Protein AF-A0A010QA12-F1 (afdb_monomer_lite)

Foldseek 3Di:
DDDDDDDDDDDDDDDDDDDDDDDDDDDDDDDDDDDDDDDDDDDDDDDDDDDDDDDDDDDDDDDDDDDPDPVVVVVVVCCVVVVVVVVVVVVVVVVVVLPPDDDDDDDDDDDDPQQPFQAPFQLRLQCPDLQLVVLNVLQVVPVVSSVQSRDLQFEKEFAGETPQQVVPDDDDPDDDPCNSVVLQQARMDGHADFPVCLAPQQKDFTNPQLAPVSPHTQIWGWHDDPPWIATLVPWIWDDDDRSSQDHSRYGYIYTNHRDDADDALLCCCVPDPQLVVVVVLCVLLVNNCVRVPCVNARWKKFQRDTNVNVCVVPDVLNVQCSDPNNSVVSNVVRVLRMDGQKFDTLQWIDHHDPDDIDGNVPQDPVRNVVVVVVCCPPPPPDDDSVSCSQGMDGSRDHDHRD

InterPro domains:
  IPR000782 FAS1 domain [PF02469] (133-259)
  IPR000782 FAS1 domain [PF02469] (274-349)
  IPR000782 FAS1 domain [PS50213] (119-259)
  IPR000782 FAS1 domain [PS50213] (262-402)
  IPR000782 FAS1 domain [SM00554] (157-263)
  IPR036378 FAS1 domain superfamily [G3DSA:2.30.180.10] (96-260)
  IPR036378 FAS1 domain superfamily [G3DSA:2.30.180.10] (264-391)
  IPR036378 FAS1 domain superfamily [SSF82153] (118-259)
  IPR036378 FAS1 domain superfamily [SSF82153] (243-349)
  IPR050904 Cell adhesion and biosynthesis-related protein [PTHR10900] (110-345)

Radius of gyration: 32.14 Å; chains: 1; bounding box: 83×94×95 Å

Organism: NCBI:txid1445577

Secondary structure (DSSP, 8-state):
-------------------------------------------------------------PPP--PPPHHHHHHHHHHHHHHHHHHHHHHHHHHHHTSS-----------PPPPTTTTS-HHHHHHH-GGGHHHHHHHHT-HHHHHHHT-TT--EEEEEE-TTHHHHS---SS--TTHHHHHHHHSEEES---HHHHTTSSEEEEEEESSTTS-SEEEEEEEEETTEEEETTTEEEE---TTTTEETTEEEEEESS--PPPPPHHHHHHH-GGGHHHHHHHHHTT-HHHHH-TTS-S-EEE----HHHHHTT-HHHHHHHTSTTTHHHHHHHHHTTEEETEEE-SSEEEESSSPPPEETTTS-HHHHHHHHHHHHHS------HHHHHTT---TT------

Structure (mmCIF, N/CA/C/O backbone):
data_AF-A0A010QA12-F1
#
_entry.id   AF-A0A010QA12-F1
#
loop_
_atom_site.group_PDB
_atom_site.id
_atom_site.type_symbol
_atom_site.label_atom_id
_atom_site.label_alt_id
_atom_site.label_comp_id
_atom_site.label_asym_id
_atom_site.label_entity_id
_atom_site.label_seq_id
_atom_site.pdbx_PDB_ins_code
_atom_site.Cartn_x
_atom_site.Cartn_y
_atom_site.Cartn_z
_atom_site.occupancy
_atom_site.B_iso_or_equiv
_atom_site.auth_seq_id
_atom_site.auth_comp_id
_atom_site.auth_asym_id
_atom_site.auth_atom_id
_atom_site.pdbx_PDB_model_num
ATOM 1 N N . MET A 1 1 ? 39.196 -46.201 -28.966 1.00 39.84 1 MET A N 1
ATOM 2 C CA . MET A 1 1 ? 38.438 -47.229 -29.712 1.00 39.84 1 MET A CA 1
ATOM 3 C C . MET A 1 1 ? 36.995 -46.756 -29.668 1.00 39.84 1 MET A C 1
ATOM 5 O O . MET A 1 1 ? 36.459 -46.698 -28.578 1.00 39.84 1 MET A O 1
ATOM 9 N N . SER A 1 2 ? 36.389 -46.200 -30.711 1.00 41.16 2 SER A N 1
ATOM 10 C CA . SER A 1 2 ? 36.459 -46.555 -32.130 1.00 41.16 2 SER A CA 1
ATOM 11 C C . SER A 1 2 ? 36.007 -45.352 -32.974 1.00 41.16 2 SER A C 1
ATOM 13 O O . SER A 1 2 ? 35.085 -44.652 -32.564 1.00 41.16 2 SER A O 1
ATOM 15 N N . GLY A 1 3 ? 36.654 -45.121 -34.123 1.00 36.03 3 GLY A N 1
ATOM 16 C CA . GLY A 1 3 ? 36.089 -44.315 -35.221 1.00 36.03 3 GLY A CA 1
ATOM 17 C C . GLY A 1 3 ? 34.906 -45.038 -35.896 1.00 36.03 3 GLY A C 1
ATOM 18 O O . GLY A 1 3 ? 34.534 -46.113 -35.408 1.00 36.03 3 GLY A O 1
ATOM 19 N N . PRO A 1 4 ? 34.329 -44.509 -36.998 1.00 52.09 4 PRO A N 1
ATOM 20 C CA . PRO A 1 4 ? 35.087 -44.065 -38.183 1.00 52.09 4 PRO A CA 1
ATOM 21 C C . PRO A 1 4 ? 34.593 -42.773 -38.896 1.00 52.09 4 PRO A C 1
ATOM 23 O O . PRO A 1 4 ? 33.447 -42.360 -38.752 1.00 52.09 4 PRO A O 1
ATOM 26 N N . ASP A 1 5 ? 35.489 -42.192 -39.703 1.00 42.53 5 ASP A N 1
ATOM 27 C CA . ASP A 1 5 ? 35.261 -41.297 -40.866 1.00 42.53 5 ASP A CA 1
ATOM 28 C C . ASP A 1 5 ? 35.234 -42.155 -42.170 1.00 42.53 5 ASP A C 1
ATOM 30 O O . ASP A 1 5 ? 35.536 -43.350 -42.085 1.00 42.53 5 ASP A O 1
ATOM 34 N N . PRO A 1 6 ? 35.149 -41.596 -43.399 1.00 62.34 6 PRO A N 1
ATOM 35 C CA . PRO A 1 6 ? 34.154 -40.707 -44.021 1.00 62.34 6 PRO A CA 1
ATOM 36 C C . PRO A 1 6 ? 33.677 -41.299 -45.389 1.00 62.34 6 PRO A C 1
ATOM 38 O O . PRO A 1 6 ? 34.070 -42.405 -45.748 1.00 62.34 6 PRO A O 1
ATOM 41 N N . ASP A 1 7 ? 32.806 -40.614 -46.147 1.00 38.22 7 ASP A N 1
ATOM 42 C CA . ASP A 1 7 ? 33.099 -40.060 -47.494 1.00 38.22 7 ASP A CA 1
ATOM 43 C C . ASP A 1 7 ? 31.884 -39.856 -48.438 1.00 38.22 7 ASP A C 1
ATOM 45 O O . ASP A 1 7 ? 30.972 -40.673 -48.539 1.00 38.22 7 ASP A O 1
ATOM 49 N N . HIS A 1 8 ? 32.020 -38.765 -49.203 1.00 36.44 8 HIS A N 1
ATOM 50 C CA . HIS A 1 8 ? 31.567 -38.488 -50.574 1.00 36.44 8 HIS A CA 1
ATOM 51 C C . HIS A 1 8 ? 30.146 -38.012 -50.966 1.00 36.44 8 HIS A C 1
ATOM 53 O O . HIS A 1 8 ? 29.140 -38.706 -50.860 1.00 36.44 8 HIS A O 1
ATOM 59 N N . SER A 1 9 ? 30.202 -36.874 -51.688 1.00 37.38 9 SER A N 1
ATOM 60 C CA . SER A 1 9 ? 29.501 -36.478 -52.932 1.00 37.38 9 SER A CA 1
ATOM 61 C C . SER A 1 9 ? 28.348 -35.453 -52.855 1.00 37.38 9 SER A C 1
ATOM 63 O O . SER A 1 9 ? 27.240 -35.749 -52.428 1.00 37.38 9 SER A O 1
ATOM 65 N N . GLY A 1 10 ? 28.632 -34.224 -53.330 1.00 29.84 10 GLY A N 1
ATOM 66 C CA . GLY A 1 10 ? 27.639 -33.306 -53.928 1.00 29.84 10 GLY A CA 1
ATOM 67 C C . GLY A 1 10 ? 27.303 -33.720 -55.380 1.00 29.84 10 GLY A C 1
ATOM 68 O O . GLY A 1 10 ? 27.722 -34.816 -55.759 1.00 29.84 10 GLY A O 1
ATOM 69 N N . PRO A 1 11 ? 26.650 -32.890 -56.231 1.00 47.94 11 PRO A N 1
ATOM 70 C CA . PRO A 1 11 ? 26.502 -31.428 -56.156 1.00 47.94 11 PRO A CA 1
ATOM 71 C C . PRO A 1 11 ? 25.080 -30.899 -56.527 1.00 47.94 11 PRO A C 1
ATOM 73 O O . PRO A 1 11 ? 24.111 -31.649 -56.566 1.00 47.94 11 PRO A O 1
ATOM 76 N N . ASP A 1 12 ? 25.018 -29.589 -56.805 1.00 33.06 12 ASP A N 1
ATOM 77 C CA . ASP A 1 12 ? 24.071 -28.865 -57.678 1.00 33.06 12 ASP A CA 1
ATOM 78 C C . ASP A 1 12 ? 22.929 -28.031 -57.056 1.00 33.06 12 ASP A C 1
ATOM 80 O O . ASP A 1 12 ? 21.820 -28.476 -56.766 1.00 33.06 12 ASP A O 1
ATOM 84 N N . LEU A 1 13 ? 23.241 -26.732 -56.954 1.00 33.62 13 LEU A N 1
ATOM 85 C CA . LEU A 1 13 ? 22.322 -25.592 -57.032 1.00 33.62 13 LEU A CA 1
ATOM 86 C C . LEU A 1 13 ? 21.647 -25.520 -58.414 1.00 33.62 13 LEU A C 1
ATOM 88 O O . LEU A 1 13 ? 22.225 -25.945 -59.415 1.00 33.62 13 LEU A O 1
ATOM 92 N N . PRO A 1 14 ? 20.521 -24.793 -58.500 1.00 39.19 14 PRO A N 1
ATOM 93 C CA . PRO A 1 14 ? 20.564 -23.635 -59.390 1.00 39.19 14 PRO A CA 1
ATOM 94 C C . PRO A 1 14 ? 19.973 -22.363 -58.765 1.00 39.19 14 PRO A C 1
ATOM 96 O O . PRO A 1 14 ? 18.908 -22.365 -58.147 1.00 39.19 14 PRO A O 1
ATOM 99 N N . SER A 1 15 ? 20.676 -21.255 -58.999 1.00 34.56 15 SER A N 1
ATOM 100 C CA . SER A 1 15 ? 20.138 -19.891 -58.990 1.00 34.56 15 SER A CA 1
ATOM 101 C C . SER A 1 15 ? 19.152 -19.691 -60.153 1.00 34.56 15 SER A C 1
ATOM 103 O O . SER A 1 15 ? 19.172 -20.451 -61.125 1.00 34.56 15 SER A O 1
ATOM 105 N N . PRO A 1 16 ? 18.388 -18.588 -60.142 1.00 39.09 16 PRO A N 1
ATOM 106 C CA . PRO A 1 16 ? 18.567 -17.672 -61.261 1.00 39.09 16 PRO A CA 1
ATOM 107 C C . PRO A 1 16 ? 18.705 -16.205 -60.853 1.00 39.09 16 PRO A C 1
ATOM 109 O O . PRO A 1 16 ? 18.077 -15.699 -59.924 1.00 39.09 16 PRO A O 1
ATOM 112 N N . ASP A 1 17 ? 19.560 -15.568 -61.640 1.00 29.84 17 ASP A N 1
ATOM 113 C CA . ASP A 1 17 ? 19.968 -14.175 -61.665 1.00 29.84 17 ASP A CA 1
ATOM 114 C C . ASP A 1 17 ? 19.022 -13.276 -62.498 1.00 29.84 17 ASP A C 1
ATOM 116 O O . ASP A 1 17 ? 18.593 -13.641 -63.590 1.00 29.84 17 ASP A O 1
ATOM 120 N N . ILE A 1 18 ? 18.824 -12.060 -61.970 1.00 33.06 18 ILE A N 1
ATOM 121 C CA . ILE A 1 18 ? 19.038 -10.737 -62.606 1.00 33.06 18 ILE A CA 1
ATOM 122 C C . ILE A 1 18 ? 18.088 -10.207 -63.704 1.00 33.06 18 ILE A C 1
ATOM 124 O O . ILE A 1 18 ? 18.037 -10.681 -64.834 1.00 33.06 18 ILE A O 1
ATOM 128 N N . SER A 1 19 ? 17.490 -9.047 -63.397 1.00 28.50 19 SER A N 1
ATOM 129 C CA . SER A 1 19 ? 17.572 -7.731 -64.096 1.00 28.50 19 SER A CA 1
ATOM 130 C C . SER A 1 19 ? 16.390 -6.865 -63.607 1.00 28.50 19 SER A C 1
ATOM 132 O O . SER A 1 19 ? 15.320 -7.392 -63.345 1.00 28.50 19 SER A O 1
ATOM 134 N N . GLY A 1 20 ? 16.448 -5.556 -63.351 1.00 26.97 20 GLY A N 1
ATOM 135 C CA . GLY A 1 20 ? 17.387 -4.503 -63.725 1.00 26.97 20 GLY A CA 1
ATOM 136 C C . GLY A 1 20 ? 16.624 -3.379 -64.447 1.00 26.97 20 GLY A C 1
ATOM 137 O O . GLY A 1 20 ? 16.406 -3.498 -65.642 1.00 26.97 20 GLY A O 1
ATOM 138 N N . SER A 1 21 ? 16.223 -2.314 -63.737 1.00 27.98 21 SER A N 1
ATOM 139 C CA . SER A 1 21 ? 15.996 -0.946 -64.269 1.00 27.98 21 SER A CA 1
ATOM 140 C C . SER A 1 21 ? 15.828 0.012 -63.075 1.00 27.98 21 SER A C 1
ATOM 142 O O . SER A 1 21 ? 14.900 -0.141 -62.286 1.00 27.98 21 SER A O 1
ATOM 144 N N . GLU A 1 22 ? 16.840 0.784 -62.689 1.00 28.14 22 GLU A N 1
ATOM 145 C CA . GLU A 1 22 ? 17.154 2.144 -63.164 1.00 28.14 22 GLU A CA 1
ATOM 146 C C . GLU A 1 22 ? 16.048 3.204 -62.991 1.00 28.14 22 GLU A C 1
ATOM 148 O O . GLU A 1 22 ? 14.982 3.128 -63.586 1.00 28.14 22 GLU A O 1
ATOM 153 N N . TYR A 1 23 ? 16.425 4.219 -62.199 1.00 25.38 23 TYR A N 1
ATOM 154 C CA . TYR A 1 23 ? 16.106 5.649 -62.276 1.00 25.38 23 TYR A CA 1
ATOM 155 C C . TYR A 1 23 ? 14.642 6.104 -62.389 1.00 25.38 23 TYR A C 1
ATOM 157 O O . TYR A 1 23 ? 14.014 5.988 -63.430 1.00 25.38 23 TYR A O 1
ATOM 165 N N . LEU A 1 24 ? 14.201 6.868 -61.382 1.00 26.64 24 LEU A N 1
ATOM 166 C CA . LEU A 1 24 ? 13.893 8.291 -61.572 1.00 26.64 24 LEU A CA 1
ATOM 167 C C . LEU A 1 24 ? 13.909 9.023 -60.224 1.00 26.64 24 LEU A C 1
ATOM 169 O O . LEU A 1 24 ? 13.218 8.674 -59.269 1.00 26.64 24 LEU A O 1
ATOM 173 N N . ALA A 1 25 ? 14.775 10.028 -60.169 1.00 26.47 25 ALA A N 1
ATOM 174 C CA . ALA A 1 25 ? 14.795 11.059 -59.156 1.00 26.47 25 ALA A CA 1
ATOM 175 C C . ALA A 1 25 ? 13.637 12.024 -59.413 1.00 26.47 25 ALA A C 1
ATOM 177 O O . ALA A 1 25 ? 13.450 12.420 -60.559 1.00 26.47 25 ALA A O 1
ATOM 178 N N . ASP A 1 26 ? 12.975 12.493 -58.357 1.00 26.34 26 ASP A N 1
ATOM 179 C CA . ASP A 1 26 ? 12.328 13.799 -58.415 1.00 26.34 26 ASP A CA 1
ATOM 180 C C . ASP A 1 26 ? 12.812 14.682 -57.271 1.00 26.34 26 ASP A C 1
ATOM 182 O O . ASP A 1 26 ? 12.604 14.441 -56.079 1.00 26.34 26 ASP A O 1
ATOM 186 N N . ARG A 1 27 ? 13.550 15.706 -57.695 1.00 26.36 27 ARG A N 1
ATOM 187 C CA . ARG A 1 27 ? 13.931 16.871 -56.916 1.00 26.36 27 ARG A CA 1
ATOM 188 C C . ARG A 1 27 ? 12.734 17.812 -56.908 1.00 26.36 27 ARG A C 1
ATOM 190 O O . ARG A 1 27 ? 12.306 18.245 -57.968 1.00 26.36 27 ARG A O 1
ATOM 197 N N . HIS A 1 28 ? 12.349 18.297 -55.736 1.00 27.00 28 HIS A N 1
ATOM 198 C CA . HIS A 1 28 ? 11.857 19.667 -55.632 1.00 27.00 28 HIS A CA 1
ATOM 199 C C . HIS A 1 28 ? 12.672 20.409 -54.573 1.00 27.00 28 HIS A C 1
ATOM 201 O O . HIS A 1 28 ? 12.565 20.173 -53.375 1.00 27.00 28 HIS A O 1
ATOM 207 N N . SER A 1 29 ? 13.539 21.290 -55.071 1.00 24.11 29 SER A N 1
ATOM 208 C CA . SER A 1 29 ? 14.251 22.328 -54.332 1.00 24.11 29 SER A CA 1
ATOM 209 C C . SER A 1 29 ? 13.831 23.679 -54.904 1.00 24.11 29 SER A C 1
ATOM 211 O O . SER A 1 29 ? 13.872 23.842 -56.122 1.00 24.11 29 SER A O 1
ATOM 213 N N . CYS A 1 30 ? 13.446 24.596 -54.011 1.00 22.95 30 CYS A N 1
ATOM 214 C CA . CYS A 1 30 ? 13.439 26.071 -54.077 1.00 22.95 30 CYS A CA 1
ATOM 215 C C . CYS A 1 30 ? 12.199 26.597 -53.336 1.00 22.95 30 CYS A C 1
ATOM 217 O O . CYS A 1 30 ? 11.116 26.060 -53.502 1.00 22.95 30 CYS A O 1
ATOM 219 N N . SER A 1 31 ? 12.216 27.680 -52.568 1.00 23.39 31 SER A N 1
ATOM 220 C CA . SER A 1 31 ? 13.275 28.556 -52.072 1.00 23.39 31 SER A CA 1
ATOM 221 C C . SER A 1 31 ? 12.598 29.518 -51.086 1.00 23.39 31 SER A C 1
ATOM 223 O O . SER A 1 31 ? 11.513 30.017 -51.360 1.00 23.39 31 SER A O 1
ATOM 225 N N . THR A 1 32 ? 13.259 29.779 -49.960 1.00 26.52 32 THR A N 1
ATOM 226 C C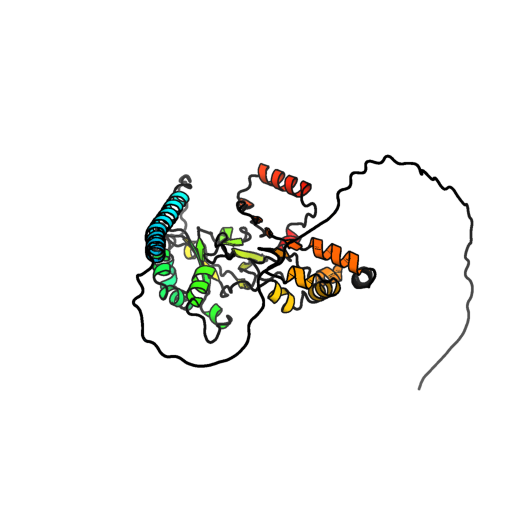A . THR A 1 32 ? 13.322 31.061 -49.229 1.00 26.52 32 THR A CA 1
ATOM 227 C C . THR A 1 32 ? 12.102 32.005 -49.210 1.00 26.52 32 THR A C 1
ATOM 229 O O . THR A 1 32 ? 11.835 32.714 -50.181 1.00 26.52 32 THR A O 1
ATOM 232 N N . ARG A 1 33 ? 11.593 32.285 -48.001 1.00 24.91 33 ARG A N 1
ATOM 233 C CA . ARG A 1 33 ? 11.510 33.685 -47.556 1.00 24.91 33 ARG A CA 1
ATOM 234 C C . ARG A 1 33 ? 11.834 33.838 -46.073 1.00 24.91 33 ARG A C 1
ATOM 236 O O . ARG A 1 33 ? 11.306 33.162 -45.201 1.00 24.91 33 ARG A O 1
ATOM 243 N N . THR A 1 34 ? 12.780 34.732 -45.873 1.00 26.81 34 THR A N 1
ATOM 244 C CA . THR A 1 34 ? 13.374 35.283 -44.666 1.00 26.81 34 THR A CA 1
ATOM 245 C C . THR A 1 34 ? 12.394 36.143 -43.867 1.00 26.81 34 THR A C 1
ATOM 247 O O . THR A 1 34 ? 11.697 36.978 -44.434 1.00 26.81 34 THR A O 1
ATOM 250 N N . SER A 1 35 ? 12.472 36.063 -42.537 1.00 26.05 35 SER A N 1
ATOM 251 C CA . SER A 1 35 ? 12.406 37.254 -41.682 1.00 26.05 35 SER A CA 1
ATOM 252 C C . SER A 1 35 ? 13.349 37.077 -40.492 1.00 26.05 35 SER A C 1
ATOM 254 O O . SER A 1 35 ? 13.067 36.361 -39.534 1.00 26.05 35 SER A O 1
ATOM 256 N N . PHE A 1 36 ? 14.507 37.721 -40.607 1.00 26.00 36 PHE A N 1
ATOM 257 C CA . PHE A 1 36 ? 15.408 38.035 -39.509 1.00 26.00 36 PHE A CA 1
ATOM 258 C C . PHE A 1 36 ? 14.712 38.986 -38.528 1.00 26.00 36 PHE A C 1
ATOM 260 O O . PHE A 1 36 ? 14.122 39.969 -38.964 1.00 26.00 36 PHE A O 1
ATOM 267 N N . ASN A 1 37 ? 14.902 38.773 -37.226 1.00 27.33 37 ASN A N 1
ATOM 268 C CA . ASN A 1 37 ? 15.281 39.864 -36.331 1.00 27.33 37 ASN A CA 1
ATOM 269 C C . ASN A 1 37 ? 16.200 39.342 -35.219 1.00 27.33 37 ASN A C 1
ATOM 271 O O . ASN A 1 37 ? 15.914 38.355 -34.546 1.00 27.33 37 ASN A O 1
ATOM 275 N N . LYS A 1 38 ? 17.350 40.011 -35.109 1.00 27.80 38 LYS A N 1
ATOM 276 C CA . LYS A 1 38 ? 18.420 39.849 -34.120 1.00 27.80 38 LYS A CA 1
ATOM 277 C C . LYS A 1 38 ? 18.146 40.740 -32.901 1.00 27.80 38 LYS A C 1
ATOM 279 O O . LYS A 1 38 ? 17.673 41.854 -33.082 1.00 27.80 38 LYS A O 1
ATOM 284 N N . CYS A 1 39 ? 18.581 40.291 -31.722 1.00 23.22 39 CYS A N 1
ATOM 285 C CA . CYS A 1 39 ? 19.251 41.077 -30.662 1.00 23.22 39 CYS A CA 1
ATOM 286 C C . CYS A 1 39 ? 19.751 40.064 -29.608 1.00 23.22 39 CYS A C 1
ATOM 288 O O . CYS A 1 39 ? 18.942 39.396 -28.980 1.00 23.22 39 CYS A O 1
ATOM 290 N N . SER A 1 40 ? 21.014 39.625 -29.615 1.00 25.55 40 SER A N 1
ATOM 291 C CA . SER A 1 40 ? 22.231 40.240 -29.043 1.00 25.55 40 SER A CA 1
ATOM 292 C C . SER A 1 40 ? 22.191 40.511 -27.525 1.00 25.55 40 SER A C 1
ATOM 294 O O . SER A 1 40 ? 21.661 41.518 -27.087 1.00 25.55 40 SER A O 1
ATOM 296 N N . THR A 1 41 ? 22.784 39.570 -26.774 1.00 26.17 41 THR A N 1
ATOM 297 C CA . THR A 1 41 ? 23.866 39.697 -25.760 1.00 26.17 41 THR A CA 1
ATOM 298 C C . THR A 1 41 ? 23.915 40.831 -24.718 1.00 26.17 41 THR A C 1
ATOM 300 O O . THR A 1 41 ? 23.799 41.999 -25.071 1.00 26.17 41 THR A O 1
ATOM 303 N N . SER A 1 42 ? 24.438 40.432 -23.533 1.00 25.06 42 SER A N 1
ATOM 304 C CA . SER A 1 42 ? 25.243 41.195 -22.537 1.00 25.06 42 SER A CA 1
ATOM 305 C C . SER A 1 42 ? 24.449 41.957 -21.449 1.00 25.06 42 SER A C 1
ATOM 307 O O . SER A 1 42 ? 23.504 42.646 -21.795 1.00 25.06 42 SER A O 1
ATOM 309 N N . PHE A 1 43 ? 24.768 41.992 -20.142 1.00 26.12 43 PHE A N 1
ATOM 310 C CA . PHE A 1 43 ? 25.772 41.378 -19.241 1.00 26.12 43 PHE A CA 1
ATOM 311 C C . PHE A 1 43 ? 25.517 41.934 -17.800 1.00 26.12 43 PHE A C 1
ATOM 313 O O . PHE A 1 43 ? 24.874 42.972 -17.669 1.00 26.12 43 PHE A O 1
ATOM 320 N N . PHE A 1 44 ? 26.136 41.310 -16.778 1.00 25.39 44 PHE A N 1
ATOM 321 C CA . PHE A 1 44 ? 26.405 41.771 -15.385 1.00 25.39 44 PHE A CA 1
ATOM 322 C C . PHE A 1 44 ? 25.226 41.832 -14.379 1.00 25.39 44 PHE A C 1
ATOM 324 O O . PHE A 1 44 ? 24.142 42.291 -14.696 1.00 25.39 44 PHE A O 1
ATOM 331 N N . TYR A 1 45 ? 25.343 41.358 -13.128 1.00 22.75 45 TYR A N 1
ATOM 332 C CA . TYR A 1 45 ? 26.462 41.493 -12.183 1.00 22.75 45 TYR A CA 1
ATOM 333 C C . TYR A 1 45 ? 26.609 40.269 -11.250 1.00 22.75 45 TYR A C 1
ATOM 335 O O . TYR A 1 45 ? 25.634 39.799 -10.666 1.00 22.75 45 TYR A O 1
ATOM 343 N N . SER A 1 46 ? 27.851 39.819 -11.050 1.00 26.73 46 SER A N 1
ATOM 344 C CA . SER A 1 46 ? 28.304 39.120 -9.842 1.00 26.73 46 SER A CA 1
ATOM 345 C C . SER A 1 46 ? 28.987 40.139 -8.931 1.00 26.73 46 SER A C 1
ATOM 347 O O . SER A 1 46 ? 29.879 40.817 -9.430 1.00 26.73 46 SER A O 1
ATOM 349 N N . GLU A 1 47 ? 28.658 40.216 -7.639 1.00 25.98 47 GLU A N 1
ATOM 350 C CA . GLU A 1 47 ? 29.629 40.578 -6.591 1.00 25.98 47 GLU A CA 1
ATOM 351 C C . GLU A 1 47 ? 29.068 40.425 -5.167 1.00 25.98 47 GLU A C 1
ATOM 353 O O . GLU A 1 47 ? 27.866 40.519 -4.943 1.00 25.98 47 GLU A O 1
ATOM 358 N N . LEU A 1 48 ? 30.015 40.254 -4.237 1.00 25.66 48 LEU A N 1
ATOM 359 C CA . LEU A 1 48 ? 29.974 40.150 -2.771 1.00 25.66 48 LEU A CA 1
ATOM 360 C C . LEU A 1 48 ? 29.834 38.749 -2.132 1.00 25.66 48 LEU A C 1
ATOM 362 O O . LEU A 1 48 ? 28.777 38.141 -2.198 1.00 25.66 48 LEU A O 1
ATOM 366 N N . ILE A 1 49 ? 30.791 38.187 -1.372 1.00 26.41 49 ILE A N 1
ATOM 367 C CA . ILE A 1 49 ? 32.207 38.474 -1.044 1.00 26.41 49 ILE A CA 1
ATOM 368 C C . ILE A 1 49 ? 32.835 37.129 -0.611 1.00 26.41 49 ILE A C 1
ATOM 370 O O . ILE A 1 49 ? 32.288 36.440 0.250 1.00 26.41 49 ILE A O 1
ATOM 374 N N . LYS A 1 50 ? 34.027 36.800 -1.130 1.00 27.66 50 LYS A N 1
ATOM 375 C CA . LYS A 1 50 ? 35.041 35.977 -0.444 1.00 27.66 50 LYS A CA 1
ATOM 376 C C . LYS A 1 50 ? 36.188 36.901 -0.038 1.00 27.66 50 LYS A C 1
ATOM 378 O O . LYS A 1 50 ? 36.854 37.416 -0.927 1.00 27.66 50 LYS A O 1
ATOM 383 N N . ASN A 1 51 ? 36.409 37.081 1.262 1.00 26.28 51 ASN A N 1
ATOM 384 C CA . ASN A 1 51 ? 37.706 37.012 1.958 1.00 26.28 51 ASN A CA 1
ATOM 385 C C . ASN A 1 51 ? 37.615 37.729 3.307 1.00 26.28 51 ASN A C 1
ATOM 387 O O . ASN A 1 51 ? 37.138 38.854 3.374 1.00 26.28 51 ASN A O 1
ATOM 391 N N . ILE A 1 52 ? 38.135 37.095 4.357 1.00 27.25 52 ILE A N 1
ATOM 392 C CA . ILE A 1 52 ? 39.352 37.527 5.064 1.00 27.25 52 ILE A CA 1
ATOM 393 C C . ILE A 1 52 ? 39.694 36.420 6.068 1.00 27.25 52 ILE A C 1
ATOM 395 O O . ILE A 1 52 ? 38.854 35.989 6.854 1.00 27.25 52 ILE A O 1
ATOM 399 N N . ASN A 1 53 ? 40.943 35.970 6.020 1.00 33.12 53 ASN A N 1
ATOM 400 C CA . ASN A 1 53 ? 41.571 35.109 7.009 1.00 33.12 53 ASN A CA 1
ATOM 401 C C . ASN A 1 53 ? 42.831 35.850 7.484 1.00 33.12 53 ASN A C 1
ATOM 403 O O . ASN A 1 53 ? 43.692 36.097 6.643 1.00 33.12 53 ASN A O 1
ATOM 407 N N . SER A 1 54 ? 42.934 36.205 8.773 1.00 31.38 54 SER A N 1
ATOM 408 C CA . SER A 1 54 ? 44.193 36.239 9.552 1.00 31.38 54 SER A CA 1
ATOM 409 C C . SER A 1 54 ? 44.017 36.806 10.980 1.00 31.38 54 SER A C 1
ATOM 411 O O . SER A 1 54 ? 43.592 37.934 11.190 1.00 31.38 54 SER A O 1
ATOM 413 N N . ASN A 1 55 ? 44.353 35.950 11.951 1.00 30.75 55 ASN A N 1
ATOM 414 C CA . ASN A 1 55 ? 45.003 36.131 13.263 1.00 30.75 55 ASN A CA 1
ATOM 415 C C . ASN A 1 55 ? 45.032 37.500 13.990 1.00 30.75 55 ASN A C 1
ATOM 417 O O . ASN A 1 55 ? 45.593 38.463 13.481 1.00 30.75 55 ASN A O 1
ATOM 421 N N . GLY A 1 56 ? 44.708 37.469 15.300 1.00 26.22 56 GLY A N 1
ATOM 422 C CA . GLY A 1 56 ? 45.526 38.145 16.329 1.00 26.22 56 GLY A CA 1
ATOM 423 C C . GLY A 1 56 ? 44.820 38.912 17.466 1.00 26.22 56 GLY A C 1
ATOM 424 O O . GLY A 1 56 ? 44.399 40.040 17.270 1.00 26.22 56 GLY A O 1
ATOM 425 N N . LEU A 1 57 ? 44.870 38.331 18.678 1.00 28.17 57 LEU A N 1
ATOM 426 C CA . LEU A 1 57 ? 44.997 38.958 20.019 1.00 28.17 57 LEU A CA 1
ATOM 427 C C . LEU A 1 57 ? 43.836 39.747 20.692 1.00 28.17 57 LEU A C 1
ATOM 429 O O . LEU A 1 57 ? 43.541 40.894 20.389 1.00 28.17 57 LEU A O 1
ATOM 433 N N . MET A 1 58 ? 43.291 39.087 21.727 1.00 36.88 58 MET A N 1
ATOM 434 C CA . MET A 1 58 ? 42.816 39.533 23.057 1.00 36.88 58 MET A CA 1
ATOM 435 C C . MET A 1 58 ? 42.535 41.025 23.345 1.00 36.88 58 MET A C 1
ATOM 437 O O . MET A 1 58 ? 43.456 41.828 23.451 1.00 36.88 58 MET A O 1
ATOM 441 N N . ALA A 1 59 ? 41.291 41.316 23.756 1.00 29.42 59 ALA A N 1
ATOM 442 C CA . ALA A 1 59 ? 40.986 42.266 24.835 1.00 29.42 59 ALA A CA 1
ATOM 443 C C . ALA A 1 59 ? 39.638 41.924 25.507 1.00 29.42 59 ALA A C 1
ATOM 445 O O . ALA A 1 59 ? 38.614 41.755 24.846 1.00 29.42 59 ALA A O 1
ATOM 446 N N . ILE A 1 60 ? 39.657 41.808 26.836 1.00 37.09 60 ILE A N 1
ATOM 447 C CA . ILE A 1 60 ? 38.512 41.541 27.719 1.00 37.09 60 ILE A CA 1
ATOM 448 C C . ILE A 1 60 ? 37.778 42.862 28.002 1.00 37.09 60 ILE A C 1
ATOM 450 O O . ILE A 1 60 ? 38.409 43.814 28.454 1.00 37.09 60 ILE A O 1
ATOM 454 N N . ALA A 1 61 ? 36.451 42.911 27.823 1.00 31.02 61 ALA A N 1
ATOM 455 C CA . ALA A 1 61 ? 35.583 43.909 28.462 1.00 31.02 61 ALA A CA 1
ATOM 456 C C . ALA A 1 61 ? 34.146 43.373 28.655 1.00 31.02 61 ALA A C 1
ATOM 458 O O . ALA A 1 61 ? 33.544 42.803 27.746 1.00 31.02 61 ALA A O 1
ATOM 459 N N . ALA A 1 62 ? 33.624 43.550 29.871 1.00 32.88 62 ALA A N 1
ATOM 460 C CA . ALA A 1 62 ? 32.353 43.045 30.404 1.00 32.88 62 ALA A CA 1
ATOM 461 C C . ALA A 1 62 ? 31.100 43.824 29.887 1.00 32.88 62 ALA A C 1
ATOM 463 O O . ALA A 1 62 ? 31.244 44.823 29.179 1.00 32.88 62 ALA A O 1
ATOM 464 N N . PRO A 1 63 ? 29.855 43.374 30.176 1.00 38.62 63 PRO A N 1
ATOM 465 C CA . PRO A 1 63 ? 28.731 43.462 29.241 1.00 38.62 63 PRO A CA 1
ATOM 466 C C . PRO A 1 63 ? 27.909 44.759 29.328 1.00 38.62 63 PRO A C 1
ATOM 468 O O . PRO A 1 63 ? 27.580 45.247 30.407 1.00 38.62 63 PRO A O 1
ATOM 471 N N . LYS A 1 64 ? 27.456 45.257 28.167 1.00 33.34 64 LYS A N 1
ATOM 472 C CA . LYS A 1 64 ? 26.422 46.301 28.048 1.00 33.34 64 LYS A CA 1
ATOM 473 C C . LYS A 1 64 ? 25.050 45.667 27.773 1.00 33.34 64 LYS A C 1
ATOM 475 O O . LYS A 1 64 ? 24.863 44.946 26.795 1.00 33.34 64 LYS A O 1
ATOM 480 N N . GLN A 1 65 ? 24.106 45.966 28.662 1.00 41.31 65 GLN A N 1
ATOM 481 C CA . GLN A 1 65 ? 22.683 45.605 28.656 1.00 41.31 65 GLN A CA 1
ATOM 482 C C . GLN A 1 65 ? 22.021 45.712 27.264 1.00 41.31 65 GLN A C 1
ATOM 484 O O . GLN A 1 65 ? 22.007 46.781 26.652 1.00 41.31 65 GLN A O 1
ATOM 489 N N . ARG A 1 66 ? 21.432 44.612 26.767 1.00 43.91 66 ARG A N 1
ATOM 490 C CA . ARG A 1 66 ? 20.660 44.586 25.510 1.00 43.91 66 ARG A CA 1
ATOM 491 C C . ARG A 1 66 ? 19.194 44.930 25.781 1.00 43.91 66 ARG A C 1
ATOM 493 O O . ARG A 1 66 ? 18.474 44.134 26.374 1.00 43.91 66 ARG A O 1
ATOM 500 N N . LYS A 1 67 ? 18.726 46.070 25.262 1.00 46.38 67 LYS A N 1
ATOM 501 C CA . LYS A 1 67 ? 17.288 46.337 25.091 1.00 46.38 67 LYS A CA 1
ATOM 502 C C . LYS A 1 67 ? 16.724 45.292 24.119 1.00 46.38 67 LYS A C 1
ATOM 504 O O . LYS A 1 67 ? 17.199 45.187 22.987 1.00 46.38 67 LYS A O 1
ATOM 509 N N . ALA A 1 68 ? 15.766 44.484 24.569 1.00 47.28 68 ALA A N 1
ATOM 510 C CA . ALA A 1 68 ? 15.112 43.487 23.729 1.00 47.28 68 ALA A CA 1
ATOM 511 C C . ALA A 1 68 ? 14.448 44.178 22.525 1.00 47.28 68 ALA A C 1
ATOM 513 O O . ALA A 1 68 ? 13.673 45.119 22.677 1.00 47.28 68 ALA A O 1
ATOM 514 N N . SER A 1 69 ? 14.806 43.740 21.316 1.00 57.06 69 SER A N 1
ATOM 515 C CA . SER A 1 69 ? 14.294 44.305 20.067 1.00 57.06 69 SER A CA 1
ATOM 516 C C . SER A 1 69 ? 12.792 44.043 19.959 1.00 57.06 69 SER A C 1
ATOM 518 O O . SER A 1 69 ? 12.380 42.883 19.885 1.00 57.06 69 SER A O 1
ATOM 520 N N . LEU A 1 70 ? 11.996 45.118 19.897 1.00 55.94 70 LEU A N 1
ATOM 521 C CA . LEU A 1 70 ? 10.543 45.104 19.666 1.00 55.94 70 LEU A CA 1
ATOM 522 C C . LEU A 1 70 ? 10.124 44.146 18.535 1.00 55.94 70 LEU A C 1
ATOM 524 O O . LEU A 1 70 ? 9.063 43.536 18.603 1.00 55.94 70 LEU A O 1
ATOM 528 N N . SER A 1 71 ? 10.984 43.949 17.530 1.00 54.25 71 SER A N 1
ATOM 529 C CA . SER A 1 71 ? 10.748 43.041 16.400 1.00 54.25 71 SER A CA 1
ATOM 530 C C . SER A 1 71 ? 10.598 41.563 16.795 1.00 54.25 71 SER A C 1
ATOM 532 O O . SER A 1 71 ? 9.841 40.833 16.157 1.00 54.25 71 SER A O 1
ATOM 534 N N . LYS A 1 72 ? 11.279 41.107 17.857 1.00 53.31 72 LYS A N 1
ATOM 535 C CA . LYS A 1 72 ? 11.175 39.722 18.348 1.00 53.31 72 LYS A CA 1
ATOM 536 C C . LYS A 1 72 ? 9.897 39.505 19.156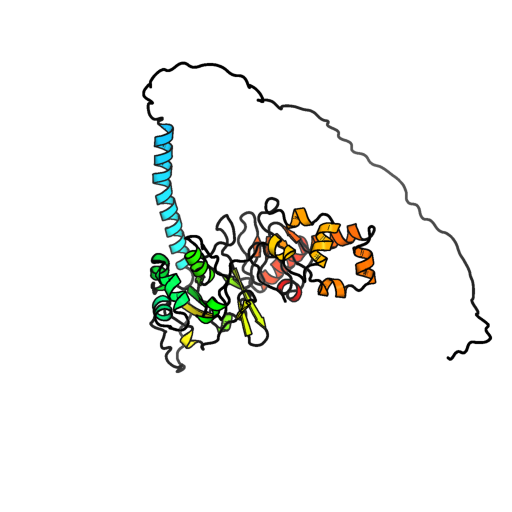 1.00 53.31 72 LYS A C 1
ATOM 538 O O . LYS A 1 72 ? 9.269 38.462 19.010 1.00 53.31 72 LYS A O 1
ATOM 543 N N . ALA A 1 73 ? 9.486 40.505 19.937 1.00 59.41 73 ALA A N 1
ATOM 544 C CA . ALA A 1 73 ? 8.227 40.475 20.678 1.00 59.41 73 ALA A CA 1
ATOM 545 C C . ALA A 1 73 ? 7.013 40.529 19.732 1.00 59.41 73 ALA A C 1
ATOM 547 O O . ALA A 1 73 ? 6.075 39.756 19.900 1.00 59.41 73 ALA A O 1
ATOM 548 N N . LEU A 1 74 ? 7.068 41.357 18.680 1.00 59.97 74 LEU A N 1
ATOM 549 C CA . LEU A 1 74 ? 5.993 41.455 17.685 1.00 59.97 74 LEU A CA 1
ATOM 550 C C . LEU A 1 74 ? 5.821 40.158 16.876 1.00 59.97 74 LEU A C 1
ATOM 552 O O . LEU A 1 74 ? 4.699 39.737 16.611 1.00 59.97 74 LEU A O 1
ATOM 556 N N . ARG A 1 75 ? 6.929 39.487 16.525 1.00 60.94 75 ARG A N 1
ATOM 557 C CA . ARG A 1 75 ? 6.898 38.181 15.843 1.00 60.94 75 ARG A CA 1
ATOM 558 C C . ARG A 1 75 ? 6.324 37.081 16.735 1.00 60.94 75 ARG A C 1
ATOM 560 O O . ARG A 1 75 ? 5.500 36.307 16.263 1.00 60.94 75 ARG A O 1
ATOM 567 N N . ALA A 1 76 ? 6.701 37.040 18.014 1.00 61.06 76 ALA A N 1
ATOM 568 C CA . ALA A 1 76 ? 6.134 36.086 18.968 1.00 61.06 76 ALA A CA 1
ATOM 569 C C . ALA A 1 76 ? 4.620 36.291 19.156 1.00 61.06 76 ALA A C 1
ATOM 571 O O . ALA A 1 76 ? 3.869 35.320 19.188 1.00 61.06 76 ALA A O 1
ATOM 572 N N . LEU A 1 77 ? 4.159 37.546 19.190 1.00 63.75 77 LEU A N 1
ATOM 573 C CA . LEU A 1 77 ? 2.736 37.869 19.298 1.00 63.75 77 LEU A CA 1
ATOM 574 C C . LEU A 1 77 ? 1.946 37.448 18.046 1.00 63.75 77 LEU A C 1
ATOM 576 O O . LEU A 1 77 ? 0.845 36.917 18.161 1.00 63.75 77 LEU A O 1
ATOM 580 N N . PHE A 1 78 ? 2.528 37.609 16.852 1.00 67.62 78 PHE A N 1
ATOM 581 C CA . PHE A 1 78 ? 1.910 37.168 15.598 1.00 67.62 78 PHE A CA 1
ATOM 582 C C . PHE A 1 78 ? 1.767 35.639 15.536 1.00 67.62 78 PHE A C 1
ATOM 584 O O . PHE A 1 78 ? 0.727 35.141 15.110 1.00 67.62 78 PHE A O 1
ATOM 591 N N . PHE A 1 79 ? 2.757 34.879 16.022 1.00 62.66 79 PHE A N 1
ATOM 592 C CA . PHE A 1 79 ? 2.660 33.417 16.148 1.00 62.66 79 PHE A CA 1
ATOM 593 C C . PHE A 1 79 ? 1.611 32.983 17.181 1.00 62.66 79 PHE A C 1
ATOM 595 O O . PHE A 1 79 ? 0.847 32.061 16.914 1.00 62.66 79 PHE A O 1
ATOM 602 N N . LEU A 1 80 ? 1.514 33.674 18.322 1.00 67.75 80 LEU A N 1
ATOM 603 C CA . LEU A 1 80 ? 0.540 33.352 19.373 1.00 67.75 80 LEU A CA 1
ATOM 604 C C . LEU A 1 80 ? -0.911 33.658 18.984 1.00 67.75 80 LEU A C 1
ATOM 606 O O . LEU A 1 80 ? -1.810 33.000 19.492 1.00 67.75 80 LEU A O 1
ATOM 610 N N . ILE A 1 81 ? -1.150 34.623 18.091 1.00 68.50 81 ILE A N 1
ATOM 611 C CA . ILE A 1 81 ? -2.499 34.959 17.601 1.00 68.50 81 ILE A CA 1
ATOM 612 C C . ILE A 1 81 ? -2.856 34.141 16.350 1.00 68.50 81 ILE A C 1
ATOM 614 O O . ILE A 1 81 ? -4.010 33.751 16.174 1.00 68.50 81 ILE A O 1
ATOM 618 N N . SER A 1 82 ? -1.879 33.827 15.493 1.00 73.00 82 SER A N 1
ATOM 619 C CA . SER A 1 82 ? -2.120 33.032 14.282 1.00 73.00 82 SER A CA 1
ATOM 620 C C . SER A 1 82 ? -2.332 31.547 14.569 1.00 73.00 82 SER A C 1
ATOM 622 O O . SER A 1 82 ? -3.195 30.953 13.932 1.00 73.00 82 SER A O 1
ATOM 624 N N . LEU A 1 83 ? -1.640 30.943 15.546 1.00 68.81 83 LEU A N 1
ATOM 625 C CA . LEU A 1 83 ? -1.831 29.522 15.876 1.00 68.81 83 LEU A CA 1
ATOM 626 C C . LEU A 1 83 ? -3.281 29.184 16.284 1.00 68.81 83 LEU A C 1
ATOM 628 O O . LEU A 1 83 ? -3.845 28.257 15.707 1.00 68.81 83 LEU A O 1
ATOM 632 N N . PRO A 1 84 ? -3.927 29.918 17.213 1.00 78.12 84 PRO A N 1
ATOM 633 C CA . PRO A 1 84 ? -5.312 29.660 17.601 1.00 78.12 84 PRO A CA 1
ATOM 634 C C . PRO A 1 84 ? -6.297 29.871 16.452 1.00 78.12 84 PRO A C 1
ATOM 636 O O . PRO A 1 84 ? -7.244 29.102 16.317 1.00 78.12 84 PRO A O 1
ATOM 639 N N . LEU A 1 85 ? -6.066 30.877 15.600 1.00 75.56 85 LEU A N 1
ATOM 640 C CA . LEU A 1 85 ? -6.914 31.148 14.436 1.00 75.56 85 LEU A CA 1
ATOM 641 C C . LEU A 1 85 ? -6.752 30.080 13.349 1.00 75.56 85 LEU A C 1
ATOM 643 O O . LEU A 1 85 ? -7.740 29.677 12.745 1.00 75.56 85 LEU A O 1
ATOM 647 N N . ILE A 1 86 ? -5.538 29.567 13.141 1.00 73.88 86 ILE A N 1
ATOM 648 C CA . ILE A 1 86 ? -5.264 28.443 12.237 1.00 73.88 86 ILE A CA 1
ATOM 649 C C . ILE A 1 86 ? -5.911 27.163 12.776 1.00 73.88 86 ILE A C 1
ATOM 651 O O . ILE A 1 86 ? -6.556 26.442 12.020 1.00 73.88 86 ILE A O 1
ATOM 655 N N . VAL A 1 87 ? -5.825 26.908 14.084 1.00 70.81 87 VAL A N 1
ATOM 656 C CA . VAL A 1 87 ? -6.491 25.765 14.727 1.00 70.81 87 VAL A CA 1
ATOM 657 C C . VAL A 1 87 ? -8.016 25.888 14.628 1.00 70.81 87 VAL A C 1
ATOM 659 O O . VAL A 1 87 ? -8.673 24.931 14.224 1.00 70.81 87 VAL A O 1
ATOM 662 N N . GLN A 1 88 ? -8.596 27.062 14.899 1.00 67.12 88 GLN A N 1
ATOM 663 C CA . GLN A 1 88 ? -10.035 27.298 14.717 1.00 67.12 88 GLN A CA 1
ATOM 664 C C . GLN A 1 88 ? -10.465 27.164 13.252 1.00 67.12 88 GLN A C 1
ATOM 666 O O . GLN A 1 88 ? -11.518 26.592 12.968 1.00 67.12 88 GLN A O 1
ATOM 671 N N . TYR A 1 89 ? -9.646 27.630 12.309 1.00 76.06 89 TYR A N 1
ATOM 672 C CA . TYR A 1 89 ? -9.899 27.477 10.880 1.00 76.06 89 TYR A CA 1
ATOM 673 C C . TYR A 1 89 ? -9.906 25.998 10.464 1.00 76.06 89 TYR A C 1
ATOM 675 O O . TYR A 1 89 ? -10.863 25.558 9.821 1.00 76.06 89 TYR A O 1
ATOM 683 N N . ILE A 1 90 ? -8.917 25.211 10.907 1.00 70.12 90 ILE A N 1
ATOM 684 C CA . ILE A 1 90 ? -8.827 23.762 10.662 1.00 70.12 90 ILE A CA 1
ATOM 685 C C . ILE A 1 90 ? -10.038 23.029 11.262 1.00 70.12 90 ILE A C 1
ATOM 687 O O . ILE A 1 90 ? -10.693 22.259 10.559 1.00 70.12 90 ILE A O 1
ATOM 691 N N . LEU A 1 91 ? -10.407 23.327 12.513 1.00 65.50 91 LEU A N 1
ATOM 692 C CA . LEU A 1 91 ? -11.576 22.728 13.174 1.00 65.50 91 LEU A CA 1
ATOM 693 C C . LEU A 1 91 ? -12.894 23.091 12.464 1.00 65.50 91 LEU A C 1
ATOM 695 O O . LEU A 1 91 ? -13.752 22.232 12.257 1.00 65.50 91 LEU A O 1
ATOM 699 N N . SER A 1 92 ? -13.046 24.338 12.006 1.00 67.38 92 SER A N 1
ATOM 700 C CA . SER A 1 92 ? -14.248 24.787 11.283 1.00 67.38 92 SER A CA 1
ATOM 701 C C . SER A 1 92 ? -14.399 24.158 9.891 1.00 67.38 92 SER A C 1
ATOM 703 O O . SER A 1 92 ? -15.511 24.045 9.367 1.00 67.38 92 SER A O 1
ATOM 705 N N . ARG A 1 93 ? -13.285 23.769 9.258 1.00 63.25 93 ARG A N 1
ATOM 706 C CA . ARG A 1 93 ? -13.277 23.074 7.964 1.00 63.25 93 ARG A CA 1
ATOM 707 C C . ARG A 1 93 ? -13.611 21.593 8.139 1.00 63.25 93 ARG A C 1
ATOM 709 O O . ARG A 1 93 ? -14.336 21.040 7.316 1.00 63.25 93 ARG A O 1
ATOM 716 N N . TRP A 1 94 ? -13.176 20.988 9.244 1.00 52.50 94 TRP A N 1
ATOM 717 C CA . TRP A 1 94 ? -13.494 19.602 9.594 1.00 52.50 94 TRP A CA 1
ATOM 718 C C . TRP A 1 94 ? -14.994 19.393 9.890 1.00 52.50 94 TRP A C 1
ATOM 720 O O . TRP A 1 94 ? -15.587 18.423 9.418 1.00 52.50 94 TRP A O 1
ATOM 730 N N . ASN A 1 95 ? -15.650 20.362 10.542 1.00 50.25 95 ASN A N 1
ATOM 731 C CA . ASN A 1 95 ? -17.103 20.328 10.797 1.00 50.25 95 ASN A CA 1
ATOM 732 C C . ASN A 1 95 ? -17.980 20.534 9.544 1.00 50.25 95 ASN A C 1
ATOM 734 O O . ASN A 1 95 ? -19.145 20.139 9.530 1.00 50.25 95 ASN A O 1
ATOM 738 N N . ARG A 1 96 ? -17.446 21.151 8.479 1.00 51.28 96 ARG A N 1
ATOM 739 C CA . ARG A 1 96 ? -18.169 21.337 7.204 1.00 51.28 96 ARG A CA 1
ATOM 740 C C . ARG A 1 96 ? -18.069 20.130 6.275 1.00 51.28 96 ARG A C 1
ATOM 742 O O . ARG A 1 96 ? -19.015 19.847 5.552 1.00 51.28 96 ARG A O 1
ATOM 749 N N . ALA A 1 97 ? -16.967 19.383 6.333 1.00 46.03 97 ALA A N 1
ATOM 750 C CA . ALA A 1 97 ? -16.814 18.137 5.577 1.00 46.03 97 ALA A CA 1
ATOM 751 C C . ALA A 1 97 ? -17.725 17.002 6.093 1.00 46.03 97 ALA A C 1
ATOM 753 O O . ALA A 1 97 ? -18.002 16.053 5.368 1.00 46.03 97 ALA A O 1
ATOM 754 N N . SER A 1 98 ? -18.212 17.108 7.332 1.00 46.00 98 SER A N 1
ATOM 755 C CA . SER A 1 98 ? -19.092 16.129 7.983 1.00 46.00 98 SER A CA 1
ATOM 756 C C . SER A 1 98 ? -20.589 16.398 7.775 1.00 46.00 98 SER A C 1
ATOM 758 O O . SER A 1 98 ? -21.408 15.552 8.120 1.00 46.00 98 SER A O 1
ATOM 760 N N . SER A 1 99 ? -20.970 17.540 7.188 1.00 37.53 99 SER A N 1
ATOM 761 C CA . SER A 1 99 ? -22.379 17.942 7.027 1.00 37.53 99 SER A CA 1
ATOM 762 C C . SER A 1 99 ? -22.968 17.688 5.632 1.00 37.53 99 SER A C 1
ATOM 764 O O . SER A 1 99 ? -24.157 17.921 5.429 1.00 37.53 99 SER A O 1
ATOM 766 N N . SER A 1 100 ? -22.199 17.155 4.678 1.00 43.41 100 SER A N 1
ATOM 767 C CA . SER A 1 100 ? -22.703 16.807 3.342 1.00 43.41 100 SER A CA 1
ATOM 768 C C . SER A 1 100 ? -22.549 15.316 3.049 1.00 43.41 100 SER A C 1
ATOM 770 O O . SER A 1 100 ? -21.697 14.930 2.260 1.00 43.41 100 SER A O 1
ATOM 772 N N . LEU A 1 101 ? -23.352 14.475 3.698 1.00 44.59 101 LEU A N 1
ATOM 773 C CA . LEU A 1 101 ? -23.835 13.201 3.149 1.00 44.59 101 LEU A CA 1
ATOM 774 C C . LEU A 1 101 ? -24.926 12.674 4.095 1.00 44.59 101 LEU A C 1
ATOM 776 O O . LEU A 1 101 ? -24.669 11.902 5.012 1.00 44.59 101 LEU A O 1
ATOM 780 N N . SER A 1 102 ? -26.161 13.134 3.908 1.00 40.09 102 SER A N 1
ATOM 781 C CA . SER A 1 102 ? -27.323 12.507 4.538 1.00 40.09 102 SER A CA 1
ATOM 782 C C . SER A 1 102 ? -28.479 12.480 3.554 1.00 40.09 102 SER A C 1
ATOM 784 O O . SER A 1 102 ? -29.120 13.491 3.279 1.00 40.09 102 SER A O 1
ATOM 786 N N . SER A 1 103 ? -28.684 11.310 2.961 1.00 38.78 103 SER A N 1
ATOM 787 C CA . SER A 1 103 ? -30.006 10.712 2.762 1.00 38.78 103 SER A CA 1
ATOM 788 C C . SER A 1 103 ? -29.818 9.346 2.102 1.00 38.78 103 SER A C 1
ATOM 790 O O . SER A 1 103 ? -29.483 9.244 0.927 1.00 38.78 103 SER A O 1
ATOM 792 N N . ALA A 1 104 ? -30.026 8.281 2.873 1.00 34.62 104 ALA A N 1
ATOM 793 C CA . ALA A 1 104 ? -30.296 6.952 2.337 1.00 34.62 104 ALA A CA 1
ATOM 794 C C . ALA A 1 104 ? -31.644 6.484 2.912 1.00 34.62 104 ALA A C 1
ATOM 796 O O . ALA A 1 104 ? -31.881 6.688 4.107 1.00 34.62 104 ALA A O 1
ATOM 797 N N . PRO A 1 105 ? -32.546 5.919 2.089 1.00 40.44 105 PRO A N 1
ATOM 798 C CA . PRO A 1 105 ? -33.891 5.572 2.516 1.00 40.44 105 PRO A CA 1
ATOM 799 C C . PRO A 1 105 ? -33.916 4.250 3.288 1.00 40.44 105 PRO A C 1
ATOM 801 O O . PRO A 1 105 ? -33.151 3.322 3.027 1.00 40.44 105 PRO A O 1
ATOM 804 N N . SER A 1 106 ? -34.837 4.179 4.241 1.00 34.69 106 SER A N 1
ATOM 805 C CA . SER A 1 106 ? -35.157 3.004 5.038 1.00 34.69 106 SER A CA 1
ATOM 806 C C . SER A 1 106 ? -35.904 1.956 4.208 1.00 34.69 106 SER A C 1
ATOM 808 O O . SER A 1 106 ? -37.023 2.192 3.759 1.00 34.69 106 SER A O 1
ATOM 810 N N . HIS A 1 107 ? -35.331 0.758 4.086 1.00 36.69 107 HIS A N 1
ATOM 811 C CA . HIS A 1 107 ? -36.075 -0.447 3.718 1.00 36.69 107 HIS A CA 1
ATOM 812 C C . HIS A 1 107 ? -36.012 -1.476 4.852 1.00 36.69 107 HIS A C 1
ATOM 814 O O . HIS A 1 107 ? -34.946 -1.805 5.370 1.00 36.69 107 HIS A O 1
ATOM 820 N N . GLN A 1 108 ? -37.198 -1.928 5.261 1.00 38.94 108 GLN A N 1
ATOM 821 C CA . GLN A 1 108 ? -37.453 -2.939 6.284 1.00 38.94 108 GLN A CA 1
ATOM 822 C C . GLN A 1 108 ? -37.135 -4.358 5.787 1.00 38.94 108 GLN A C 1
ATOM 824 O O . GLN A 1 108 ? -37.473 -4.709 4.662 1.00 38.94 108 GLN A O 1
ATOM 829 N N . GLY A 1 109 ? -36.650 -5.196 6.711 1.00 38.34 109 GLY A N 1
ATOM 830 C CA . GLY A 1 109 ? -37.132 -6.573 6.860 1.00 38.34 109 GLY A CA 1
ATOM 831 C C . GLY A 1 109 ? -36.354 -7.694 6.169 1.00 38.34 109 GLY A C 1
ATOM 832 O O . GLY A 1 109 ? -36.845 -8.284 5.216 1.00 38.34 109 GLY A O 1
ATOM 833 N N . SER A 1 110 ? -35.229 -8.112 6.754 1.00 31.58 110 SER A N 1
ATOM 834 C CA . SER A 1 110 ? -34.791 -9.515 6.709 1.00 31.58 110 SER A CA 1
ATOM 835 C C . SER A 1 110 ? -34.055 -9.848 8.005 1.00 31.58 110 SER A C 1
ATOM 837 O O . SER A 1 110 ? -33.151 -9.116 8.403 1.00 31.58 110 SER A O 1
ATOM 839 N N . THR A 1 111 ? -34.455 -10.921 8.688 1.00 42.00 111 THR A N 1
ATOM 840 C CA . THR A 1 111 ? -33.821 -11.435 9.912 1.00 42.00 111 THR A CA 1
ATOM 841 C C . THR A 1 111 ? -32.411 -11.940 9.618 1.00 42.00 111 THR A C 1
ATOM 843 O O . THR A 1 111 ? -32.182 -13.129 9.409 1.00 42.00 111 THR A O 1
ATOM 846 N N . THR A 1 112 ? -31.465 -11.010 9.588 1.00 46.91 112 THR A N 1
ATOM 847 C CA . THR A 1 112 ? -30.028 -11.264 9.673 1.00 46.91 112 THR A CA 1
ATOM 848 C C . THR A 1 112 ? -29.693 -11.568 11.138 1.00 46.91 112 THR A C 1
ATOM 850 O O . THR A 1 112 ? -30.256 -10.909 12.018 1.00 46.91 112 THR A O 1
ATOM 853 N N . PRO A 1 113 ? -28.806 -12.535 11.448 1.00 51.84 113 PRO A N 1
ATOM 854 C CA . PRO A 1 113 ? -28.334 -12.738 12.815 1.00 51.84 113 PRO A CA 1
ATOM 855 C C . PRO A 1 113 ? -27.858 -11.403 13.392 1.00 51.84 113 PRO A C 1
ATOM 857 O O . PRO A 1 113 ? -27.089 -10.692 12.740 1.00 51.84 113 PRO A O 1
ATOM 860 N N . ALA A 1 114 ? -28.348 -11.041 14.580 1.00 61.91 114 ALA A N 1
ATOM 861 C CA . ALA A 1 114 ? -27.961 -9.801 15.237 1.00 61.91 114 ALA A CA 1
ATOM 862 C C . ALA A 1 114 ? -26.434 -9.768 15.372 1.00 61.91 114 ALA A C 1
ATOM 864 O O . ALA A 1 114 ? -25.836 -10.679 15.946 1.00 61.91 114 ALA A O 1
ATOM 865 N N . ASN A 1 115 ? -25.800 -8.747 14.795 1.00 71.44 115 ASN A N 1
ATOM 866 C CA . ASN A 1 115 ? -24.359 -8.592 14.884 1.00 71.44 115 ASN A CA 1
ATOM 867 C C . ASN A 1 115 ? -23.976 -8.351 16.363 1.00 71.44 115 ASN A C 1
ATOM 869 O O . ASN A 1 115 ? -24.373 -7.317 16.908 1.00 71.44 115 ASN A O 1
ATOM 873 N N . PRO A 1 116 ? -23.192 -9.244 17.001 1.00 76.81 116 PRO A N 1
ATOM 874 C CA . PRO A 1 116 ? -22.818 -9.115 18.411 1.00 76.81 116 PRO A CA 1
ATOM 875 C C . PRO A 1 116 ? -21.994 -7.852 18.707 1.00 76.81 116 PRO A C 1
ATOM 877 O O . PRO A 1 116 ? -22.000 -7.368 19.835 1.00 76.81 116 PRO A O 1
ATOM 880 N N . ASN A 1 117 ? -21.339 -7.282 17.693 1.00 80.44 117 ASN A N 1
ATOM 881 C CA . ASN A 1 117 ? -20.458 -6.122 17.806 1.00 80.44 117 ASN A CA 1
ATOM 882 C C . ASN A 1 117 ? -21.140 -4.801 17.408 1.00 80.44 117 ASN A C 1
ATOM 884 O O . ASN A 1 117 ? -20.513 -3.748 17.476 1.00 80.44 117 ASN A O 1
ATOM 888 N N . ALA A 1 118 ? -22.416 -4.815 17.000 1.00 77.12 118 ALA A N 1
ATOM 889 C CA . ALA A 1 118 ? -23.081 -3.630 16.441 1.00 77.12 118 ALA A CA 1
ATOM 890 C C . ALA A 1 118 ? -23.158 -2.432 17.406 1.00 77.12 118 ALA A C 1
ATOM 892 O O . ALA A 1 118 ? -23.230 -1.292 16.951 1.00 77.12 118 ALA A O 1
ATOM 893 N N . ASN A 1 119 ? -23.129 -2.691 18.715 1.00 89.19 119 ASN A N 1
ATOM 894 C CA . ASN A 1 119 ? -23.196 -1.665 19.756 1.00 89.19 119 ASN A CA 1
ATOM 895 C C . ASN A 1 119 ? -21.824 -1.303 20.341 1.00 89.19 119 ASN A C 1
ATOM 897 O O . ASN A 1 119 ? -21.751 -0.398 21.167 1.00 89.19 119 ASN A O 1
ATOM 901 N N . LEU A 1 120 ? -20.759 -2.005 19.943 1.00 94.88 120 LEU A N 1
ATOM 902 C CA . LEU A 1 120 ? -19.405 -1.781 20.439 1.00 94.88 120 LEU A CA 1
ATOM 903 C C . LEU A 1 120 ? -18.645 -0.877 19.475 1.00 94.88 120 LEU A C 1
ATOM 905 O O . LEU A 1 120 ? -18.679 -1.073 18.261 1.00 94.88 120 LEU A O 1
ATOM 909 N N . THR A 1 121 ? -17.934 0.104 20.007 1.00 96.69 121 THR A N 1
ATOM 910 C CA . THR A 1 121 ? -16.973 0.911 19.254 1.00 96.69 121 THR A CA 1
ATOM 911 C C . THR A 1 121 ? -15.805 0.056 18.766 1.00 96.69 121 THR A C 1
ATOM 913 O O . THR A 1 121 ? -15.524 -1.020 19.292 1.00 96.69 121 THR A O 1
ATOM 916 N N . ILE A 1 122 ? -15.078 0.549 17.765 1.00 96.88 122 ILE A N 1
ATOM 917 C CA . ILE A 1 122 ? -13.882 -0.110 17.243 1.00 96.88 122 ILE A CA 1
ATOM 918 C C . ILE A 1 122 ? -12.880 -0.371 18.366 1.00 96.88 122 ILE A C 1
ATOM 920 O O . ILE A 1 122 ? -12.315 -1.460 18.422 1.00 96.88 122 ILE A O 1
ATOM 924 N N . TRP A 1 123 ? -12.670 0.597 19.265 1.00 97.88 123 TRP A N 1
ATOM 925 C CA . TRP A 1 123 ? -11.754 0.404 20.385 1.00 97.88 123 TRP A CA 1
ATOM 926 C C . TRP A 1 123 ? -12.193 -0.746 21.296 1.00 97.88 123 TRP A C 1
ATOM 928 O O . TRP A 1 123 ? -11.374 -1.610 21.582 1.00 97.88 123 TRP A O 1
ATOM 938 N N . GLU A 1 124 ? -13.470 -0.807 21.681 1.00 97.19 124 GLU A N 1
ATOM 939 C CA . GLU A 1 124 ? -13.998 -1.886 22.529 1.00 97.19 124 GLU A CA 1
ATOM 940 C C . GLU A 1 124 ? -13.889 -3.259 21.856 1.00 97.19 124 GLU A C 1
ATOM 942 O O . GLU A 1 124 ? -13.565 -4.247 22.513 1.00 97.19 124 GLU A O 1
ATOM 947 N N . VAL A 1 125 ? -14.127 -3.338 20.542 1.00 96.06 125 VAL A N 1
ATOM 948 C CA . VAL A 1 125 ? -13.942 -4.591 19.797 1.00 96.06 125 VAL A CA 1
ATOM 949 C C . VAL A 1 125 ? -12.466 -4.995 19.780 1.00 96.06 125 VAL A C 1
ATOM 951 O O . VAL A 1 125 ? -12.155 -6.146 20.073 1.00 96.06 125 VAL A O 1
ATOM 954 N N . LEU A 1 126 ? -11.548 -4.069 19.479 1.00 96.69 126 LEU A N 1
ATOM 955 C CA . LEU A 1 126 ? -10.109 -4.354 19.431 1.00 96.69 126 LEU A CA 1
ATOM 956 C C . LEU A 1 126 ? -9.537 -4.721 20.804 1.00 96.69 126 LEU A C 1
ATOM 958 O O . LEU A 1 126 ? -8.732 -5.644 20.896 1.00 96.69 126 LEU A O 1
ATOM 962 N N . SER A 1 127 ? -9.940 -4.022 21.868 1.00 97.31 127 SER A N 1
ATOM 963 C CA . SER A 1 127 ? -9.436 -4.265 23.223 1.00 97.31 127 SER A CA 1
ATOM 964 C C . SER A 1 127 ? -9.895 -5.606 23.795 1.00 97.31 127 SER A C 1
ATOM 966 O O . SER A 1 127 ? -9.220 -6.152 24.663 1.00 97.31 127 SER A O 1
ATOM 968 N N . ASN A 1 128 ? -11.025 -6.132 23.311 1.00 95.44 128 ASN A N 1
ATOM 969 C CA . ASN A 1 128 ? -11.599 -7.403 23.755 1.00 95.44 128 ASN A CA 1
ATOM 970 C C . ASN A 1 128 ? -11.235 -8.591 22.845 1.00 95.44 128 ASN A C 1
ATOM 972 O O . ASN A 1 128 ? -11.586 -9.727 23.158 1.00 95.44 128 ASN A O 1
ATOM 976 N N . ASP A 1 129 ? -10.557 -8.362 21.717 1.00 95.12 129 ASP A N 1
ATOM 977 C CA . ASP A 1 129 ? -10.198 -9.413 20.765 1.00 95.12 129 ASP A CA 1
ATOM 978 C C . ASP A 1 129 ? -8.765 -9.911 20.996 1.00 95.12 129 ASP A C 1
ATOM 980 O O . ASP A 1 129 ? -7.784 -9.320 20.540 1.00 95.12 129 ASP A O 1
ATOM 984 N N . GLU A 1 130 ? -8.642 -11.053 21.678 1.00 96.44 130 GLU A N 1
ATOM 985 C CA . GLU A 1 130 ? -7.354 -11.656 22.049 1.00 96.44 130 GLU A CA 1
ATOM 986 C C . GLU A 1 130 ? -6.414 -11.874 20.854 1.00 96.44 130 GLU A C 1
ATOM 988 O O . GLU A 1 130 ? -5.191 -11.773 21.000 1.00 96.44 130 GLU A O 1
ATOM 993 N N . ARG A 1 131 ? -6.971 -12.105 19.656 1.00 96.00 131 ARG A N 1
ATOM 994 C CA . ARG A 1 131 ? -6.225 -12.384 18.416 1.00 96.00 131 ARG A CA 1
ATOM 995 C C . ARG A 1 131 ? -5.437 -11.189 17.895 1.00 96.00 131 ARG A C 1
ATOM 997 O O . ARG A 1 131 ? -4.514 -11.388 17.116 1.00 96.00 131 ARG A O 1
ATOM 1004 N N . VAL A 1 132 ? -5.808 -9.971 18.286 1.00 97.31 132 VAL A N 1
ATOM 1005 C CA . VAL A 1 132 ? -5.140 -8.719 17.884 1.00 97.31 132 VAL A CA 1
ATOM 1006 C C . VAL A 1 132 ? -4.584 -7.967 19.094 1.00 97.31 132 VAL A C 1
ATOM 1008 O O . VAL A 1 132 ? -4.268 -6.782 19.002 1.00 97.31 132 VAL A O 1
ATOM 1011 N N . SER A 1 133 ? -4.446 -8.638 20.241 1.00 98.00 133 SER A N 1
ATOM 1012 C CA . SER A 1 133 ? -4.034 -8.027 21.510 1.00 98.00 133 SER A CA 1
ATOM 1013 C C . SER A 1 133 ? -2.686 -7.301 21.437 1.00 98.00 133 SER A C 1
ATOM 1015 O O . SER A 1 133 ? -2.523 -6.258 22.073 1.00 98.00 133 SER A O 1
ATOM 1017 N N . ARG A 1 134 ? -1.732 -7.766 20.616 1.00 97.44 134 ARG A N 1
ATOM 1018 C CA . ARG A 1 134 ? -0.459 -7.050 20.389 1.00 97.44 134 ARG A CA 1
ATOM 1019 C C . ARG A 1 134 ? -0.672 -5.705 19.701 1.00 97.44 134 ARG A C 1
ATOM 1021 O O . ARG A 1 134 ? -0.102 -4.703 20.128 1.00 97.44 134 ARG A O 1
ATOM 1028 N N . PHE A 1 135 ? -1.522 -5.670 18.677 1.00 98.00 135 PHE A N 1
ATOM 1029 C CA . PHE A 1 135 ? -1.898 -4.432 18.003 1.00 98.00 135 PHE A CA 1
ATOM 1030 C C . PHE A 1 135 ? -2.695 -3.518 18.939 1.00 98.00 135 PHE A C 1
ATOM 1032 O O . PHE A 1 135 ? -2.356 -2.345 19.081 1.00 98.00 135 PHE A O 1
ATOM 1039 N N . ALA A 1 136 ? -3.688 -4.061 19.648 1.00 98.25 136 ALA A N 1
ATOM 1040 C CA . ALA A 1 136 ? -4.492 -3.315 20.613 1.00 98.25 136 ALA A CA 1
ATOM 1041 C C . ALA A 1 136 ? -3.633 -2.678 21.716 1.00 98.25 136 ALA A C 1
ATOM 1043 O O . ALA A 1 136 ? -3.889 -1.538 22.097 1.00 98.25 136 ALA A O 1
ATOM 1044 N N . LYS A 1 137 ? -2.570 -3.355 22.174 1.00 98.00 137 LYS A N 1
ATOM 1045 C CA . LYS A 1 137 ? -1.601 -2.793 23.125 1.00 98.00 137 LYS A CA 1
ATOM 1046 C C . LYS A 1 137 ? -0.890 -1.556 22.566 1.00 98.00 137 LYS A C 1
ATOM 1048 O O . LYS A 1 137 ? -0.849 -0.540 23.250 1.00 98.00 137 LYS A O 1
ATOM 1053 N N . ILE A 1 138 ? -0.394 -1.615 21.325 1.00 96.62 138 ILE A N 1
ATOM 1054 C CA . ILE A 1 138 ? 0.255 -0.466 20.659 1.00 96.62 138 ILE A CA 1
ATOM 1055 C C . ILE A 1 138 ? -0.715 0.715 20.563 1.00 96.62 138 ILE A C 1
ATOM 1057 O O . ILE A 1 138 ? -0.347 1.847 20.863 1.00 96.62 138 ILE A O 1
ATOM 1061 N N . ILE A 1 139 ? -1.965 0.460 20.166 1.00 97.94 139 ILE A N 1
ATOM 1062 C CA . ILE A 1 139 ? -2.993 1.506 20.092 1.00 97.94 139 ILE A CA 1
ATOM 1063 C C . ILE A 1 139 ? -3.330 2.053 21.485 1.00 97.94 139 ILE A C 1
ATOM 1065 O O . ILE A 1 139 ? -3.481 3.261 21.639 1.00 97.94 139 ILE A O 1
ATOM 1069 N N . GLY A 1 140 ? -3.406 1.193 22.503 1.00 97.69 140 GLY A N 1
ATOM 1070 C CA . GLY A 1 140 ? -3.715 1.558 23.887 1.00 97.69 140 GLY A CA 1
ATOM 1071 C C . GLY A 1 140 ? -2.710 2.520 24.523 1.00 97.69 140 GLY A C 1
ATOM 1072 O O . GLY A 1 140 ? -3.084 3.315 25.383 1.00 97.69 140 GLY A O 1
ATOM 1073 N N . GLU A 1 141 ? -1.457 2.505 24.065 1.00 96.94 141 GLU A N 1
ATOM 1074 C CA . GLU A 1 141 ? -0.412 3.452 24.479 1.00 96.94 141 GLU A CA 1
ATOM 1075 C C . GLU A 1 141 ? -0.584 4.854 23.849 1.00 96.94 141 GLU A C 1
ATOM 1077 O O . GLU A 1 141 ? 0.113 5.797 24.224 1.00 96.94 141 GLU A O 1
ATOM 1082 N N . LEU A 1 142 ? -1.534 5.024 22.918 1.00 97.12 142 LEU A N 1
ATOM 1083 C CA . LEU A 1 142 ? -1.786 6.255 22.161 1.00 97.12 142 LEU A CA 1
ATOM 1084 C C . LEU A 1 142 ? -3.159 6.856 22.540 1.00 97.12 142 LEU A C 1
ATOM 1086 O O . LEU A 1 142 ? -4.153 6.640 21.837 1.00 97.12 142 LEU A O 1
ATOM 1090 N N . PRO A 1 143 ? -3.254 7.656 23.623 1.00 97.06 143 PRO A N 1
ATOM 1091 C CA . PRO A 1 143 ? -4.532 8.052 24.226 1.00 97.06 143 PRO A CA 1
ATOM 1092 C C . PRO A 1 143 ? -5.442 8.873 23.301 1.00 97.06 143 PRO A C 1
ATOM 1094 O O . PRO A 1 143 ? -6.666 8.782 23.398 1.00 97.06 143 PRO A O 1
ATOM 1097 N N . ASP A 1 144 ? -4.876 9.668 22.392 1.00 95.88 144 ASP A N 1
ATOM 1098 C CA . ASP A 1 144 ? -5.666 10.434 21.422 1.00 95.88 144 ASP A CA 1
ATOM 1099 C C . ASP A 1 144 ? -6.295 9.532 20.347 1.00 95.88 144 ASP A C 1
ATOM 1101 O O . ASP A 1 144 ? -7.433 9.768 19.936 1.00 95.88 144 ASP A O 1
ATOM 1105 N N . ILE A 1 145 ? -5.605 8.460 19.942 1.00 96.62 145 ILE A N 1
ATOM 1106 C CA . ILE A 1 145 ? -6.136 7.477 18.987 1.00 96.62 145 ILE A CA 1
ATOM 1107 C C . ILE A 1 145 ? -7.223 6.641 19.652 1.00 96.62 145 ILE A C 1
ATOM 1109 O O . ILE A 1 145 ? -8.298 6.487 19.077 1.00 96.62 145 ILE A O 1
ATOM 1113 N N . VAL A 1 146 ? -6.991 6.175 20.884 1.00 98.06 146 VAL A N 1
ATOM 1114 C CA . VAL A 1 146 ? -8.007 5.469 21.684 1.00 98.06 146 VAL A CA 1
ATOM 1115 C C . VAL A 1 146 ? -9.278 6.307 21.800 1.00 98.06 146 VAL A C 1
ATOM 1117 O O . VAL A 1 146 ? -10.375 5.809 21.546 1.00 98.06 146 VAL A O 1
ATOM 1120 N N . ARG A 1 147 ? -9.143 7.602 22.116 1.00 97.06 147 ARG A N 1
ATOM 1121 C CA . ARG A 1 147 ? -10.281 8.527 22.203 1.00 97.06 147 ARG A CA 1
ATOM 1122 C C . ARG A 1 147 ? -11.030 8.640 20.876 1.00 97.06 147 ARG A C 1
ATOM 1124 O O . ARG A 1 147 ? -12.256 8.635 20.879 1.00 97.06 147 ARG A O 1
ATOM 1131 N N . GLY A 1 148 ? -10.307 8.713 19.758 1.00 95.75 148 GLY A N 1
ATOM 1132 C CA . GLY A 1 148 ? -10.895 8.716 18.418 1.00 95.75 148 GLY A CA 1
ATOM 1133 C C . GLY A 1 148 ? -11.668 7.431 18.121 1.00 95.75 148 GLY A C 1
ATOM 1134 O O . GLY A 1 148 ? -12.845 7.490 17.777 1.00 95.75 148 GLY A O 1
ATOM 1135 N N . LEU A 1 149 ? -11.046 6.268 18.321 1.00 96.81 149 LEU A N 1
ATOM 1136 C CA . LEU A 1 149 ? -11.656 4.956 18.071 1.00 96.81 149 LEU A CA 1
ATOM 1137 C C . LEU A 1 149 ? -12.803 4.612 19.033 1.00 96.81 149 LEU A C 1
ATOM 1139 O O . LEU A 1 149 ? -13.611 3.743 18.713 1.00 96.81 149 LEU A O 1
ATOM 1143 N N . SER A 1 150 ? -12.902 5.303 20.170 1.00 97.31 150 SER A N 1
ATOM 1144 C CA . SER A 1 150 ? -14.021 5.203 21.119 1.00 97.31 150 SER A CA 1
ATOM 1145 C C . SER A 1 150 ? -15.153 6.199 20.823 1.00 97.31 150 SER A C 1
ATOM 1147 O O . SER A 1 150 ? -16.190 6.170 21.481 1.00 97.31 150 SER A O 1
ATOM 1149 N N . ALA A 1 151 ? -14.985 7.114 19.861 1.00 96.31 151 ALA A N 1
ATOM 1150 C CA . ALA A 1 151 ? -16.000 8.115 19.546 1.00 96.31 151 ALA A CA 1
ATOM 1151 C C . ALA A 1 151 ? -17.110 7.509 18.658 1.00 96.31 151 ALA A C 1
ATOM 1153 O O . ALA A 1 151 ? -16.826 7.116 17.523 1.00 96.31 151 ALA A O 1
ATOM 1154 N N . PRO A 1 152 ? -18.382 7.472 19.105 1.00 93.69 152 PRO A N 1
ATOM 1155 C CA . PRO A 1 152 ? -19.448 6.725 18.426 1.00 93.69 152 PRO A CA 1
ATOM 1156 C C . PRO A 1 152 ? -19.900 7.343 17.095 1.00 93.69 152 PRO A C 1
ATOM 1158 O O . PRO A 1 152 ? -20.420 6.642 16.238 1.00 93.69 152 PRO A O 1
ATOM 1161 N N . GLN A 1 153 ? -19.712 8.654 16.920 1.00 90.56 153 GLN A N 1
ATOM 1162 C CA . GLN A 1 153 ? -20.131 9.387 15.715 1.00 90.56 153 GLN A CA 1
ATOM 1163 C C . GLN A 1 153 ? -19.077 9.376 14.603 1.00 90.56 153 GLN A C 1
ATOM 1165 O O . GLN A 1 153 ? -19.341 9.820 13.487 1.00 90.56 153 GLN A O 1
ATOM 1170 N N . ALA A 1 154 ? -17.861 8.924 14.907 1.00 89.56 154 ALA A N 1
ATOM 1171 C CA . ALA A 1 154 ? -16.816 8.835 13.907 1.00 89.56 154 ALA A CA 1
ATOM 1172 C C . ALA A 1 154 ? -17.048 7.626 12.985 1.00 89.56 154 ALA A C 1
ATOM 1174 O O . ALA A 1 154 ? -17.823 6.727 13.296 1.00 89.56 154 ALA A O 1
ATOM 1175 N N . GLN A 1 155 ? -16.398 7.615 11.825 1.00 94.31 155 GLN A N 1
ATOM 1176 C CA . GLN A 1 155 ? -16.474 6.499 10.886 1.00 94.31 155 GLN A CA 1
ATOM 1177 C C . GLN A 1 155 ? -15.073 6.164 10.399 1.00 94.31 155 GLN A C 1
ATOM 1179 O O . GLN A 1 155 ? -14.428 6.985 9.738 1.00 94.31 155 GLN A O 1
ATOM 1184 N N . PHE A 1 156 ? -14.617 4.958 10.722 1.00 95.81 156 PHE A N 1
ATOM 1185 C CA . PHE A 1 156 ? -13.274 4.491 10.401 1.00 95.81 156 PHE A CA 1
ATOM 1186 C C . PHE A 1 156 ? -13.274 3.096 9.791 1.00 95.81 156 PHE A C 1
ATOM 1188 O O . PHE A 1 156 ? -14.243 2.341 9.868 1.00 95.81 156 PHE A O 1
ATOM 1195 N N . THR A 1 157 ? -12.130 2.738 9.230 1.00 96.69 157 THR A N 1
ATOM 1196 C CA . THR A 1 157 ? -11.796 1.350 8.934 1.00 96.69 157 THR A CA 1
ATOM 1197 C C . THR A 1 157 ? -10.436 1.041 9.535 1.00 96.69 157 THR A C 1
ATOM 1199 O O . THR A 1 157 ? -9.495 1.804 9.319 1.00 96.69 157 THR A O 1
ATOM 1202 N N . VAL A 1 158 ? -10.334 -0.059 10.280 1.00 97.88 158 VAL A N 1
ATOM 1203 C CA . VAL A 1 158 ? -9.085 -0.564 10.862 1.00 97.88 158 VAL A CA 1
ATOM 1204 C C . VAL A 1 158 ? -8.703 -1.879 10.195 1.00 97.88 158 VAL A C 1
ATOM 1206 O O . VAL A 1 158 ? -9.520 -2.788 10.091 1.00 97.88 158 VAL A O 1
ATOM 1209 N N . TYR A 1 159 ? -7.449 -1.992 9.784 1.00 97.50 159 TYR A N 1
ATOM 1210 C CA . TYR A 1 159 ? -6.821 -3.204 9.275 1.00 97.50 159 TYR A CA 1
ATOM 1211 C C . TYR A 1 159 ? -5.983 -3.792 10.411 1.00 97.50 159 TYR A C 1
ATOM 1213 O O . TYR A 1 159 ? -4.865 -3.353 10.646 1.00 97.50 159 TYR A O 1
ATOM 1221 N N . ALA A 1 160 ? -6.558 -4.704 11.190 1.00 97.69 160 ALA A N 1
ATOM 1222 C CA . ALA A 1 160 ? -5.990 -5.175 12.446 1.00 97.69 160 ALA A CA 1
ATOM 1223 C C . ALA A 1 160 ? -5.085 -6.404 12.220 1.00 97.69 160 ALA A C 1
ATOM 1225 O O . ALA A 1 160 ? -5.606 -7.487 11.928 1.00 97.69 160 ALA A O 1
ATOM 1226 N N . PRO A 1 161 ? -3.751 -6.278 12.348 1.00 97.94 161 PRO A N 1
ATOM 1227 C CA . PRO A 1 161 ? -2.857 -7.420 12.242 1.00 97.94 161 PRO A CA 1
ATOM 1228 C C . PRO A 1 161 ? -3.068 -8.367 13.422 1.00 97.94 161 PRO A C 1
ATOM 1230 O O . PRO A 1 161 ? -3.107 -7.938 14.580 1.00 97.94 161 PRO A O 1
ATOM 1233 N N . VAL A 1 162 ? -3.211 -9.658 13.127 1.00 97.62 162 VAL A N 1
ATOM 1234 C CA . VAL A 1 162 ? -3.270 -10.705 14.159 1.00 97.62 162 VAL A CA 1
ATOM 1235 C C . VAL A 1 162 ? -1.922 -10.852 14.863 1.00 97.62 162 VAL A C 1
ATOM 1237 O O . VAL A 1 162 ? -0.892 -10.427 14.346 1.00 97.62 162 VAL A O 1
ATOM 1240 N N . ASN A 1 163 ? -1.901 -11.447 16.052 1.00 97.50 163 ASN A N 1
ATOM 1241 C CA . ASN A 1 163 ? -0.689 -11.556 16.867 1.00 97.50 163 ASN A CA 1
ATOM 1242 C C . ASN A 1 163 ? 0.465 -12.256 16.137 1.00 97.50 163 ASN A C 1
ATOM 1244 O O . ASN A 1 163 ? 1.616 -11.854 16.312 1.00 97.50 163 ASN A O 1
ATOM 1248 N N . GLU A 1 164 ? 0.155 -13.256 15.310 1.00 96.81 164 GLU A N 1
ATOM 1249 C CA . GLU A 1 164 ? 1.117 -14.011 14.505 1.00 96.81 164 GLU A CA 1
ATOM 1250 C C . GLU A 1 164 ? 1.787 -13.133 13.437 1.00 96.81 164 GLU A C 1
ATOM 1252 O O . GLU A 1 164 ? 2.956 -13.337 13.119 1.00 96.81 164 GLU A O 1
ATOM 1257 N N . ALA A 1 165 ? 1.101 -12.095 12.945 1.00 96.62 165 ALA A N 1
ATOM 1258 C CA . ALA A 1 165 ? 1.642 -11.160 11.955 1.00 96.62 165 ALA A CA 1
ATOM 1259 C C . ALA A 1 165 ? 2.885 -10.410 12.466 1.00 96.62 165 ALA A C 1
ATOM 1261 O O . ALA A 1 165 ? 3.753 -10.000 11.691 1.00 96.62 165 ALA A O 1
ATOM 1262 N N . PHE A 1 166 ? 2.975 -10.226 13.786 1.00 95.25 166 PHE A N 1
ATOM 1263 C CA . PHE A 1 166 ? 4.093 -9.557 14.448 1.00 95.25 166 PHE A CA 1
ATOM 1264 C C . PHE A 1 166 ? 5.334 -10.452 14.572 1.00 95.25 166 PHE A C 1
ATOM 1266 O O . PHE A 1 166 ? 6.409 -9.930 14.843 1.00 95.25 166 PHE A O 1
ATOM 1273 N N . GLU A 1 167 ? 5.217 -11.768 14.367 1.00 92.00 167 GLU A N 1
ATOM 1274 C CA . GLU A 1 167 ? 6.369 -12.683 14.399 1.00 92.00 167 GLU A CA 1
ATOM 1275 C C . GLU A 1 167 ? 7.224 -12.567 13.130 1.00 92.00 167 GLU A C 1
ATOM 1277 O O . GLU A 1 167 ? 8.445 -12.691 13.177 1.00 92.00 167 GLU A O 1
ATOM 1282 N N . SER A 1 168 ? 6.593 -12.294 11.985 1.00 85.81 168 SER A N 1
ATOM 1283 C CA . SER A 1 168 ? 7.276 -12.137 10.694 1.00 85.81 168 SER A CA 1
ATOM 1284 C C . SER A 1 168 ? 7.691 -10.700 10.378 1.00 85.81 168 SER A C 1
ATOM 1286 O O . SER A 1 168 ? 8.452 -10.474 9.436 1.00 85.81 168 SER A O 1
ATOM 1288 N N . PHE A 1 169 ? 7.177 -9.714 11.115 1.00 88.94 169 PHE A N 1
ATOM 1289 C CA . PHE A 1 169 ? 7.460 -8.311 10.839 1.00 88.94 169 PHE A CA 1
ATOM 1290 C C . PHE A 1 169 ? 8.789 -7.876 11.465 1.00 88.94 169 PHE A C 1
ATOM 1292 O O . PHE A 1 169 ? 9.034 -8.074 12.654 1.00 88.94 169 PHE A O 1
ATOM 1299 N N . TYR A 1 170 ? 9.647 -7.235 10.670 1.00 86.69 170 TYR A N 1
ATOM 1300 C CA . TYR A 1 170 ? 10.899 -6.683 11.177 1.00 86.69 170 TYR A CA 1
ATOM 1301 C C . TYR A 1 170 ? 10.635 -5.417 11.995 1.00 86.69 170 TYR A C 1
ATOM 1303 O O . TYR A 1 170 ? 10.318 -4.356 11.454 1.00 86.69 170 TYR A O 1
ATOM 1311 N N . PHE A 1 171 ? 10.829 -5.523 13.305 1.00 85.69 171 PHE A N 1
ATOM 1312 C CA . PHE A 1 171 ? 10.890 -4.368 14.187 1.00 85.69 171 PHE A CA 1
ATOM 1313 C C . PHE A 1 171 ? 12.342 -3.883 14.287 1.00 85.69 171 PHE A C 1
ATOM 1315 O O . PHE A 1 171 ? 13.225 -4.686 14.607 1.00 85.69 171 PHE A O 1
ATOM 1322 N N . PRO A 1 172 ? 12.623 -2.593 14.019 1.00 82.75 172 PRO A N 1
ATOM 1323 C CA . PRO A 1 172 ? 13.955 -2.053 14.264 1.00 82.75 172 PRO A CA 1
ATOM 1324 C C . PRO A 1 172 ? 14.299 -2.206 15.759 1.00 82.75 172 PRO A C 1
ATOM 1326 O O . PRO A 1 172 ? 13.410 -1.983 16.581 1.00 82.75 172 PRO A O 1
ATOM 1329 N N . PRO A 1 173 ? 15.548 -2.564 16.127 1.00 86.31 173 PRO A N 1
ATOM 1330 C CA . PRO A 1 173 ? 15.936 -2.782 17.526 1.00 86.31 173 PRO A CA 1
ATOM 1331 C C . PRO A 1 173 ? 15.640 -1.589 18.441 1.00 86.31 173 PRO A C 1
ATOM 1333 O O . PRO A 1 173 ? 15.168 -1.777 19.557 1.00 86.31 173 PRO A O 1
ATOM 1336 N N . ASP A 1 174 ? 15.844 -0.377 17.923 1.00 89.06 174 ASP A N 1
ATOM 1337 C CA . ASP A 1 174 ? 15.536 0.884 18.593 1.00 89.06 174 ASP A CA 1
ATOM 1338 C C . ASP A 1 174 ? 14.500 1.653 17.758 1.00 89.06 174 ASP A C 1
ATOM 1340 O O . ASP A 1 174 ? 14.865 2.514 16.943 1.00 89.06 174 ASP A O 1
ATOM 1344 N N . PRO A 1 175 ? 13.199 1.321 17.874 1.00 86.69 175 PRO A N 1
ATOM 1345 C CA . PRO A 1 175 ? 12.177 2.023 17.124 1.00 86.69 175 PRO A CA 1
ATOM 1346 C C . PRO A 1 175 ? 12.112 3.479 17.598 1.00 86.69 175 PRO A C 1
ATOM 1348 O O . PRO A 1 175 ? 12.171 3.753 18.800 1.00 86.69 175 PRO A O 1
ATOM 1351 N N . PRO A 1 176 ? 11.958 4.445 16.680 1.00 87.31 176 PRO A N 1
ATOM 1352 C CA . PRO A 1 176 ? 11.787 5.831 17.080 1.00 87.31 176 PRO A CA 1
ATOM 1353 C C . PRO A 1 176 ? 10.515 5.994 17.934 1.00 87.31 176 PRO A C 1
ATOM 1355 O O . PRO A 1 176 ? 9.551 5.254 17.731 1.00 87.31 176 PRO A O 1
ATOM 1358 N N . PRO A 1 177 ? 10.434 7.002 18.825 1.00 86.06 177 PRO A N 1
ATOM 1359 C CA . PRO A 1 177 ? 9.287 7.171 19.729 1.00 86.06 177 PRO A CA 1
ATOM 1360 C C . PRO A 1 177 ? 7.920 7.272 19.032 1.00 86.06 177 PRO A C 1
ATOM 1362 O O . PRO A 1 177 ? 6.889 6.953 19.611 1.00 86.06 177 PRO A O 1
ATOM 1365 N N . PHE A 1 178 ? 7.899 7.702 17.770 1.00 86.62 178 PHE A N 1
ATOM 1366 C CA . PHE A 1 178 ? 6.694 7.820 16.947 1.00 86.62 178 PHE A CA 1
ATOM 1367 C C . PHE A 1 178 ? 6.328 6.530 16.188 1.00 86.62 178 PHE A C 1
ATOM 1369 O O . PHE A 1 178 ? 5.380 6.528 15.406 1.00 86.62 178 PHE A O 1
ATOM 1376 N N . PHE A 1 179 ? 7.065 5.430 16.360 1.00 89.31 179 PHE A N 1
ATOM 1377 C CA . PHE A 1 179 ? 6.852 4.206 15.585 1.00 89.31 179 PHE A CA 1
ATOM 1378 C C . PHE A 1 179 ? 5.457 3.605 15.804 1.00 89.31 179 PHE A C 1
ATOM 1380 O O . PHE A 1 179 ? 4.787 3.239 14.840 1.00 89.31 179 PHE A O 1
ATOM 1387 N N . GLY A 1 180 ? 4.966 3.599 17.048 1.00 92.00 180 GLY A N 1
ATOM 1388 C CA . GLY A 1 180 ? 3.595 3.177 17.356 1.00 92.00 180 GLY A CA 1
ATOM 1389 C C . GLY A 1 180 ? 2.539 4.029 16.646 1.00 92.00 180 GLY A C 1
ATOM 1390 O O . GLY A 1 180 ? 1.554 3.492 16.146 1.00 92.00 180 GLY A O 1
ATOM 1391 N N . LEU A 1 181 ? 2.778 5.339 16.507 1.00 93.19 181 LEU A N 1
ATOM 1392 C CA . LEU A 1 181 ? 1.897 6.244 15.763 1.00 93.19 181 LEU A CA 1
ATOM 1393 C C . LEU A 1 181 ? 1.860 5.903 14.267 1.00 93.19 181 LEU A C 1
ATOM 1395 O O . LEU A 1 181 ? 0.804 6.016 13.649 1.00 93.19 181 LEU A O 1
ATOM 1399 N N . PHE A 1 182 ? 2.975 5.447 13.689 1.00 90.94 182 PHE A N 1
ATOM 1400 C CA . PHE A 1 182 ? 2.992 4.964 12.308 1.00 90.94 182 PHE A CA 1
ATOM 1401 C C . PHE A 1 182 ? 2.238 3.656 12.135 1.00 90.94 182 PHE A C 1
ATOM 1403 O O . PHE A 1 182 ? 1.423 3.558 11.220 1.00 90.94 182 PHE A O 1
ATOM 1410 N N . ILE A 1 183 ? 2.467 2.682 13.020 1.00 94.06 183 ILE A N 1
ATOM 1411 C CA . ILE A 1 183 ? 1.714 1.425 13.005 1.00 94.06 183 ILE A CA 1
ATOM 1412 C C . ILE A 1 183 ? 0.221 1.731 13.116 1.00 94.06 183 ILE A C 1
ATOM 1414 O O . ILE A 1 183 ? -0.545 1.302 12.262 1.00 94.06 183 ILE A O 1
ATOM 1418 N N . ALA A 1 184 ? -0.186 2.559 14.077 1.00 95.69 184 ALA A N 1
ATOM 1419 C CA . ALA A 1 184 ? -1.572 2.973 14.218 1.00 95.69 184 ALA A CA 1
ATOM 1420 C C . ALA A 1 184 ? -2.097 3.659 12.950 1.00 95.69 184 ALA A C 1
ATOM 1422 O O . ALA A 1 184 ? -3.030 3.172 12.320 1.00 95.69 184 ALA A O 1
ATOM 1423 N N . GLY A 1 185 ? -1.474 4.761 12.536 1.00 95.00 185 GLY A N 1
ATOM 1424 C CA . GLY A 1 185 ? -1.967 5.593 11.444 1.00 95.00 185 GLY A CA 1
ATOM 1425 C C . GLY A 1 185 ? -1.992 4.895 10.086 1.00 95.00 185 GLY A C 1
ATOM 1426 O O . GLY A 1 185 ? -2.827 5.246 9.256 1.00 95.00 185 GLY A O 1
ATOM 1427 N N . TYR A 1 186 ? -1.096 3.935 9.835 1.00 94.94 186 TYR A N 1
ATOM 1428 C CA . TYR A 1 186 ? -1.051 3.213 8.562 1.00 94.94 186 TYR A CA 1
ATOM 1429 C C . TYR A 1 186 ? -1.999 2.009 8.523 1.00 94.94 186 TYR A C 1
ATOM 1431 O O . TYR A 1 186 ? -2.410 1.591 7.449 1.00 94.94 186 TYR A O 1
ATOM 1439 N N . HIS A 1 187 ? -2.417 1.496 9.681 1.00 97.19 187 HIS A N 1
ATOM 1440 C CA . HIS A 1 187 ? -3.382 0.397 9.792 1.00 97.19 187 HIS A CA 1
ATOM 1441 C C . HIS A 1 187 ? -4.823 0.875 9.954 1.00 97.19 187 HIS A C 1
ATOM 1443 O O . HIS A 1 187 ? -5.705 0.089 10.288 1.00 97.19 187 HIS A O 1
ATOM 1449 N N . MET A 1 188 ? -5.107 2.155 9.734 1.00 96.44 188 MET A N 1
ATOM 1450 C CA . MET A 1 188 ? -6.475 2.648 9.786 1.00 96.44 188 MET A CA 1
ATOM 1451 C C . MET A 1 188 ? -6.657 3.884 8.916 1.00 96.44 188 MET A C 1
ATOM 1453 O O . MET A 1 188 ? -5.709 4.620 8.641 1.00 96.44 188 MET A O 1
ATOM 1457 N N . GLY A 1 189 ? -7.890 4.116 8.484 1.00 95.50 189 GLY A N 1
ATOM 1458 C CA . GLY A 1 189 ? -8.222 5.227 7.608 1.00 95.50 189 GLY A CA 1
ATOM 1459 C C . GLY A 1 189 ? -9.622 5.783 7.828 1.00 95.50 189 GLY A C 1
ATOM 1460 O O . GLY A 1 189 ? -10.440 5.185 8.535 1.00 95.50 189 GLY A O 1
ATOM 1461 N N . PRO A 1 190 ? -9.902 6.949 7.223 1.00 93.38 190 PRO A N 1
ATOM 1462 C CA . PRO A 1 190 ? -11.201 7.587 7.318 1.00 93.38 190 PRO A CA 1
ATOM 1463 C C . PRO A 1 190 ? -12.257 6.841 6.500 1.00 93.38 190 PRO A C 1
ATOM 1465 O O . PRO A 1 190 ? -11.998 6.388 5.384 1.00 93.38 190 PRO A O 1
ATOM 1468 N N . GLY A 1 191 ? -13.477 6.832 7.028 1.00 90.81 191 GLY A N 1
ATOM 1469 C CA . GLY A 1 191 ? -14.657 6.324 6.348 1.00 90.81 191 GLY A CA 1
ATOM 1470 C C . GLY A 1 191 ? -14.852 4.812 6.496 1.00 90.81 191 GLY A C 1
ATOM 1471 O O . GLY A 1 191 ? -13.901 4.067 6.757 1.00 90.81 191 GLY A O 1
ATOM 1472 N N . PRO A 1 192 ? -16.098 4.344 6.335 1.00 90.81 192 PRO A N 1
ATOM 1473 C CA . PRO A 1 192 ? -16.414 2.931 6.415 1.00 90.81 192 PRO A CA 1
ATOM 1474 C C . PRO A 1 192 ? -16.083 2.228 5.094 1.00 90.81 192 PRO A C 1
ATOM 1476 O O . PRO A 1 192 ? -16.545 2.639 4.029 1.00 90.81 192 PRO A O 1
ATOM 1479 N N . VAL A 1 193 ? -15.337 1.129 5.167 1.00 93.31 193 VAL A N 1
ATOM 1480 C CA . VAL A 1 193 ? -15.087 0.229 4.038 1.00 93.31 193 VAL A CA 1
ATOM 1481 C C . VAL A 1 193 ? -15.579 -1.166 4.425 1.00 93.31 193 VAL A C 1
ATOM 1483 O O . VAL A 1 193 ? -14.885 -1.869 5.156 1.00 93.31 193 VAL A O 1
ATOM 1486 N N . PRO A 1 194 ? -16.775 -1.579 3.974 1.00 92.31 194 PRO A N 1
ATOM 1487 C CA . PRO A 1 194 ? -17.283 -2.934 4.180 1.00 92.31 194 PRO A CA 1
ATOM 1488 C C . PRO A 1 194 ? -16.392 -4.002 3.527 1.00 92.31 194 PRO A C 1
ATOM 1490 O O . PRO A 1 194 ? -15.747 -3.738 2.510 1.00 92.31 194 PRO A O 1
ATOM 1493 N N . ALA A 1 195 ? -16.395 -5.224 4.070 1.00 90.31 195 ALA A N 1
ATOM 1494 C CA . ALA A 1 195 ? -15.576 -6.331 3.561 1.00 90.31 195 ALA A CA 1
ATOM 1495 C C . ALA A 1 195 ? -15.905 -6.690 2.098 1.00 90.31 195 ALA A C 1
ATOM 1497 O O . ALA A 1 195 ? -15.004 -6.929 1.296 1.00 90.31 195 ALA A O 1
ATOM 1498 N N . GLU A 1 196 ? -17.187 -6.636 1.731 1.00 88.88 196 GLU A N 1
ATOM 1499 C CA . GLU A 1 196 ? -17.694 -6.812 0.362 1.00 88.88 196 GLU A CA 1
ATOM 1500 C C . GLU A 1 196 ? -17.055 -5.858 -0.662 1.00 88.88 196 GLU A C 1
ATOM 1502 O O . GLU A 1 196 ? -16.825 -6.249 -1.807 1.00 88.88 196 GLU A O 1
ATOM 1507 N N . ASN A 1 197 ? -16.685 -4.646 -0.237 1.00 89.88 197 ASN A N 1
ATOM 1508 C CA . ASN A 1 197 ? -16.100 -3.630 -1.109 1.00 89.88 197 ASN A CA 1
ATOM 1509 C C . ASN A 1 197 ? -14.572 -3.721 -1.188 1.00 89.88 197 ASN A C 1
ATOM 1511 O O . ASN A 1 197 ? -13.991 -3.214 -2.148 1.00 89.88 197 ASN A O 1
ATOM 1515 N N . LEU A 1 198 ? -13.895 -4.367 -0.227 1.00 89.06 198 LEU A N 1
ATOM 1516 C CA . LEU A 1 198 ? -12.425 -4.440 -0.209 1.00 89.06 198 LEU A CA 1
ATOM 1517 C C . LEU A 1 198 ? -11.863 -4.986 -1.526 1.00 89.06 198 LEU A C 1
ATOM 1519 O O . LEU A 1 198 ? -10.902 -4.451 -2.063 1.00 89.06 198 LEU A O 1
ATOM 1523 N N . GLY A 1 199 ? -12.500 -6.008 -2.098 1.00 85.88 199 GLY A N 1
ATOM 1524 C CA . GLY A 1 199 ? -12.023 -6.631 -3.331 1.00 85.88 199 GLY A CA 1
ATOM 1525 C C . GLY A 1 199 ? -12.154 -5.772 -4.596 1.00 85.88 199 GLY A C 1
ATOM 1526 O O . GLY A 1 199 ? -11.615 -6.173 -5.623 1.00 85.88 199 GLY A O 1
ATOM 1527 N N . SER A 1 200 ? -12.872 -4.643 -4.554 1.00 86.69 200 SER A N 1
ATOM 1528 C CA . SER A 1 200 ? -13.177 -3.811 -5.730 1.00 86.69 200 SER A CA 1
ATOM 1529 C C . SER A 1 200 ? -12.728 -2.355 -5.611 1.00 86.69 200 SER A C 1
ATOM 1531 O O . SER A 1 200 ? -12.816 -1.615 -6.586 1.00 86.69 200 SER A O 1
ATOM 1533 N N . VAL A 1 201 ? -12.266 -1.908 -4.439 1.00 86.81 201 VAL A N 1
ATOM 1534 C CA . VAL A 1 201 ? -11.880 -0.500 -4.228 1.00 86.81 201 VAL A CA 1
ATOM 1535 C C . VAL A 1 201 ? -10.559 -0.118 -4.889 1.00 86.81 201 VAL A C 1
ATOM 1537 O O . VAL A 1 201 ? -10.324 1.070 -5.078 1.00 86.81 201 VAL A O 1
ATOM 1540 N N . GLY A 1 202 ? -9.707 -1.085 -5.240 1.00 88.81 202 GLY A N 1
ATOM 1541 C CA . GLY A 1 202 ? -8.375 -0.852 -5.804 1.00 88.81 202 GLY A CA 1
ATOM 1542 C C . GLY A 1 202 ? -7.374 -0.366 -4.756 1.00 88.81 202 GLY A C 1
ATOM 1543 O O . GLY A 1 202 ? -6.340 -0.995 -4.559 1.00 88.81 202 GLY A O 1
ATOM 1544 N N . THR A 1 203 ? -7.691 0.705 -4.028 1.00 90.69 203 THR A N 1
ATOM 1545 C CA . THR A 1 203 ? -6.911 1.156 -2.874 1.00 90.69 203 THR A CA 1
ATOM 1546 C C . THR A 1 203 ? -7.805 1.701 -1.754 1.00 90.69 203 THR A C 1
ATOM 1548 O O . THR A 1 203 ? -8.945 2.123 -1.963 1.00 90.69 203 THR A O 1
ATOM 1551 N N . VAL A 1 204 ? -7.272 1.728 -0.536 1.00 92.00 204 VAL A N 1
ATOM 1552 C CA . VAL A 1 204 ? -7.900 2.332 0.646 1.00 92.00 204 VAL A CA 1
ATOM 1553 C C . VAL A 1 204 ? -6.988 3.396 1.249 1.00 92.00 204 VAL A C 1
ATOM 1555 O O . VAL A 1 204 ? -5.771 3.360 1.091 1.00 92.00 204 VAL A O 1
ATOM 1558 N N . SER A 1 205 ? -7.569 4.393 1.915 1.00 90.38 205 SER A N 1
ATOM 1559 C CA . SER A 1 205 ? -6.795 5.467 2.552 1.00 90.38 205 SER A CA 1
ATOM 1560 C C . SER A 1 205 ? -6.280 5.037 3.925 1.00 90.38 205 SE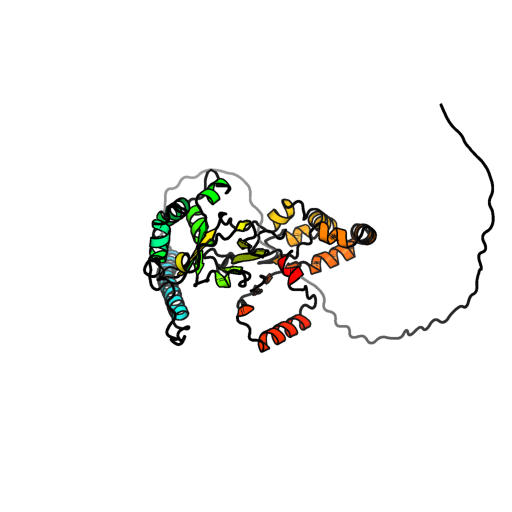R A C 1
ATOM 1562 O O . SER A 1 205 ? -6.960 4.285 4.619 1.00 90.38 205 SER A O 1
ATOM 1564 N N . SER A 1 206 ? -5.143 5.593 4.347 1.00 93.12 206 SER A N 1
ATOM 1565 C CA . SER A 1 206 ? -4.677 5.573 5.741 1.00 93.12 206 SER A CA 1
ATOM 1566 C C . SER A 1 206 ? -4.726 6.976 6.373 1.00 93.12 206 SER A C 1
ATOM 1568 O O . SER A 1 206 ? -5.116 7.941 5.703 1.00 93.12 206 SER A O 1
ATOM 1570 N N . PHE A 1 207 ? -4.347 7.122 7.647 1.00 92.75 207 PHE A N 1
ATOM 1571 C CA . PHE A 1 207 ? -4.134 8.436 8.276 1.00 92.75 207 PHE A CA 1
ATOM 1572 C C . PHE A 1 207 ? -2.724 8.995 8.103 1.00 92.75 207 PHE A C 1
ATOM 1574 O O . PHE A 1 207 ? -2.534 10.200 8.307 1.00 92.75 207 PHE A O 1
ATOM 1581 N N . VAL A 1 208 ? -1.762 8.161 7.701 1.00 89.62 208 VAL A N 1
ATOM 1582 C CA . VAL A 1 208 ? -0.411 8.614 7.356 1.00 89.62 208 VAL A CA 1
ATOM 1583 C C . VAL A 1 208 ? -0.485 9.501 6.116 1.00 89.62 208 VAL A C 1
ATOM 1585 O O . VAL A 1 208 ? -1.275 9.264 5.204 1.00 89.62 208 VAL A O 1
ATOM 1588 N N . ASN A 1 209 ? 0.319 10.559 6.090 1.00 82.81 209 ASN A N 1
ATOM 1589 C CA . ASN A 1 209 ? 0.419 11.428 4.925 1.00 82.81 209 ASN A CA 1
ATOM 1590 C C . ASN A 1 209 ? 1.404 10.822 3.920 1.00 82.81 209 ASN A C 1
ATOM 1592 O O . ASN A 1 209 ? 2.470 10.348 4.310 1.00 82.81 209 ASN A O 1
ATOM 1596 N N . GLY A 1 210 ? 1.021 10.802 2.646 1.00 72.81 210 GLY A N 1
ATOM 1597 C CA . GLY A 1 210 ? 1.843 10.270 1.559 1.00 72.81 210 GLY A CA 1
ATOM 1598 C C . GLY A 1 210 ? 2.884 11.273 1.070 1.00 72.81 210 GLY A C 1
ATOM 1599 O O . GLY A 1 210 ? 3.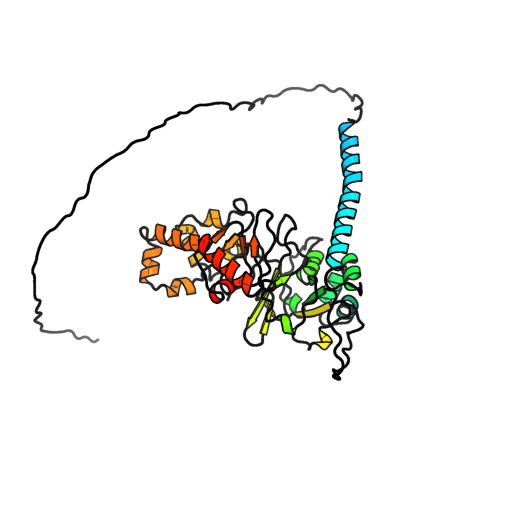895 10.877 0.501 1.00 72.81 210 GLY A O 1
ATOM 1600 N N . ASP A 1 211 ? 2.663 12.559 1.325 1.00 71.69 211 ASP A N 1
ATOM 1601 C CA . ASP A 1 211 ? 3.478 13.664 0.848 1.00 71.69 211 ASP A CA 1
ATOM 1602 C C . ASP A 1 211 ? 3.958 14.571 1.995 1.00 71.69 211 ASP A C 1
ATOM 1604 O O . ASP A 1 211 ? 3.411 14.593 3.100 1.00 71.69 211 ASP A O 1
ATOM 1608 N N . ILE A 1 212 ? 5.005 15.350 1.713 1.00 66.12 212 ILE A N 1
ATOM 1609 C CA . ILE A 1 212 ? 5.613 16.273 2.684 1.00 66.12 212 ILE A CA 1
ATOM 1610 C C . ILE A 1 212 ? 4.766 17.526 2.946 1.00 66.12 212 ILE A C 1
ATOM 1612 O O . ILE A 1 212 ? 5.028 18.231 3.918 1.00 66.12 212 ILE A O 1
ATOM 1616 N N . PHE A 1 213 ? 3.784 17.816 2.086 1.00 70.19 213 PHE A N 1
ATOM 1617 C CA . PHE A 1 213 ? 2.869 18.947 2.248 1.00 70.19 213 PHE A CA 1
ATOM 1618 C C . PHE A 1 213 ? 1.612 18.561 3.029 1.00 70.19 213 PHE A C 1
ATOM 1620 O O . PHE A 1 213 ? 0.851 19.438 3.430 1.00 70.19 213 PHE A O 1
ATOM 1627 N N . PHE A 1 214 ? 1.456 17.269 3.343 1.00 73.75 214 PHE A N 1
ATOM 1628 C CA . PHE A 1 214 ? 0.315 16.711 4.061 1.00 73.75 214 PHE A CA 1
ATOM 1629 C C . PHE A 1 214 ? -1.020 16.901 3.329 1.00 73.75 214 PHE A C 1
ATOM 1631 O O . PHE A 1 214 ? -2.083 16.842 3.955 1.00 73.75 214 PHE A O 1
ATOM 1638 N N . ASP A 1 215 ? -0.957 17.099 2.014 1.00 74.19 215 ASP A N 1
ATOM 1639 C CA . ASP A 1 215 ? -2.119 17.284 1.153 1.00 74.19 215 ASP A CA 1
ATOM 1640 C C . ASP A 1 215 ? -2.795 15.941 0.853 1.00 74.19 215 ASP A C 1
ATOM 1642 O O . ASP A 1 215 ? -4.019 15.856 0.721 1.00 74.19 215 ASP A O 1
ATOM 1646 N N . TYR A 1 216 ? -2.007 14.864 0.799 1.00 78.44 216 TYR A N 1
ATOM 1647 C CA . TYR A 1 216 ? -2.445 13.549 0.367 1.00 78.44 216 TYR A CA 1
ATOM 1648 C C . TYR A 1 216 ? -2.251 12.495 1.450 1.00 78.44 216 TYR A C 1
ATOM 1650 O O . TYR A 1 216 ? -1.229 12.400 2.130 1.00 78.44 216 TYR A O 1
ATOM 1658 N N . LYS A 1 217 ? -3.257 11.632 1.597 1.00 84.19 217 LYS A N 1
ATOM 1659 C CA . LYS A 1 217 ? -3.188 10.482 2.498 1.00 84.19 217 LYS A CA 1
ATOM 1660 C C . LYS A 1 217 ? -2.517 9.312 1.815 1.00 84.19 217 LYS A C 1
ATOM 1662 O O . LYS A 1 217 ? -2.945 8.900 0.742 1.00 84.19 217 LYS A O 1
ATOM 1667 N N . GLN A 1 218 ? -1.514 8.752 2.478 1.00 86.06 218 GLN A N 1
ATOM 1668 C CA . GLN A 1 218 ? -0.852 7.527 2.071 1.00 86.06 218 GLN A CA 1
ATOM 1669 C C . GLN A 1 218 ? -1.912 6.438 1.878 1.00 86.06 218 GLN A C 1
ATOM 1671 O O . GLN A 1 218 ? -2.757 6.221 2.755 1.00 86.06 218 GLN A O 1
ATOM 1676 N N . ARG A 1 219 ? -1.880 5.766 0.728 1.00 87.88 219 ARG A N 1
ATOM 1677 C CA . ARG A 1 219 ? -2.856 4.725 0.395 1.00 87.88 219 ARG A CA 1
ATOM 1678 C C . ARG A 1 219 ? -2.264 3.342 0.583 1.00 87.88 219 ARG A C 1
ATOM 1680 O O . ARG A 1 219 ? -1.048 3.167 0.614 1.00 87.88 219 ARG A O 1
ATOM 1687 N N . ILE A 1 220 ? -3.160 2.387 0.747 1.00 90.88 220 ILE A N 1
ATOM 1688 C CA . ILE A 1 220 ? -2.875 0.970 0.891 1.00 90.88 220 ILE A CA 1
ATOM 1689 C C . ILE A 1 220 ? -3.531 0.316 -0.313 1.00 90.88 220 ILE A C 1
ATOM 1691 O O . ILE A 1 220 ? -4.734 0.466 -0.537 1.00 90.88 220 ILE A O 1
ATOM 1695 N N . SER A 1 221 ? -2.733 -0.346 -1.132 1.00 90.00 221 SER A N 1
ATOM 1696 C CA . SER A 1 221 ? -3.240 -1.008 -2.322 1.00 90.00 221 SER A CA 1
ATOM 1697 C C . SER A 1 221 ? -3.994 -2.273 -1.923 1.00 90.00 221 SER A C 1
ATOM 1699 O O . SER A 1 221 ? -3.574 -2.961 -1.000 1.00 90.00 221 SER A O 1
ATOM 1701 N N . VAL A 1 222 ? -5.108 -2.575 -2.582 1.00 91.56 222 VAL A N 1
ATOM 1702 C CA . VAL A 1 222 ? -5.926 -3.754 -2.288 1.00 91.56 222 VAL A CA 1
ATOM 1703 C C . VAL A 1 222 ? -6.060 -4.584 -3.549 1.00 91.56 222 VAL A C 1
ATOM 1705 O O . VAL A 1 222 ? -6.565 -4.114 -4.568 1.00 91.56 222 VAL A O 1
ATOM 1708 N N . GLN A 1 223 ? -5.592 -5.825 -3.488 1.00 88.56 223 GLN A N 1
ATOM 1709 C CA . GLN A 1 223 ? -5.582 -6.727 -4.630 1.00 88.56 223 GLN A CA 1
ATOM 1710 C C . GLN A 1 223 ? -6.439 -7.938 -4.361 1.00 88.56 223 GLN A C 1
ATOM 1712 O O . GLN A 1 223 ? -6.456 -8.480 -3.259 1.00 88.56 223 GLN A O 1
ATOM 1717 N N . ARG A 1 224 ? -7.109 -8.401 -5.411 1.00 89.50 224 ARG A N 1
ATOM 1718 C CA . ARG A 1 224 ? -7.870 -9.638 -5.384 1.00 89.50 224 ARG A CA 1
ATOM 1719 C C . ARG A 1 224 ? -7.199 -10.672 -6.275 1.00 89.50 224 ARG A C 1
ATOM 1721 O O . ARG A 1 224 ? -7.150 -10.500 -7.488 1.00 89.50 224 ARG A O 1
ATOM 1728 N N . THR A 1 225 ? -6.749 -11.770 -5.676 1.00 87.12 225 THR A N 1
ATOM 1729 C CA . THR A 1 225 ? -6.225 -12.937 -6.396 1.00 87.12 225 THR A CA 1
ATOM 1730 C C . THR A 1 225 ? -7.154 -14.119 -6.149 1.00 87.12 225 THR A C 1
ATOM 1732 O O . THR A 1 225 ? -7.119 -14.774 -5.108 1.00 87.12 225 THR A O 1
ATOM 1735 N N . GLY A 1 226 ? -8.065 -14.362 -7.094 1.00 88.06 226 GLY A N 1
ATOM 1736 C CA . GLY A 1 226 ? -9.135 -15.344 -6.925 1.00 88.06 226 GLY A CA 1
ATOM 1737 C C . GLY A 1 226 ? -10.088 -14.965 -5.784 1.00 88.06 226 GLY A C 1
ATOM 1738 O O . GLY A 1 226 ? -10.880 -14.023 -5.901 1.00 88.06 226 GLY A O 1
ATOM 1739 N N . LYS A 1 227 ? -10.042 -15.727 -4.686 1.00 86.94 227 LYS A N 1
ATOM 1740 C CA . LYS A 1 227 ? -10.823 -15.462 -3.463 1.00 86.94 227 LYS A CA 1
ATOM 1741 C C . LYS A 1 227 ? -10.042 -14.682 -2.410 1.00 86.94 227 LYS A C 1
ATOM 1743 O O . LYS A 1 227 ? -10.662 -14.126 -1.509 1.00 86.94 227 LYS A O 1
ATOM 1748 N N . ASP A 1 228 ? -8.722 -14.645 -2.530 1.00 91.25 228 ASP A N 1
ATOM 1749 C CA . ASP A 1 228 ? -7.868 -13.981 -1.563 1.00 91.25 228 ASP A CA 1
ATOM 1750 C C . ASP A 1 228 ? -7.829 -12.482 -1.847 1.00 91.25 228 ASP A C 1
ATOM 1752 O O . ASP A 1 228 ? -7.745 -12.052 -3.001 1.00 91.25 228 ASP A O 1
ATOM 1756 N N . ILE A 1 229 ? -7.895 -11.698 -0.775 1.00 94.06 229 ILE A N 1
ATOM 1757 C CA . ILE A 1 229 ? -7.653 -10.261 -0.805 1.00 94.06 229 ILE A CA 1
ATOM 1758 C C . ILE A 1 229 ? -6.338 -10.022 -0.077 1.00 94.06 229 ILE A C 1
ATOM 1760 O O . ILE A 1 229 ? -6.150 -10.520 1.032 1.00 94.06 229 ILE A O 1
ATOM 1764 N N . THR A 1 230 ? -5.437 -9.270 -0.688 1.00 93.19 230 THR A N 1
ATOM 1765 C CA . THR A 1 230 ? -4.194 -8.825 -0.065 1.00 93.19 230 THR A CA 1
ATOM 1766 C C . THR A 1 230 ? -4.179 -7.309 0.008 1.00 93.19 230 THR A C 1
ATOM 1768 O O . THR A 1 230 ? -4.705 -6.611 -0.858 1.00 93.19 230 THR A O 1
ATOM 1771 N N . LEU A 1 231 ? -3.614 -6.801 1.094 1.00 92.31 231 LEU A N 1
ATOM 1772 C CA . LEU A 1 231 ? -3.312 -5.403 1.298 1.00 92.31 231 LEU A CA 1
ATOM 1773 C C . LEU A 1 231 ? -1.822 -5.238 1.069 1.00 92.31 231 LEU A C 1
ATOM 1775 O O . LEU A 1 231 ? -0.996 -5.967 1.626 1.00 92.31 231 LEU A O 1
ATOM 1779 N N . ASN A 1 232 ? -1.499 -4.294 0.196 1.00 88.38 232 ASN A N 1
ATOM 1780 C CA . ASN A 1 232 ? -0.158 -4.036 -0.274 1.00 88.38 232 ASN A CA 1
ATOM 1781 C C . ASN A 1 232 ? 0.581 -5.314 -0.716 1.00 88.38 232 ASN A C 1
ATOM 1783 O O . ASN A 1 232 ? 1.784 -5.447 -0.518 1.00 88.38 232 ASN A O 1
ATOM 1787 N N . HIS A 1 233 ? -0.130 -6.274 -1.309 1.00 84.12 233 HIS A N 1
ATOM 1788 C CA . HIS A 1 233 ? 0.450 -7.525 -1.799 1.00 84.12 233 HIS A CA 1
ATOM 1789 C C . HIS A 1 233 ? 1.229 -8.356 -0.760 1.00 84.12 233 HIS A C 1
ATOM 1791 O O . HIS A 1 233 ? 1.973 -9.258 -1.142 1.00 84.12 233 HIS A O 1
ATOM 1797 N N . GLU A 1 234 ? 1.089 -8.058 0.531 1.00 83.75 234 GLU A N 1
ATOM 1798 C CA . GLU A 1 234 ? 1.833 -8.727 1.601 1.00 83.75 234 GLU A CA 1
ATOM 1799 C C . GLU A 1 234 ? 0.881 -9.232 2.675 1.00 83.75 234 GLU A C 1
ATOM 1801 O O . GLU A 1 234 ? 0.841 -10.430 2.930 1.00 83.75 234 GLU A O 1
ATOM 1806 N N . ALA A 1 235 ? 0.061 -8.349 3.247 1.00 93.88 235 ALA A N 1
ATOM 1807 C CA . ALA A 1 235 ? -0.862 -8.725 4.306 1.00 93.88 235 ALA A CA 1
ATOM 1808 C C . ALA A 1 235 ? -2.163 -9.273 3.710 1.00 93.88 235 ALA A C 1
ATOM 1810 O O . ALA A 1 235 ? -2.952 -8.539 3.113 1.00 93.88 235 ALA A O 1
ATOM 1811 N N . LYS A 1 236 ? -2.416 -10.565 3.862 1.00 95.62 236 LYS A N 1
ATOM 1812 C CA . LYS A 1 236 ? -3.654 -11.211 3.441 1.00 95.62 236 LYS A CA 1
ATOM 1813 C C . LYS A 1 236 ? -4.782 -10.870 4.407 1.00 95.62 236 LYS A C 1
ATOM 1815 O O . LYS A 1 236 ? -4.646 -10.957 5.625 1.00 95.62 236 LYS A O 1
ATOM 1820 N N . TYR A 1 237 ? -5.929 -10.512 3.846 1.00 95.81 237 TYR A N 1
ATOM 1821 C CA . TYR A 1 237 ? -7.175 -10.359 4.581 1.00 95.81 237 TYR A CA 1
ATOM 1822 C C . TYR A 1 237 ? -7.662 -11.711 5.114 1.00 95.81 237 TYR A C 1
ATOM 1824 O O . TYR A 1 237 ? -7.708 -12.700 4.379 1.00 95.81 237 TYR A O 1
ATOM 1832 N N . ILE A 1 238 ? -8.079 -11.732 6.380 1.00 95.31 238 ILE A N 1
ATOM 1833 C CA . ILE A 1 238 ? -8.635 -12.898 7.065 1.00 95.31 238 ILE A CA 1
ATOM 1834 C C . ILE A 1 238 ? -10.152 -12.691 7.219 1.00 95.31 238 ILE A C 1
ATOM 1836 O O . ILE A 1 238 ? -10.580 -11.910 8.075 1.00 95.31 238 ILE A O 1
ATOM 1840 N N . PRO A 1 239 ? -10.994 -13.392 6.437 1.00 90.38 239 PRO A N 1
ATOM 1841 C CA . PRO A 1 239 ? -12.443 -13.244 6.524 1.00 90.38 239 PRO A CA 1
ATOM 1842 C C . PRO A 1 239 ? -12.992 -13.668 7.891 1.00 90.38 239 PRO A C 1
ATOM 1844 O O . PRO A 1 239 ? -12.691 -14.754 8.387 1.00 90.38 239 PRO A O 1
ATOM 1847 N N . ARG A 1 240 ? -13.851 -12.831 8.485 1.00 81.56 240 ARG A N 1
ATOM 1848 C CA . ARG A 1 240 ? -14.550 -13.113 9.758 1.00 81.56 240 ARG A CA 1
ATOM 1849 C C . ARG A 1 240 ? -16.082 -13.115 9.640 1.00 81.56 240 ARG A C 1
ATOM 1851 O O . ARG A 1 240 ? -16.770 -13.387 10.621 1.00 81.56 240 ARG A O 1
ATOM 1858 N N . GLY A 1 241 ? -16.607 -12.873 8.437 1.00 69.44 241 GLY A N 1
ATOM 1859 C CA . GLY A 1 241 ? -18.030 -12.632 8.183 1.00 69.44 241 GLY A CA 1
ATOM 1860 C C . GLY A 1 241 ? -18.450 -11.210 8.574 1.00 69.44 241 GLY A C 1
ATOM 1861 O O . GLY A 1 241 ? -17.918 -10.636 9.524 1.00 69.44 241 GLY A O 1
ATOM 1862 N N . ASP A 1 242 ? -19.416 -10.638 7.852 1.00 64.88 242 ASP A N 1
ATOM 1863 C CA . ASP A 1 242 ? -19.727 -9.198 7.919 1.00 64.88 242 ASP A CA 1
ATOM 1864 C C . ASP A 1 242 ? -20.159 -8.713 9.306 1.00 64.88 242 ASP A C 1
ATOM 1866 O O . ASP A 1 242 ? -19.838 -7.594 9.703 1.00 64.88 242 ASP A O 1
ATOM 1870 N N . ALA A 1 243 ? -20.841 -9.568 10.076 1.00 65.19 243 ALA A N 1
ATOM 1871 C CA . ALA A 1 243 ? -21.210 -9.259 11.453 1.00 65.19 243 ALA A CA 1
ATOM 1872 C C . ALA A 1 243 ? -19.962 -9.029 12.325 1.00 65.19 243 ALA A C 1
ATOM 1874 O O . ALA A 1 243 ? -19.844 -8.008 12.988 1.00 65.19 243 ALA A O 1
ATOM 1875 N N . GLN A 1 244 ? -18.971 -9.918 12.273 1.00 73.62 244 GLN A N 1
ATOM 1876 C CA . GLN A 1 244 ? -17.795 -9.806 13.144 1.00 73.62 244 GLN A CA 1
ATOM 1877 C C . GLN A 1 244 ? -16.873 -8.643 12.754 1.00 73.62 244 GLN A C 1
ATOM 1879 O O . GLN A 1 244 ? -16.171 -8.117 13.614 1.00 73.62 244 GLN A O 1
ATOM 1884 N N . SER A 1 245 ? -16.896 -8.229 11.486 1.00 82.69 245 SER A N 1
ATOM 1885 C CA . SER A 1 245 ? -16.095 -7.115 10.968 1.00 82.69 245 SER A CA 1
ATOM 1886 C C . SER A 1 245 ? -16.719 -5.734 11.182 1.00 82.69 245 SER A C 1
ATOM 1888 O O . SER A 1 245 ? -16.074 -4.733 10.877 1.00 82.69 245 SER A O 1
ATOM 1890 N N . ARG A 1 246 ? -17.956 -5.633 11.682 1.00 92.38 246 ARG A N 1
ATOM 1891 C CA . ARG A 1 246 ? -18.654 -4.350 11.846 1.00 92.38 246 ARG A CA 1
ATOM 1892 C C . ARG A 1 246 ? -18.760 -3.939 13.312 1.00 92.38 246 ARG A C 1
ATOM 1894 O O . ARG A 1 246 ? -19.299 -4.687 14.122 1.00 92.38 246 ARG A O 1
ATOM 1901 N N . ALA A 1 247 ? -18.338 -2.711 13.592 1.00 93.38 247 ALA A N 1
ATOM 1902 C CA . ALA A 1 247 ? -18.469 -2.016 14.868 1.00 93.38 247 ALA A CA 1
ATOM 1903 C C . ALA A 1 247 ? -19.455 -0.832 14.748 1.00 93.38 247 ALA A C 1
ATOM 1905 O O . ALA A 1 247 ? -19.918 -0.491 13.655 1.00 93.38 247 ALA A O 1
ATOM 1906 N N . LEU A 1 248 ? -19.761 -0.184 15.872 1.00 94.81 248 LEU A N 1
ATOM 1907 C CA . LEU A 1 248 ? -20.649 0.979 15.972 1.00 94.81 248 LEU A CA 1
ATOM 1908 C C . LEU A 1 248 ? -20.176 2.154 15.098 1.00 94.81 248 LEU A C 1
ATOM 1910 O O . LEU A 1 248 ? -20.972 2.777 14.398 1.00 94.81 248 LEU A O 1
ATOM 1914 N N . ASN A 1 249 ? -18.874 2.434 15.126 1.00 95.44 249 ASN A N 1
ATOM 1915 C CA . ASN A 1 249 ? -18.231 3.579 14.477 1.00 95.44 249 ASN A CA 1
ATOM 1916 C C . ASN A 1 249 ? -17.293 3.166 13.323 1.00 95.44 249 ASN A C 1
ATOM 1918 O O . ASN A 1 249 ? -16.331 3.873 13.007 1.00 95.44 249 ASN A O 1
ATOM 1922 N N . GLY A 1 250 ? -17.562 2.016 12.686 1.00 94.94 250 GLY A N 1
ATOM 1923 C CA . GLY A 1 250 ? -16.889 1.617 11.449 1.00 94.94 250 GLY A CA 1
ATOM 1924 C C . GLY A 1 250 ? -16.646 0.116 11.280 1.00 94.94 250 GLY A C 1
ATOM 1925 O O . GLY A 1 250 ? -17.447 -0.711 11.717 1.00 94.94 250 GLY A O 1
ATOM 1926 N N . TYR A 1 251 ? -15.547 -0.233 10.607 1.00 95.56 251 TYR A N 1
ATOM 1927 C CA . TYR A 1 251 ? -15.203 -1.613 10.240 1.00 95.56 251 TYR A CA 1
ATOM 1928 C C . TYR A 1 251 ? -13.811 -2.026 10.724 1.00 95.56 251 TYR A C 1
ATOM 1930 O O . TYR A 1 251 ? -12.892 -1.210 10.790 1.00 95.56 251 TYR A O 1
ATOM 1938 N N . ILE A 1 252 ? -13.658 -3.314 11.026 1.00 96.50 252 ILE A N 1
ATOM 1939 C CA . ILE A 1 252 ? -12.404 -3.956 11.417 1.00 96.50 252 ILE A CA 1
ATOM 1940 C C . ILE A 1 252 ? -12.159 -5.148 10.491 1.00 96.50 252 ILE A C 1
ATOM 1942 O O . ILE A 1 252 ? -12.982 -6.061 10.380 1.00 96.50 252 ILE A O 1
ATOM 1946 N N . HIS A 1 253 ? -10.994 -5.148 9.855 1.00 96.56 253 HIS A N 1
ATOM 1947 C CA . HIS A 1 253 ? -10.541 -6.185 8.939 1.00 96.56 253 HIS A CA 1
ATOM 1948 C C . HIS A 1 253 ? -9.278 -6.822 9.484 1.00 96.56 253 HIS A C 1
ATOM 1950 O O . HIS A 1 253 ? -8.238 -6.174 9.544 1.00 96.56 253 HIS A O 1
ATOM 1956 N N . HIS A 1 254 ? -9.359 -8.089 9.879 1.00 97.44 254 HIS A N 1
ATOM 1957 C CA . HIS A 1 254 ? -8.184 -8.836 10.314 1.00 97.44 254 HIS A CA 1
ATOM 1958 C C . HIS A 1 254 ? -7.261 -9.112 9.130 1.00 97.44 254 HIS A C 1
ATOM 1960 O O . HIS A 1 254 ? -7.727 -9.467 8.045 1.00 97.44 254 HIS A O 1
ATOM 1966 N N . ILE A 1 255 ? -5.960 -8.964 9.349 1.00 97.31 255 ILE A N 1
ATOM 1967 C CA . ILE A 1 255 ? -4.926 -9.233 8.348 1.00 97.31 255 ILE A CA 1
ATOM 1968 C C . ILE A 1 255 ? -3.809 -10.088 8.958 1.00 97.31 255 ILE A C 1
ATOM 1970 O O . ILE A 1 255 ? -3.557 -10.009 10.161 1.00 97.31 255 ILE A O 1
ATOM 1974 N N . ASP A 1 256 ? -3.150 -10.914 8.147 1.00 96.94 256 ASP A N 1
ATOM 1975 C CA . ASP A 1 256 ? -2.069 -11.812 8.593 1.00 96.94 256 ASP A CA 1
ATOM 1976 C C . ASP A 1 256 ? -0.663 -11.186 8.552 1.00 96.94 256 ASP A C 1
ATOM 1978 O O . ASP A 1 256 ? 0.310 -11.832 8.929 1.00 96.94 256 ASP A O 1
ATOM 1982 N N . GLY A 1 257 ? -0.555 -9.920 8.142 1.00 96.31 257 GLY A N 1
ATOM 1983 C CA . GLY A 1 257 ? 0.702 -9.184 8.041 1.00 96.31 257 GLY A CA 1
ATOM 1984 C C . GLY A 1 257 ? 0.585 -7.781 8.625 1.00 96.31 257 GLY A C 1
ATOM 1985 O O . GLY A 1 257 ? -0.447 -7.127 8.493 1.00 96.31 257 GLY A O 1
ATOM 1986 N N . VAL A 1 258 ? 1.651 -7.294 9.257 1.00 96.00 258 VAL A N 1
ATOM 1987 C CA . VAL A 1 258 ? 1.757 -5.884 9.651 1.00 96.00 258 VAL A CA 1
ATOM 1988 C C . VAL A 1 258 ? 2.120 -5.069 8.406 1.00 96.00 258 VAL A C 1
ATOM 1990 O O . VAL A 1 258 ? 3.137 -5.317 7.761 1.00 96.00 258 VAL A O 1
ATOM 1993 N N . LEU A 1 259 ? 1.295 -4.082 8.064 1.00 92.75 259 LEU A N 1
ATOM 1994 C CA . LEU A 1 259 ? 1.529 -3.147 6.969 1.00 92.75 259 LEU A CA 1
ATOM 1995 C C . LEU A 1 259 ? 2.738 -2.259 7.293 1.00 92.75 259 LEU A C 1
ATOM 1997 O O . LEU A 1 259 ? 2.691 -1.404 8.181 1.00 92.75 259 LEU A O 1
ATOM 2001 N N . GLY A 1 260 ? 3.829 -2.455 6.555 1.00 86.00 260 GLY A N 1
ATOM 2002 C CA . GLY A 1 260 ? 5.007 -1.593 6.601 1.00 86.00 260 GLY A CA 1
ATOM 2003 C C . GLY A 1 260 ? 4.833 -0.355 5.725 1.00 86.00 260 GLY A C 1
ATOM 2004 O O . GLY A 1 260 ? 4.218 -0.420 4.660 1.00 86.00 260 GLY A O 1
ATOM 2005 N N . LEU A 1 261 ? 5.399 0.782 6.147 1.00 77.81 261 LEU A N 1
ATOM 2006 C CA . LEU A 1 261 ? 5.440 1.967 5.287 1.00 77.81 261 LEU A CA 1
ATOM 2007 C C . LEU A 1 261 ? 6.110 1.623 3.946 1.00 77.81 261 LEU A C 1
ATOM 2009 O O . LEU A 1 261 ? 7.077 0.855 3.920 1.00 77.81 261 LEU A O 1
ATOM 2013 N N . PRO A 1 262 ? 5.621 2.191 2.832 1.00 75.25 262 PRO A N 1
ATOM 2014 C CA . PRO A 1 262 ? 6.152 1.872 1.519 1.00 75.25 262 PRO A CA 1
ATOM 2015 C C . PRO A 1 262 ? 7.634 2.251 1.418 1.00 75.25 262 PRO A C 1
ATOM 2017 O O . PRO A 1 262 ? 8.063 3.327 1.843 1.00 75.25 262 PRO A O 1
ATOM 2020 N N . ASN A 1 263 ? 8.421 1.367 0.807 1.00 77.88 263 ASN A N 1
ATOM 2021 C CA . ASN A 1 263 ? 9.816 1.644 0.482 1.00 77.88 263 ASN A CA 1
ATOM 2022 C C . ASN A 1 263 ? 9.919 2.722 -0.607 1.00 77.88 263 ASN A C 1
ATOM 2024 O O . ASN A 1 263 ? 9.069 2.817 -1.490 1.00 77.88 263 ASN A O 1
ATOM 2028 N N . SER A 1 264 ? 11.011 3.494 -0.611 1.00 76.88 264 SER A N 1
ATOM 2029 C CA . SER A 1 264 ? 11.254 4.452 -1.700 1.00 76.88 264 SER A CA 1
ATOM 2030 C C . SER A 1 264 ? 11.436 3.748 -3.054 1.00 76.88 264 SER A C 1
ATOM 2032 O O . SER A 1 264 ? 12.048 2.679 -3.119 1.00 76.88 264 SER A O 1
ATOM 2034 N N . THR A 1 265 ? 11.016 4.393 -4.150 1.00 80.31 265 THR A N 1
ATOM 2035 C CA . THR A 1 265 ? 11.248 3.941 -5.540 1.00 80.31 265 THR A CA 1
ATOM 2036 C C . THR A 1 265 ? 12.694 3.503 -5.772 1.00 80.31 265 THR A C 1
ATOM 2038 O O . THR A 1 265 ? 12.967 2.444 -6.335 1.00 80.31 265 THR A O 1
ATOM 2041 N N . SER A 1 266 ? 13.641 4.295 -5.268 1.00 82.19 266 SER A N 1
ATOM 2042 C CA . SER A 1 266 ? 15.069 4.025 -5.404 1.00 82.19 266 SER A CA 1
ATOM 2043 C C . SER A 1 266 ? 15.512 2.755 -4.662 1.00 82.19 266 SER A C 1
ATOM 2045 O O . SER A 1 266 ? 16.350 2.010 -5.168 1.00 82.19 266 SER A O 1
ATOM 2047 N N . HIS A 1 267 ? 14.943 2.483 -3.481 1.00 83.19 267 HIS A N 1
ATOM 2048 C CA . HIS A 1 267 ? 15.197 1.252 -2.740 1.00 83.19 267 HIS A CA 1
ATOM 2049 C C . HIS A 1 267 ? 14.656 0.053 -3.520 1.00 83.19 267 HIS A C 1
ATOM 2051 O O . HIS A 1 267 ? 15.416 -0.870 -3.789 1.00 83.19 267 HIS A O 1
ATOM 2057 N N . VAL A 1 268 ? 13.397 0.110 -3.967 1.00 85.25 268 VAL A N 1
ATOM 2058 C CA . VAL A 1 268 ? 12.743 -0.973 -4.722 1.00 85.25 268 VAL A CA 1
ATOM 2059 C C . VAL A 1 268 ? 13.534 -1.336 -5.983 1.00 85.25 268 VAL A C 1
ATOM 2061 O O . VAL A 1 268 ? 13.862 -2.502 -6.187 1.00 85.25 268 VAL A O 1
ATOM 2064 N N . LEU A 1 269 ? 13.926 -0.349 -6.795 1.00 86.88 269 LEU A N 1
ATOM 2065 C CA . LEU A 1 269 ? 14.704 -0.582 -8.021 1.00 86.88 269 LEU A CA 1
ATOM 2066 C C . LEU A 1 269 ? 16.090 -1.196 -7.752 1.00 86.88 269 LEU A C 1
ATOM 2068 O O . LEU A 1 269 ? 16.636 -1.907 -8.601 1.00 86.88 269 LEU A O 1
ATOM 2072 N N . ARG A 1 270 ? 16.678 -0.942 -6.577 1.00 87.44 270 ARG A N 1
ATOM 2073 C CA . ARG A 1 270 ? 17.977 -1.506 -6.183 1.00 87.44 270 ARG A CA 1
ATOM 2074 C C . ARG A 1 270 ? 17.871 -2.898 -5.570 1.00 87.44 270 ARG A C 1
ATOM 2076 O O . ARG A 1 270 ? 18.760 -3.707 -5.814 1.00 87.44 270 ARG A O 1
ATOM 2083 N N . THR A 1 271 ? 16.830 -3.177 -4.791 1.00 86.12 271 THR A N 1
ATOM 2084 C CA . THR A 1 271 ? 16.742 -4.413 -3.999 1.00 86.12 271 THR A CA 1
ATOM 2085 C C . THR A 1 271 ? 15.941 -5.519 -4.666 1.00 86.12 271 THR A C 1
ATOM 2087 O O . THR A 1 271 ? 16.141 -6.682 -4.329 1.00 86.12 271 THR A O 1
ATOM 2090 N N . ARG A 1 272 ? 15.074 -5.203 -5.635 1.00 86.44 272 ARG A N 1
ATOM 2091 C CA . ARG A 1 272 ? 14.261 -6.209 -6.330 1.00 86.44 272 ARG A CA 1
ATOM 2092 C C . ARG A 1 272 ? 15.065 -6.943 -7.411 1.00 86.44 272 ARG A C 1
ATOM 2094 O O . ARG A 1 272 ? 15.539 -6.292 -8.350 1.00 86.44 272 ARG A O 1
ATOM 2101 N N . PRO A 1 273 ? 15.207 -8.281 -7.325 1.00 92.38 273 PRO A N 1
ATOM 2102 C CA . PRO A 1 273 ? 15.919 -9.059 -8.336 1.00 92.38 273 PRO A CA 1
ATOM 2103 C C . PRO A 1 273 ? 15.244 -9.014 -9.708 1.00 92.38 273 PRO A C 1
ATOM 2105 O O . PRO A 1 273 ? 15.934 -8.845 -10.701 1.00 92.38 273 PRO A O 1
ATOM 2108 N N . GLN A 1 274 ? 13.911 -9.064 -9.761 1.00 89.38 274 GLN A N 1
ATOM 2109 C CA . GLN A 1 274 ? 13.127 -9.088 -11.003 1.00 89.38 274 GLN A CA 1
ATOM 2110 C C . GLN A 1 274 ? 13.123 -7.768 -11.789 1.00 89.38 274 GLN A C 1
ATOM 2112 O O . GLN A 1 274 ? 12.487 -7.685 -12.836 1.00 89.38 274 GLN A O 1
ATOM 2117 N N . LEU A 1 275 ? 13.751 -6.718 -11.251 1.00 93.38 275 LEU A N 1
ATOM 2118 C CA . LEU A 1 275 ? 13.933 -5.423 -11.912 1.00 93.38 275 LEU A CA 1
ATOM 2119 C C . LEU A 1 275 ? 15.393 -5.231 -12.355 1.00 93.38 275 LEU A C 1
ATOM 2121 O O . LEU A 1 275 ? 15.826 -4.104 -12.611 1.00 93.38 275 LEU A O 1
ATOM 2125 N N . SER A 1 276 ? 16.182 -6.309 -12.401 1.00 95.44 276 SER A N 1
ATOM 2126 C CA . SER A 1 276 ? 17.617 -6.246 -12.679 1.00 95.44 276 SER A CA 1
ATOM 2127 C C . SER A 1 276 ? 17.915 -5.656 -14.057 1.00 95.44 276 SER A C 1
ATOM 2129 O O . SER A 1 276 ? 18.775 -4.779 -14.176 1.00 95.44 276 SER A O 1
ATOM 2131 N N . ARG A 1 277 ? 17.146 -6.045 -15.076 1.00 95.19 277 ARG A N 1
ATOM 2132 C CA . ARG A 1 277 ? 17.303 -5.569 -16.450 1.00 95.19 277 ARG A CA 1
ATOM 2133 C C . ARG A 1 277 ? 16.802 -4.143 -16.630 1.00 95.19 277 ARG A C 1
ATOM 2135 O O . ARG A 1 277 ? 17.418 -3.372 -17.361 1.00 95.19 277 ARG A O 1
ATOM 2142 N N . LEU A 1 278 ? 15.747 -3.745 -15.914 1.00 95.50 278 LEU A N 1
ATOM 2143 C CA . LEU A 1 278 ? 15.335 -2.340 -15.849 1.00 95.50 278 LEU A CA 1
ATOM 2144 C C . LEU A 1 278 ? 16.450 -1.475 -15.246 1.00 95.50 278 LEU A C 1
ATOM 2146 O O . LEU A 1 278 ? 16.783 -0.426 -15.795 1.00 95.50 278 LEU A O 1
ATOM 2150 N N . ARG A 1 279 ? 17.062 -1.920 -14.143 1.00 95.12 279 ARG A N 1
ATOM 2151 C CA . ARG A 1 279 ? 18.182 -1.218 -13.501 1.00 95.12 279 ARG A CA 1
ATOM 2152 C C . ARG A 1 279 ? 19.383 -1.088 -14.441 1.00 95.12 279 ARG A C 1
ATOM 2154 O O . ARG A 1 279 ? 19.972 -0.009 -14.520 1.00 95.12 279 ARG A O 1
ATOM 2161 N N . GLU A 1 280 ? 19.716 -2.146 -15.177 1.00 96.12 280 GLU A N 1
ATOM 2162 C CA . GLU A 1 280 ? 20.745 -2.111 -16.221 1.00 96.12 280 GLU A CA 1
ATOM 2163 C C . GLU A 1 280 ? 20.391 -1.102 -17.324 1.00 96.12 280 GLU A C 1
ATOM 2165 O O . GLU A 1 280 ? 21.201 -0.239 -17.659 1.00 96.12 280 GLU A O 1
ATOM 2170 N N . ALA A 1 281 ? 19.158 -1.145 -17.833 1.00 96.75 281 ALA A N 1
ATOM 2171 C CA . ALA A 1 281 ? 18.68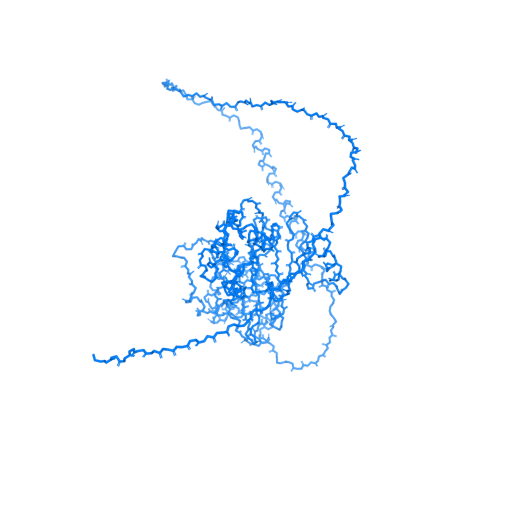2 -0.260 -18.889 1.00 96.75 281 ALA A CA 1
ATOM 2172 C C . ALA A 1 281 ? 18.708 1.223 -18.468 1.00 96.75 281 ALA A C 1
ATOM 2174 O O . ALA A 1 281 ? 19.146 2.086 -19.235 1.00 96.75 281 ALA A O 1
ATOM 2175 N N . LEU A 1 282 ? 18.299 1.534 -17.233 1.00 95.62 282 LEU A N 1
ATOM 2176 C CA . LEU A 1 282 ? 18.367 2.883 -16.658 1.00 95.62 282 LEU A CA 1
ATOM 2177 C C . LEU A 1 282 ? 19.812 3.383 -16.528 1.00 95.62 282 LEU A C 1
ATOM 2179 O O . LEU A 1 282 ? 20.074 4.562 -16.783 1.00 95.62 282 LEU A O 1
ATOM 2183 N N . SER A 1 283 ? 20.741 2.497 -16.157 1.00 95.44 283 SER A N 1
ATOM 2184 C CA . SER A 1 283 ? 22.173 2.803 -16.084 1.00 95.44 283 SER A CA 1
ATOM 2185 C C . SER A 1 283 ? 22.751 3.070 -17.477 1.00 95.44 283 SER A C 1
ATOM 2187 O O . SER A 1 283 ? 23.277 4.151 -17.737 1.00 95.44 283 SER A O 1
ATOM 2189 N N . LEU A 1 284 ? 22.546 2.146 -18.425 1.00 96.62 284 LEU A N 1
ATOM 2190 C CA . LEU A 1 284 ? 23.052 2.240 -19.798 1.00 96.62 284 LEU A CA 1
ATOM 2191 C C . LEU A 1 284 ? 22.587 3.521 -20.504 1.00 96.62 284 LEU A C 1
ATOM 2193 O O . LEU A 1 284 ? 23.330 4.115 -21.289 1.00 96.62 284 LEU A O 1
ATOM 2197 N N . THR A 1 285 ? 21.353 3.951 -20.239 1.00 96.38 285 THR A N 1
ATOM 2198 C CA . THR A 1 285 ? 20.722 5.109 -20.885 1.00 96.38 285 THR A CA 1
ATOM 2199 C C . THR A 1 285 ? 20.930 6.432 -20.151 1.00 96.38 285 THR A C 1
ATOM 2201 O O . THR A 1 285 ? 20.444 7.453 -20.646 1.00 96.38 285 THR A O 1
ATOM 2204 N N . ASN A 1 286 ? 21.654 6.450 -19.024 1.00 93.94 286 ASN A N 1
ATOM 2205 C CA . ASN A 1 286 ? 21.806 7.618 -18.147 1.00 93.94 286 ASN A CA 1
ATOM 2206 C C . ASN A 1 286 ? 20.441 8.212 -17.733 1.00 93.94 286 ASN A C 1
ATOM 2208 O O . ASN A 1 286 ? 20.211 9.419 -17.842 1.00 93.94 286 ASN A O 1
ATOM 2212 N N . LEU A 1 287 ? 19.488 7.354 -17.359 1.00 92.06 287 LEU A N 1
ATOM 2213 C CA . LEU A 1 287 ? 18.187 7.748 -16.796 1.00 92.06 287 LEU A CA 1
ATOM 2214 C C . LEU A 1 287 ? 18.092 7.480 -15.291 1.00 92.06 287 LEU A C 1
ATOM 2216 O O . LEU A 1 287 ? 17.215 8.038 -14.634 1.00 92.06 287 LEU A O 1
ATOM 2220 N N . ALA A 1 288 ? 19.005 6.674 -14.741 1.00 89.94 288 ALA A N 1
ATOM 2221 C CA . ALA A 1 288 ? 19.058 6.354 -13.319 1.00 89.94 288 ALA A CA 1
ATOM 2222 C C . ALA A 1 288 ? 19.030 7.609 -12.430 1.00 89.94 288 ALA A C 1
ATOM 2224 O O . ALA A 1 288 ? 18.232 7.671 -11.505 1.00 89.94 288 ALA A O 1
ATOM 2225 N N . GLU A 1 289 ? 19.828 8.632 -12.749 1.00 84.81 289 GLU A N 1
ATOM 2226 C CA . GLU A 1 289 ? 19.865 9.884 -11.982 1.00 84.81 289 GLU A CA 1
ATOM 2227 C C . GLU A 1 289 ? 18.498 10.579 -11.961 1.00 84.81 289 GLU A C 1
ATOM 2229 O O . GLU A 1 289 ? 17.980 10.859 -10.890 1.00 84.81 289 GLU A O 1
ATOM 2234 N N . SER A 1 290 ? 17.842 10.741 -13.115 1.00 84.88 290 SER A N 1
ATOM 2235 C CA . SER A 1 290 ? 16.515 11.377 -13.183 1.00 84.88 290 SER A CA 1
ATOM 2236 C C . SER A 1 290 ? 15.397 10.592 -12.485 1.00 84.88 290 SER A C 1
ATOM 2238 O O . SER A 1 290 ? 14.424 11.183 -12.029 1.00 84.88 290 SER A O 1
ATOM 2240 N N . VAL A 1 291 ? 15.510 9.262 -12.420 1.00 84.06 291 VAL A N 1
ATOM 2241 C CA . VAL A 1 291 ? 14.508 8.396 -11.773 1.00 84.06 291 VAL A CA 1
ATOM 2242 C C . VAL A 1 291 ? 14.760 8.290 -10.268 1.00 84.06 291 VAL A C 1
ATOM 2244 O O . VAL A 1 291 ? 13.821 8.183 -9.486 1.00 84.06 291 VAL A O 1
ATOM 2247 N N . TYR A 1 292 ? 16.021 8.322 -9.837 1.00 82.94 292 TYR A N 1
ATOM 2248 C CA . TYR A 1 292 ? 16.378 8.240 -8.421 1.00 82.94 292 TYR A CA 1
ATOM 2249 C C . TYR A 1 292 ? 16.391 9.597 -7.717 1.00 82.94 292 TYR A C 1
ATOM 2251 O O . TYR A 1 292 ? 16.270 9.622 -6.493 1.00 82.94 292 TYR A O 1
ATOM 2259 N N . ASP A 1 293 ? 16.559 10.702 -8.448 1.00 75.44 293 ASP A N 1
ATOM 2260 C CA . ASP A 1 293 ? 16.687 12.029 -7.856 1.00 75.44 293 ASP A CA 1
ATOM 2261 C C . ASP A 1 293 ? 15.349 12.563 -7.343 1.00 75.44 293 ASP A C 1
ATOM 2263 O O . ASP A 1 293 ? 14.536 13.106 -8.089 1.00 75.44 293 ASP A O 1
ATOM 2267 N N . THR A 1 294 ? 15.178 12.489 -6.029 1.00 67.62 294 THR A N 1
ATOM 2268 C CA . THR A 1 294 ? 13.998 12.969 -5.308 1.00 67.62 294 THR A CA 1
ATOM 2269 C C . THR A 1 294 ? 13.869 14.492 -5.240 1.00 67.62 294 THR A C 1
ATOM 2271 O O . THR A 1 294 ? 12.847 14.967 -4.740 1.00 67.62 294 THR A O 1
ATOM 2274 N N . ASN A 1 295 ? 14.877 15.251 -5.692 1.00 67.75 295 ASN A N 1
ATOM 2275 C CA . ASN A 1 295 ? 14.844 16.717 -5.735 1.00 67.75 295 ASN A CA 1
ATOM 2276 C C . ASN A 1 295 ? 14.328 17.255 -7.077 1.00 67.75 295 ASN A C 1
ATOM 2278 O O . ASN A 1 295 ? 13.759 18.343 -7.116 1.00 67.75 295 ASN A O 1
ATOM 2282 N N . SER A 1 296 ? 14.504 16.503 -8.169 1.00 63.75 296 SER A N 1
ATOM 2283 C CA . SER A 1 296 ? 14.066 16.912 -9.513 1.00 63.75 296 SER A CA 1
ATOM 2284 C C . SER A 1 296 ? 12.550 16.869 -9.726 1.00 63.75 296 SER A C 1
ATOM 2286 O O . SER A 1 296 ? 12.046 17.463 -10.680 1.00 63.75 296 SER A O 1
ATOM 2288 N N . HIS A 1 297 ? 11.813 16.165 -8.866 1.00 67.38 297 HIS A N 1
ATOM 2289 C CA . HIS A 1 297 ? 10.369 15.994 -8.984 1.00 67.38 297 HIS A CA 1
ATOM 2290 C C . HIS A 1 297 ? 9.704 15.876 -7.609 1.00 67.38 297 HIS A C 1
ATOM 2292 O O . HIS A 1 297 ? 10.233 15.250 -6.690 1.00 67.38 297 HIS A O 1
ATOM 2298 N N . VAL A 1 298 ? 8.507 16.455 -7.467 1.00 70.25 298 VAL A N 1
ATOM 2299 C CA . VAL A 1 298 ? 7.731 16.375 -6.215 1.00 70.25 298 VAL A CA 1
ATOM 2300 C C . VAL A 1 298 ? 7.109 14.987 -6.066 1.00 70.25 298 VAL A C 1
ATOM 2302 O O . VAL A 1 298 ? 7.096 14.411 -4.982 1.00 70.25 298 VAL A O 1
ATOM 2305 N N . SER A 1 299 ? 6.698 14.383 -7.178 1.00 76.25 299 SER A N 1
ATOM 2306 C CA . SER A 1 299 ? 6.214 13.006 -7.242 1.00 76.25 299 SER A CA 1
ATOM 2307 C C . SER A 1 299 ? 6.523 12.372 -8.588 1.00 76.25 299 SER A C 1
ATOM 2309 O O . SER A 1 299 ? 6.954 13.050 -9.519 1.00 76.25 299 SER A O 1
ATOM 2311 N N . GLN A 1 300 ? 6.354 11.059 -8.681 1.00 82.00 300 GLN A N 1
ATOM 2312 C CA . GLN A 1 300 ? 6.573 10.316 -9.912 1.00 82.00 300 GLN A CA 1
ATOM 2313 C C . GLN A 1 300 ? 5.784 9.009 -9.878 1.00 82.00 300 GLN A C 1
ATOM 2315 O O . GLN A 1 300 ? 5.673 8.366 -8.829 1.00 82.00 300 GLN A O 1
ATOM 2320 N N . THR A 1 301 ? 5.294 8.614 -11.050 1.00 86.81 301 THR A N 1
ATOM 2321 C CA . THR A 1 301 ? 4.777 7.279 -11.346 1.00 86.81 301 THR A CA 1
ATOM 2322 C C . THR A 1 301 ? 5.726 6.606 -12.336 1.00 86.81 301 THR A C 1
ATOM 2324 O O . THR A 1 301 ? 5.951 7.132 -13.424 1.00 86.81 301 THR A O 1
ATOM 2327 N N . LEU A 1 302 ? 6.291 5.455 -11.974 1.00 88.25 302 LEU A N 1
ATOM 2328 C CA . LEU A 1 302 ? 7.186 4.667 -12.832 1.00 88.25 302 LEU A CA 1
ATOM 2329 C C . LEU A 1 302 ? 6.568 3.312 -13.204 1.00 88.25 302 LEU A C 1
ATOM 2331 O O . LEU A 1 302 ? 6.543 2.411 -12.390 1.00 88.25 302 LEU A O 1
ATOM 2335 N N . PHE A 1 303 ? 6.145 3.082 -14.432 1.00 90.25 303 PHE A N 1
ATOM 2336 C CA . PHE A 1 303 ? 5.791 1.731 -14.874 1.00 90.25 303 PHE A CA 1
ATOM 2337 C C . PHE A 1 303 ? 7.070 0.896 -15.014 1.00 90.25 303 PHE A C 1
ATOM 2339 O O . PHE A 1 303 ? 7.816 1.045 -15.968 1.00 90.25 303 PHE A O 1
ATOM 2346 N N . ALA A 1 304 ? 7.398 0.077 -14.024 1.00 90.31 304 ALA A N 1
ATOM 2347 C CA . ALA A 1 304 ? 8.637 -0.675 -13.942 1.00 90.31 304 ALA A CA 1
ATOM 2348 C C . ALA A 1 304 ? 8.492 -2.050 -14.623 1.00 90.31 304 ALA A C 1
ATOM 2350 O O . ALA A 1 304 ? 7.980 -2.983 -13.997 1.00 90.31 304 ALA A O 1
ATOM 2351 N N . PRO A 1 305 ? 8.946 -2.223 -15.882 1.00 92.31 305 PRO A N 1
ATOM 2352 C CA . PRO A 1 305 ? 8.912 -3.525 -16.534 1.00 92.31 305 PRO A CA 1
ATOM 2353 C C . PRO A 1 305 ? 9.806 -4.524 -15.794 1.00 92.31 305 PRO A C 1
ATOM 2355 O O . PRO A 1 305 ? 10.960 -4.231 -15.471 1.00 92.31 305 PRO A O 1
ATOM 2358 N N . THR A 1 306 ? 9.272 -5.722 -15.560 1.00 92.38 306 THR A N 1
ATOM 2359 C CA . THR A 1 306 ? 10.019 -6.841 -14.980 1.00 92.38 306 THR A CA 1
ATOM 2360 C C . THR A 1 306 ? 10.958 -7.473 -16.001 1.00 92.38 306 THR A C 1
ATOM 2362 O O . THR A 1 306 ? 10.797 -7.308 -17.212 1.00 92.38 306 THR A O 1
ATOM 2365 N N . ASP A 1 307 ? 11.915 -8.266 -15.526 1.00 93.25 307 ASP A N 1
ATOM 2366 C CA . ASP A 1 307 ? 12.823 -9.029 -16.382 1.00 93.25 307 ASP A CA 1
ATOM 2367 C C . ASP A 1 307 ? 12.037 -9.911 -17.371 1.00 93.25 307 ASP A C 1
ATOM 2369 O O . ASP A 1 307 ? 12.323 -9.892 -18.568 1.00 93.25 307 ASP A O 1
ATOM 2373 N N . ALA A 1 308 ? 10.949 -10.545 -16.922 1.00 93.69 308 ALA A N 1
ATOM 2374 C CA . ALA A 1 308 ? 10.054 -11.314 -17.787 1.00 93.69 308 ALA A CA 1
ATOM 2375 C C . ALA A 1 308 ? 9.375 -10.461 -18.879 1.00 93.69 308 ALA A C 1
ATOM 2377 O O . ALA A 1 308 ? 9.155 -10.945 -19.990 1.00 93.69 308 ALA A O 1
ATOM 2378 N N . ALA A 1 309 ? 9.050 -9.192 -18.603 1.00 93.00 309 ALA A N 1
ATOM 2379 C CA . ALA A 1 309 ? 8.491 -8.283 -19.606 1.00 93.00 309 ALA A CA 1
ATOM 2380 C C . ALA A 1 309 ? 9.511 -7.962 -20.710 1.00 93.00 309 ALA A C 1
ATOM 2382 O O . ALA A 1 309 ? 9.160 -7.938 -21.889 1.00 93.00 309 ALA A O 1
ATOM 2383 N N . PHE A 1 310 ? 10.785 -7.793 -20.350 1.00 94.06 310 PHE A N 1
ATOM 2384 C CA . PHE A 1 310 ? 11.863 -7.669 -21.330 1.00 94.06 310 PHE A CA 1
ATOM 2385 C C . PHE A 1 310 ? 12.068 -8.962 -22.130 1.00 94.06 310 PHE A C 1
ATOM 2387 O O . PHE A 1 310 ? 12.221 -8.899 -23.349 1.00 94.06 310 PHE A O 1
ATOM 2394 N N . ASP A 1 311 ? 12.037 -10.131 -21.483 1.00 92.44 311 ASP A N 1
ATOM 2395 C CA . ASP A 1 311 ? 12.238 -11.417 -22.169 1.00 92.44 311 ASP A CA 1
ATOM 2396 C C . ASP A 1 311 ? 11.184 -11.659 -23.265 1.00 92.44 311 ASP A C 1
ATOM 2398 O O . ASP A 1 311 ? 11.500 -12.209 -24.323 1.00 92.44 311 ASP A O 1
ATOM 2402 N N . ARG A 1 312 ? 9.954 -11.155 -23.076 1.00 96.06 312 ARG A N 1
ATOM 2403 C CA . ARG A 1 312 ? 8.873 -11.212 -24.079 1.00 96.06 312 ARG A CA 1
ATOM 2404 C C . ARG A 1 312 ? 9.175 -10.458 -25.378 1.00 96.06 312 ARG A C 1
ATOM 2406 O O . ARG A 1 312 ? 8.570 -10.775 -26.396 1.00 96.06 312 ARG A O 1
ATOM 2413 N N . LEU A 1 313 ? 10.111 -9.503 -25.385 1.00 93.88 313 LEU A N 1
ATOM 2414 C CA . LEU A 1 313 ? 10.532 -8.806 -26.612 1.00 93.88 313 LEU A CA 1
ATOM 2415 C C . LEU A 1 313 ? 11.323 -9.721 -27.563 1.00 93.88 313 LEU A C 1
ATOM 2417 O O . LEU A 1 313 ? 11.443 -9.437 -28.756 1.00 93.88 313 LEU A O 1
ATOM 2421 N N . GLY A 1 314 ? 11.879 -10.815 -27.039 1.00 95.50 314 GLY A N 1
ATOM 2422 C CA . GLY A 1 314 ? 12.707 -11.748 -27.784 1.00 95.50 314 GLY A CA 1
ATOM 2423 C C . GLY A 1 314 ? 14.162 -11.295 -27.935 1.00 95.50 314 GLY A C 1
ATOM 2424 O O . GLY A 1 314 ? 14.516 -10.113 -27.909 1.00 95.50 314 GLY A O 1
ATOM 2425 N N . HIS A 1 315 ? 15.038 -12.280 -28.138 1.00 96.00 315 HIS A N 1
ATOM 2426 C CA . HIS A 1 315 ? 16.490 -12.094 -28.091 1.00 96.00 315 HIS A CA 1
ATOM 2427 C C . HIS A 1 315 ? 17.021 -11.059 -29.102 1.00 96.00 315 HIS A C 1
ATOM 2429 O O . HIS A 1 315 ? 17.937 -10.300 -28.791 1.00 96.00 315 HIS A O 1
ATOM 2435 N N . LYS A 1 316 ? 16.440 -10.985 -30.310 1.00 97.06 316 LYS A N 1
ATOM 2436 C CA . LYS A 1 316 ? 16.862 -10.020 -31.344 1.00 97.06 316 LYS A CA 1
ATOM 2437 C C . LYS A 1 316 ? 16.607 -8.571 -30.914 1.00 97.06 316 LYS A C 1
ATOM 2439 O O . LYS A 1 316 ? 17.498 -7.737 -31.063 1.00 97.06 316 LYS A O 1
ATOM 2444 N N . ALA A 1 317 ? 15.426 -8.290 -30.360 1.00 96.31 317 ALA A N 1
ATOM 2445 C CA . ALA A 1 317 ? 15.060 -6.956 -29.898 1.00 96.31 317 ALA A CA 1
ATOM 2446 C C . ALA A 1 317 ? 15.902 -6.542 -28.688 1.00 96.31 317 ALA A C 1
ATOM 2448 O O . ALA A 1 317 ? 16.463 -5.451 -28.688 1.00 96.31 317 ALA A O 1
ATOM 2449 N N . ILE A 1 318 ? 16.076 -7.438 -27.709 1.00 96.50 318 ILE A N 1
ATOM 2450 C CA . ILE A 1 318 ? 16.935 -7.192 -26.541 1.00 96.50 318 ILE A CA 1
ATOM 2451 C C . ILE A 1 318 ? 18.369 -6.879 -26.977 1.00 96.50 318 ILE A C 1
ATOM 2453 O O . ILE A 1 318 ? 18.914 -5.843 -26.601 1.00 96.50 318 ILE A O 1
ATOM 2457 N N . LYS A 1 319 ? 18.964 -7.715 -27.839 1.00 97.12 319 LYS A N 1
ATOM 2458 C CA . LYS A 1 319 ? 20.326 -7.493 -28.343 1.00 97.12 319 LYS A CA 1
ATOM 2459 C C . LYS A 1 319 ? 20.459 -6.152 -29.066 1.00 97.12 319 LYS A C 1
ATOM 2461 O O . LYS A 1 319 ? 21.469 -5.475 -28.900 1.00 97.12 319 LYS A O 1
ATOM 2466 N N . PHE A 1 320 ? 19.456 -5.761 -29.855 1.00 97.75 320 PHE A N 1
ATOM 2467 C CA . PHE A 1 320 ? 19.434 -4.451 -30.499 1.00 97.75 320 PHE A CA 1
ATOM 2468 C C . PHE A 1 320 ? 19.360 -3.324 -29.464 1.00 97.75 320 PHE A C 1
ATOM 2470 O O . PHE A 1 320 ? 20.244 -2.472 -29.458 1.00 97.75 320 PHE A O 1
ATOM 2477 N N . LEU A 1 321 ? 18.368 -3.341 -28.568 1.00 97.62 321 LEU A N 1
ATOM 2478 C CA . LEU A 1 321 ? 18.107 -2.282 -27.585 1.00 97.62 321 LEU A CA 1
ATOM 2479 C C . LEU A 1 321 ? 19.297 -2.014 -26.654 1.00 97.62 321 LEU A C 1
ATOM 2481 O O . LEU A 1 321 ? 19.577 -0.856 -26.350 1.00 97.62 321 LEU A O 1
ATOM 2485 N N . PHE A 1 322 ? 20.019 -3.061 -26.250 1.00 97.50 322 PHE A N 1
ATOM 2486 C CA . PHE A 1 322 ? 21.200 -2.960 -25.385 1.00 97.50 322 PHE A CA 1
ATOM 2487 C C . PHE A 1 322 ? 22.517 -2.749 -26.156 1.00 97.50 322 PHE A C 1
ATOM 2489 O O . PHE A 1 322 ? 23.582 -2.640 -25.552 1.00 97.50 322 PHE A O 1
ATOM 2496 N N . SER A 1 323 ? 22.474 -2.648 -27.488 1.00 97.38 323 SER A N 1
ATOM 2497 C CA . SER A 1 323 ? 23.639 -2.268 -28.296 1.00 97.38 323 SER A CA 1
ATOM 2498 C C . SER A 1 323 ? 23.862 -0.745 -28.301 1.00 97.38 323 SER A C 1
ATOM 2500 O O . SER A 1 323 ? 22.925 0.020 -28.048 1.00 97.38 323 SER A O 1
ATOM 2502 N N . PRO A 1 324 ? 25.062 -0.260 -28.680 1.00 97.06 324 PRO A N 1
ATOM 2503 C CA . PRO A 1 324 ? 25.315 1.175 -28.840 1.00 97.06 324 PRO A CA 1
ATOM 2504 C C . PRO A 1 324 ? 24.314 1.881 -29.771 1.00 97.06 324 PRO A C 1
ATOM 2506 O O . PRO A 1 324 ? 23.925 3.016 -29.507 1.00 97.06 324 PRO A O 1
ATOM 2509 N N . TRP A 1 325 ? 23.855 1.192 -30.822 1.00 96.19 325 TRP A N 1
ATOM 2510 C CA . TRP A 1 325 ? 22.911 1.718 -31.813 1.00 96.19 325 TRP A CA 1
ATOM 2511 C C . TRP A 1 325 ? 21.460 1.728 -31.317 1.00 96.19 325 TRP A C 1
ATOM 2513 O O . TRP A 1 325 ? 20.686 2.604 -31.696 1.00 96.19 325 TRP A O 1
ATOM 2523 N N . GLY A 1 326 ? 21.087 0.775 -30.458 1.00 97.69 326 GLY A N 1
ATOM 2524 C CA . GLY A 1 326 ? 19.747 0.698 -29.870 1.00 97.69 326 GLY A CA 1
ATOM 2525 C C . GLY A 1 326 ? 19.562 1.563 -28.627 1.00 97.69 326 GLY A C 1
ATOM 2526 O O . GLY A 1 326 ? 18.428 1.898 -28.291 1.00 97.69 326 GLY A O 1
ATOM 2527 N N . LYS A 1 327 ? 20.651 1.992 -27.974 1.00 97.50 327 LYS A N 1
ATOM 2528 C CA . LYS A 1 327 ? 20.613 2.824 -26.760 1.00 97.50 327 LYS A CA 1
ATOM 2529 C C . LYS A 1 327 ? 19.678 4.049 -26.857 1.00 97.50 327 LYS A C 1
ATOM 2531 O O . LYS A 1 327 ? 18.948 4.283 -25.891 1.00 97.50 327 LYS A O 1
ATOM 2536 N N . PRO A 1 328 ? 19.629 4.829 -27.960 1.00 97.81 328 PRO A N 1
ATOM 2537 C CA . PRO A 1 328 ? 18.666 5.927 -28.097 1.00 97.81 328 PRO A CA 1
ATOM 2538 C C . PRO A 1 328 ? 17.200 5.465 -28.066 1.00 97.81 3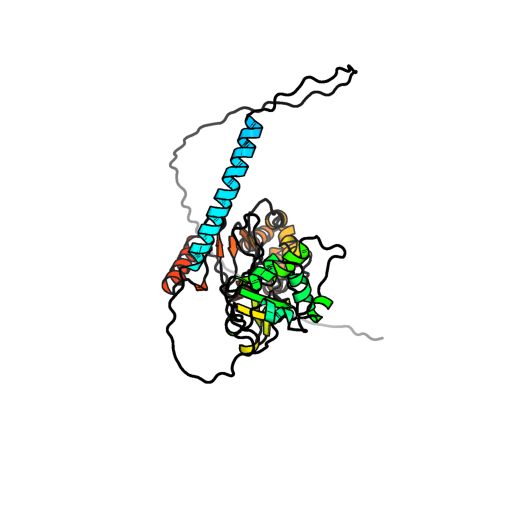28 PRO A C 1
ATOM 2540 O O . PRO A 1 328 ? 16.367 6.123 -27.445 1.00 97.81 328 PRO A O 1
ATOM 2543 N N . TYR A 1 329 ? 16.897 4.313 -28.671 1.00 97.62 329 TYR A N 1
ATOM 2544 C CA . TYR A 1 329 ? 15.560 3.711 -28.680 1.00 97.62 329 TYR A CA 1
ATOM 2545 C C . TYR A 1 329 ? 15.185 3.175 -27.302 1.00 97.62 329 TYR A C 1
ATOM 2547 O O . TYR A 1 329 ? 14.099 3.463 -26.809 1.00 97.62 329 TYR A O 1
ATOM 2555 N N . LEU A 1 330 ? 16.108 2.474 -26.635 1.00 97.44 330 LEU A N 1
ATOM 2556 C CA . LEU A 1 330 ? 15.912 2.021 -25.259 1.00 97.44 330 LEU A CA 1
ATOM 2557 C C . LEU A 1 330 ? 15.644 3.208 -24.325 1.00 97.44 330 LEU A C 1
ATOM 2559 O O . LEU A 1 330 ? 14.710 3.168 -23.529 1.00 97.44 330 LEU A O 1
ATOM 2563 N N . ARG A 1 331 ? 16.400 4.305 -24.468 1.00 97.12 331 ARG A N 1
ATOM 2564 C CA . ARG A 1 331 ? 16.172 5.538 -23.700 1.00 97.12 331 ARG A CA 1
ATOM 2565 C C . ARG A 1 331 ? 14.787 6.131 -23.970 1.00 97.12 331 ARG A C 1
ATOM 2567 O O . ARG A 1 331 ? 14.146 6.587 -23.027 1.00 97.12 331 ARG A O 1
ATOM 2574 N N . ALA A 1 332 ? 14.332 6.154 -25.223 1.00 96.31 332 ALA A N 1
ATOM 2575 C CA . ALA A 1 332 ? 13.000 6.645 -25.572 1.00 96.31 332 ALA A CA 1
ATOM 2576 C C . ALA A 1 332 ? 11.895 5.772 -24.952 1.00 96.31 332 ALA A C 1
ATOM 2578 O O . ALA A 1 332 ? 10.998 6.307 -24.307 1.00 96.31 332 ALA A O 1
ATOM 2579 N N . LEU A 1 333 ? 12.018 4.445 -25.050 1.00 95.00 333 LEU A N 1
ATOM 2580 C CA . LEU A 1 333 ? 11.075 3.497 -24.451 1.00 95.00 333 LEU A CA 1
ATOM 2581 C C . LEU A 1 333 ? 10.991 3.652 -22.930 1.00 95.00 333 LEU A C 1
ATOM 2583 O O . LEU A 1 333 ? 9.897 3.715 -22.379 1.00 95.00 333 LEU A O 1
ATOM 2587 N N . LEU A 1 334 ? 12.126 3.766 -22.239 1.00 94.50 334 LEU A N 1
ATOM 2588 C CA . LEU A 1 334 ? 12.141 3.956 -20.785 1.00 94.50 334 LEU A CA 1
ATOM 2589 C C . LEU A 1 334 ? 11.478 5.272 -20.361 1.00 94.50 334 LEU A C 1
ATOM 2591 O O . LEU A 1 334 ? 10.812 5.313 -19.334 1.00 94.50 334 LEU A O 1
ATOM 2595 N N . LYS A 1 335 ? 11.598 6.344 -21.153 1.00 92.81 335 LYS A N 1
ATOM 2596 C CA . LYS A 1 335 ? 10.893 7.603 -20.865 1.00 92.81 335 LYS A CA 1
ATOM 2597 C C . LYS A 1 335 ? 9.372 7.457 -20.936 1.00 92.81 335 LYS A C 1
ATOM 2599 O O . LYS A 1 335 ? 8.686 8.107 -20.160 1.00 92.81 335 LYS A O 1
ATOM 2604 N N . CYS A 1 336 ? 8.846 6.586 -21.799 1.00 92.88 336 CYS A N 1
ATOM 2605 C CA . CYS A 1 336 ? 7.408 6.289 -21.863 1.00 92.88 336 CYS A CA 1
ATOM 2606 C C . CYS A 1 336 ? 6.869 5.591 -20.604 1.00 92.88 336 CYS A C 1
ATOM 2608 O O . CYS A 1 336 ? 5.660 5.545 -20.398 1.00 92.88 336 CYS A O 1
ATOM 2610 N N . HIS A 1 337 ? 7.758 5.053 -19.770 1.00 91.19 337 HIS A N 1
ATOM 2611 C CA . HIS A 1 337 ? 7.411 4.399 -18.516 1.00 91.19 337 HIS A CA 1
ATOM 2612 C C . HIS A 1 337 ? 7.446 5.357 -17.317 1.00 91.19 337 HIS A C 1
ATOM 2614 O O . HIS A 1 337 ? 7.128 4.950 -16.206 1.00 91.19 337 HIS A O 1
ATOM 2620 N N . VAL A 1 338 ? 7.832 6.621 -17.505 1.00 88.75 338 VAL A N 1
ATOM 2621 C CA . VAL A 1 338 ? 7.971 7.591 -16.415 1.00 88.75 338 VAL A CA 1
ATOM 2622 C C . VAL A 1 338 ? 6.978 8.727 -16.598 1.00 88.75 338 VAL A C 1
ATOM 2624 O O . VAL A 1 338 ? 7.000 9.424 -17.610 1.00 88.75 338 VAL A O 1
ATOM 2627 N N . ILE A 1 339 ? 6.159 8.964 -15.576 1.00 86.88 339 ILE A N 1
ATOM 2628 C CA . ILE A 1 339 ? 5.300 10.142 -15.478 1.00 86.88 339 ILE A CA 1
ATOM 2629 C C . ILE A 1 339 ? 5.771 10.977 -14.286 1.00 86.88 339 ILE A C 1
ATOM 2631 O O . ILE A 1 339 ? 5.597 10.597 -13.128 1.00 86.88 339 ILE A O 1
ATOM 2635 N N . SER A 1 340 ? 6.401 12.112 -14.574 1.00 84.00 340 SER A N 1
ATOM 2636 C CA . SER A 1 340 ? 6.929 13.037 -13.564 1.00 84.00 340 SER A CA 1
ATOM 2637 C C . SER A 1 340 ? 5.839 13.950 -13.007 1.00 84.00 340 SER A C 1
ATOM 2639 O O . SER A 1 340 ? 4.975 14.384 -13.753 1.00 84.00 340 SER A O 1
ATOM 2641 N N . ASN A 1 341 ? 5.916 14.300 -11.722 1.00 79.75 341 ASN A N 1
ATOM 2642 C CA . ASN A 1 341 ? 4.985 15.185 -11.001 1.00 79.75 341 ASN A CA 1
ATOM 2643 C C . ASN A 1 341 ? 3.518 14.724 -11.003 1.00 79.75 341 ASN A C 1
ATOM 2645 O O . ASN A 1 341 ? 2.592 15.512 -10.811 1.00 79.75 341 ASN A O 1
ATOM 2649 N N . HIS A 1 342 ? 3.306 13.425 -11.175 1.00 83.19 342 HIS A N 1
ATOM 2650 C CA . HIS A 1 342 ? 1.995 12.808 -11.128 1.00 83.19 342 HIS A CA 1
ATOM 2651 C C . HIS A 1 342 ? 2.078 11.516 -10.331 1.00 83.19 342 HIS A C 1
ATOM 2653 O O . HIS A 1 342 ? 3.025 10.740 -10.483 1.00 83.19 342 HIS A O 1
ATOM 2659 N N . THR A 1 343 ? 1.076 11.287 -9.485 1.00 83.69 343 THR A N 1
ATOM 2660 C CA . THR A 1 343 ? 0.909 10.021 -8.766 1.00 83.69 343 THR A CA 1
ATOM 2661 C C . THR A 1 343 ? -0.378 9.361 -9.229 1.00 83.69 343 THR A C 1
ATOM 2663 O O . THR A 1 343 ? -1.451 9.958 -9.136 1.00 83.69 343 THR A O 1
ATOM 2666 N N . LEU A 1 344 ? -0.262 8.146 -9.757 1.00 85.25 344 LEU A N 1
ATOM 2667 C CA . LEU A 1 344 ? -1.389 7.345 -10.218 1.00 85.25 344 LEU A CA 1
ATOM 2668 C C . LEU A 1 344 ? -1.569 6.116 -9.331 1.00 85.25 344 LEU A C 1
ATOM 2670 O O . LEU A 1 344 ? -0.622 5.377 -9.060 1.00 85.25 344 LEU A O 1
ATOM 2674 N N . PHE A 1 345 ? -2.817 5.893 -8.943 1.00 83.50 345 PHE A N 1
ATOM 2675 C CA . PHE A 1 345 ? -3.331 4.652 -8.384 1.00 83.50 345 PHE A CA 1
ATOM 2676 C C . PHE A 1 345 ? -4.331 4.044 -9.363 1.00 83.50 345 PHE A C 1
ATOM 2678 O O . PHE A 1 345 ? -4.760 4.686 -10.323 1.00 83.50 345 PHE A O 1
ATOM 2685 N N . SER A 1 346 ? -4.735 2.806 -9.096 1.00 81.88 346 SER A N 1
ATOM 2686 C CA . SER A 1 346 ? -5.779 2.133 -9.868 1.00 81.88 346 SER A CA 1
ATOM 2687 C C . SER A 1 346 ? -7.121 2.870 -9.819 1.00 81.88 346 SER A C 1
ATOM 2689 O O . SER A 1 346 ? -7.836 2.911 -10.813 1.00 81.88 346 SER A O 1
ATOM 2691 N N . ASP A 1 347 ? -7.454 3.479 -8.682 1.00 83.25 347 ASP A N 1
ATOM 2692 C CA . ASP A 1 347 ? -8.740 4.126 -8.413 1.00 83.25 347 ASP A CA 1
ATOM 2693 C C . ASP A 1 347 ? -8.650 5.652 -8.266 1.00 83.25 347 ASP A C 1
ATOM 2695 O O . ASP A 1 347 ? -9.679 6.317 -8.141 1.00 83.25 347 ASP A O 1
ATOM 2699 N N . MET A 1 348 ? -7.446 6.229 -8.283 1.00 84.00 348 MET A N 1
ATOM 2700 C CA . MET A 1 348 ? -7.269 7.658 -8.041 1.00 84.00 348 MET A CA 1
ATOM 2701 C C . MET A 1 348 ? -6.043 8.249 -8.734 1.00 84.00 348 MET A C 1
ATOM 2703 O O . MET A 1 348 ? -5.031 7.587 -8.947 1.00 84.00 348 MET A O 1
ATOM 2707 N N . TYR A 1 349 ? -6.117 9.543 -9.021 1.00 86.94 349 TYR A N 1
ATOM 2708 C CA . TYR A 1 349 ? -5.029 10.339 -9.567 1.00 86.94 349 TYR A CA 1
ATOM 2709 C C . TYR A 1 349 ? -4.759 11.578 -8.714 1.00 86.94 349 TYR A C 1
ATOM 2711 O O . TYR A 1 349 ? -5.681 12.324 -8.376 1.00 86.94 349 TYR A O 1
ATOM 2719 N N . TRP A 1 350 ? -3.485 11.812 -8.391 1.00 83.75 350 TRP A N 1
ATOM 2720 C CA . TRP A 1 350 ? -3.020 13.025 -7.721 1.00 83.75 350 TRP A CA 1
ATOM 2721 C C . TRP A 1 350 ? -2.173 13.880 -8.666 1.00 83.75 350 TRP A C 1
ATOM 2723 O O . TRP A 1 350 ? -0.984 13.584 -8.890 1.00 83.75 350 TRP A O 1
ATOM 2733 N N . PRO A 1 351 ? -2.752 14.962 -9.208 1.00 79.19 351 PRO A N 1
ATOM 2734 C CA . PRO A 1 351 ? -1.975 15.972 -9.900 1.00 79.19 351 PRO A CA 1
ATOM 2735 C C . PRO A 1 351 ? -1.145 16.761 -8.881 1.00 79.19 351 PRO A C 1
ATOM 2737 O O . PRO A 1 351 ? -1.635 17.153 -7.824 1.00 79.19 351 PRO A O 1
ATOM 2740 N N . HIS A 1 352 ? 0.131 17.000 -9.174 1.00 71.62 352 HIS A N 1
ATOM 2741 C CA . HIS A 1 352 ? 0.938 17.899 -8.350 1.00 71.62 352 HIS A CA 1
ATOM 2742 C C . HIS A 1 352 ? 0.919 19.303 -8.957 1.00 71.62 352 HIS A C 1
ATOM 2744 O O . HIS A 1 352 ? 0.921 19.453 -10.175 1.00 71.62 352 HIS A O 1
ATOM 2750 N N . GLY A 1 353 ? 0.869 20.329 -8.100 1.00 69.75 353 GLY A N 1
ATOM 2751 C CA . GLY A 1 353 ? 0.697 21.729 -8.517 1.00 69.75 353 GLY A CA 1
ATOM 2752 C C . GLY A 1 353 ? -0.601 22.397 -8.045 1.00 69.75 353 GLY A C 1
ATOM 2753 O O . GLY A 1 353 ? -0.999 23.403 -8.619 1.00 69.75 353 GLY A O 1
ATOM 2754 N N . GLY A 1 354 ? -1.265 21.857 -7.014 1.00 66.94 354 GLY A N 1
ATOM 2755 C CA . GLY A 1 354 ? -2.438 22.477 -6.376 1.00 66.94 354 GLY A CA 1
ATOM 2756 C C . GLY A 1 354 ? -3.790 22.153 -7.020 1.00 66.94 354 GLY A C 1
ATOM 2757 O O . GLY A 1 354 ? -4.806 22.704 -6.601 1.00 66.94 354 GLY A O 1
ATOM 2758 N N . ALA A 1 355 ? -3.820 21.271 -8.019 1.00 75.00 355 ALA A N 1
ATOM 2759 C CA . ALA A 1 355 ? -5.062 20.734 -8.567 1.00 75.00 355 ALA A CA 1
ATOM 2760 C C . ALA A 1 355 ? -5.671 19.670 -7.634 1.00 75.00 355 ALA A C 1
ATOM 2762 O O . ALA A 1 355 ? -4.963 19.015 -6.872 1.00 75.00 355 ALA A O 1
ATOM 2763 N N . GLU A 1 356 ? -6.991 19.502 -7.696 1.00 80.19 356 GLU A N 1
ATOM 2764 C CA . GLU A 1 356 ? -7.714 18.545 -6.856 1.00 80.19 356 GLU A CA 1
ATOM 2765 C C . GLU A 1 356 ? -7.442 17.091 -7.282 1.00 80.19 356 GLU A C 1
ATOM 2767 O O . GLU A 1 356 ? -7.317 16.783 -8.471 1.00 80.19 356 GLU A O 1
ATOM 2772 N N . SER A 1 357 ? -7.366 16.179 -6.307 1.00 80.31 357 SER A N 1
ATOM 2773 C CA . SER A 1 357 ? -7.280 14.740 -6.568 1.00 80.31 357 SER A CA 1
ATOM 2774 C C . SER A 1 357 ? -8.540 14.221 -7.256 1.00 80.31 357 SER A C 1
ATOM 2776 O O . SER A 1 357 ? -9.652 14.524 -6.824 1.00 80.31 357 SER A O 1
ATOM 2778 N N . VAL A 1 358 ? -8.375 13.353 -8.250 1.00 85.12 358 VAL A N 1
ATOM 2779 C CA . VAL A 1 358 ? -9.491 12.772 -9.003 1.00 85.12 358 VAL A CA 1
ATOM 2780 C C . VAL A 1 358 ? -9.720 11.330 -8.565 1.00 85.12 358 VAL A C 1
ATOM 2782 O O . VAL A 1 358 ? -8.894 10.465 -8.842 1.00 85.12 358 VAL A O 1
ATOM 2785 N N . ASP A 1 359 ? -10.850 11.068 -7.906 1.00 84.38 359 ASP A N 1
ATOM 2786 C CA . ASP A 1 359 ? -11.317 9.716 -7.572 1.00 84.38 359 ASP A CA 1
ATOM 2787 C C . ASP A 1 359 ? -12.079 9.129 -8.768 1.00 84.38 359 ASP A C 1
ATOM 2789 O O . ASP A 1 359 ? -13.196 9.555 -9.081 1.00 84.38 359 ASP A O 1
ATOM 2793 N N . PHE A 1 360 ? -11.488 8.141 -9.442 1.00 82.75 360 PHE A N 1
ATOM 2794 C CA . PHE A 1 360 ? -12.058 7.551 -10.654 1.00 82.75 360 PHE A CA 1
ATOM 2795 C C . PHE A 1 360 ? -13.385 6.829 -10.403 1.00 82.75 360 PHE A C 1
ATOM 2797 O O . PHE A 1 360 ? -14.174 6.649 -11.330 1.00 82.75 360 PHE A O 1
ATOM 2804 N N . ARG A 1 361 ? -13.674 6.463 -9.150 1.00 75.81 361 ARG A N 1
ATOM 2805 C CA . ARG A 1 361 ? -14.923 5.792 -8.760 1.00 75.81 361 ARG A CA 1
ATOM 2806 C C . ARG A 1 361 ? -16.098 6.762 -8.682 1.00 75.81 361 ARG A C 1
ATOM 2808 O O . ARG A 1 361 ? -17.245 6.334 -8.762 1.00 75.81 361 ARG A O 1
ATOM 2815 N N . LYS A 1 362 ? -15.819 8.057 -8.510 1.00 75.19 362 LYS A N 1
ATOM 2816 C CA . LYS A 1 362 ? -16.832 9.118 -8.406 1.00 75.19 362 LYS A CA 1
ATOM 2817 C C . LYS A 1 362 ? -17.147 9.782 -9.742 1.00 75.19 362 LYS A C 1
ATOM 2819 O O . LYS A 1 362 ? -18.089 10.565 -9.813 1.00 75.19 362 LYS A O 1
ATOM 2824 N N . LEU A 1 363 ? -16.379 9.481 -10.788 1.00 71.88 363 LEU A N 1
ATOM 2825 C CA . LEU A 1 363 ? -16.640 10.009 -12.120 1.00 71.88 363 LEU A CA 1
ATOM 2826 C C . LEU A 1 363 ? -17.932 9.405 -12.679 1.00 71.88 363 LEU A C 1
ATOM 2828 O O . LEU A 1 363 ? -18.117 8.182 -12.677 1.00 71.88 363 LEU A O 1
ATOM 2832 N N . SER A 1 364 ? -18.823 10.258 -13.190 1.00 57.09 364 SER A N 1
ATOM 2833 C CA . SER A 1 364 ? -20.006 9.783 -13.904 1.00 57.09 364 SER A CA 1
ATOM 2834 C C . SER A 1 364 ? -19.593 9.028 -15.178 1.00 57.09 364 SER A C 1
ATOM 2836 O O . SER A 1 364 ? -18.459 9.126 -15.654 1.00 57.09 364 SER A O 1
ATOM 2838 N N . VAL A 1 365 ? -20.501 8.237 -15.763 1.00 55.88 365 VAL A N 1
ATOM 2839 C CA . VAL A 1 365 ? -20.238 7.581 -17.062 1.00 55.88 365 VAL A CA 1
ATOM 2840 C C . VAL A 1 365 ? -19.876 8.627 -18.130 1.00 55.88 365 VAL A C 1
ATOM 2842 O O . VAL A 1 365 ? -18.971 8.379 -18.913 1.00 55.88 365 VAL A O 1
ATOM 2845 N N . SER A 1 366 ? -20.487 9.815 -18.099 1.00 51.09 366 SER A N 1
ATOM 2846 C CA . SER A 1 366 ? -20.169 10.941 -18.991 1.00 51.09 366 SER A CA 1
ATOM 2847 C C . SER A 1 366 ? -18.739 11.463 -18.788 1.00 51.09 366 SER A C 1
ATOM 2849 O O . SER A 1 366 ? -17.968 11.567 -19.741 1.00 51.09 366 SER A O 1
ATOM 2851 N N . ASP A 1 367 ? -18.341 11.694 -17.535 1.00 53.97 367 ASP A N 1
ATOM 2852 C CA . ASP A 1 367 ? -17.025 12.262 -17.208 1.00 53.97 367 ASP A CA 1
ATOM 2853 C C . ASP A 1 367 ? -15.884 11.272 -17.467 1.00 53.97 367 ASP A C 1
ATOM 2855 O O . ASP A 1 367 ? -14.770 11.672 -17.800 1.00 53.97 367 ASP A O 1
ATOM 2859 N N . ARG A 1 368 ? -16.144 9.959 -17.376 1.00 50.84 368 ARG A N 1
ATOM 2860 C CA . ARG A 1 368 ? -15.159 8.924 -17.740 1.00 50.84 368 ARG A CA 1
ATOM 2861 C C . ARG A 1 368 ? -14.760 8.995 -19.212 1.00 50.84 368 ARG A C 1
ATOM 2863 O O . ARG A 1 368 ? -13.589 8.784 -19.524 1.00 50.84 368 ARG A O 1
ATOM 2870 N N . HIS A 1 369 ? -15.697 9.325 -20.101 1.00 45.19 369 HIS A N 1
ATOM 2871 C CA . HIS A 1 369 ? -15.410 9.516 -21.523 1.00 45.19 369 HIS A CA 1
ATOM 2872 C C . HIS A 1 369 ? -14.692 10.844 -21.788 1.00 45.19 369 HIS A C 1
ATOM 2874 O O . HIS A 1 369 ? -13.814 10.881 -22.642 1.00 45.19 369 HIS A O 1
ATOM 2880 N N . GLU A 1 370 ? -14.983 11.906 -21.032 1.00 40.56 370 GLU A N 1
ATOM 2881 C CA . GLU A 1 370 ? -14.314 13.205 -21.186 1.00 40.56 370 GLU A CA 1
ATOM 2882 C C . GLU A 1 370 ? -12.887 13.209 -20.604 1.00 40.56 370 GLU A C 1
ATOM 2884 O O . GLU A 1 370 ? -11.963 13.731 -21.224 1.00 40.56 370 GLU A O 1
ATOM 2889 N N . VAL A 1 371 ? -12.651 12.529 -19.476 1.00 46.66 371 VAL A N 1
ATOM 2890 C CA . VAL A 1 371 ? -11.299 12.216 -18.973 1.00 46.66 371 VAL A CA 1
ATOM 2891 C C . VAL A 1 371 ? -10.586 11.247 -19.926 1.00 46.66 371 VAL A C 1
ATOM 2893 O O . VAL A 1 371 ? -9.388 11.388 -20.166 1.00 46.66 371 VAL A O 1
ATOM 2896 N N . GLY A 1 372 ? -11.323 10.315 -20.541 1.00 39.66 372 GLY A N 1
ATOM 2897 C CA . GLY A 1 372 ? -10.877 9.471 -21.656 1.00 39.66 372 GLY A CA 1
ATOM 2898 C C . GLY A 1 372 ? -10.487 10.244 -22.925 1.00 39.66 372 GLY A C 1
ATOM 2899 O O . GLY A 1 372 ? -9.550 9.851 -23.616 1.00 39.66 372 GLY A O 1
ATOM 2900 N N . ALA A 1 373 ? -11.146 11.368 -23.203 1.00 31.78 373 ALA A N 1
ATOM 2901 C CA . ALA A 1 373 ? -10.873 12.243 -24.343 1.00 31.78 373 ALA A CA 1
ATOM 2902 C C . ALA A 1 373 ? -9.766 13.273 -24.040 1.00 31.78 373 ALA A C 1
ATOM 2904 O O . ALA A 1 373 ? -8.943 13.578 -24.898 1.00 31.78 373 ALA A O 1
ATOM 2905 N N . LYS A 1 374 ? -9.647 13.754 -22.795 1.00 37.03 374 LYS A N 1
ATOM 2906 C CA . LYS A 1 374 ? -8.470 14.523 -22.344 1.00 37.03 374 LYS A CA 1
ATOM 2907 C C . LYS A 1 374 ? -7.210 13.653 -22.275 1.00 37.03 374 LYS A C 1
ATOM 2909 O O . LYS A 1 374 ? -6.123 14.135 -22.583 1.00 37.03 374 LYS A O 1
ATOM 2914 N N . ARG A 1 375 ? -7.360 12.351 -21.995 1.00 41.97 375 ARG A N 1
ATOM 2915 C CA . ARG A 1 375 ? -6.312 11.323 -22.155 1.00 41.97 375 ARG A CA 1
ATOM 2916 C C . ARG A 1 375 ? -5.731 11.278 -23.577 1.00 41.97 375 ARG A C 1
ATOM 2918 O O . ARG A 1 375 ? -4.551 10.973 -23.711 1.00 41.97 375 ARG A O 1
ATOM 2925 N N . SER A 1 376 ? -6.501 11.591 -24.626 1.00 33.75 376 SER A N 1
ATOM 2926 C CA . SER A 1 376 ? -5.999 11.547 -26.010 1.00 33.75 376 SER A CA 1
ATOM 2927 C C . SER A 1 376 ? -5.344 12.844 -26.485 1.00 33.75 376 SER A C 1
ATOM 2929 O O . SER A 1 376 ? -4.561 12.795 -27.430 1.00 33.75 376 SER A O 1
ATOM 2931 N N . HIS A 1 377 ? -5.639 13.991 -25.862 1.00 33.59 377 HIS A N 1
ATOM 2932 C CA . HIS A 1 377 ? -5.169 15.288 -26.360 1.00 33.59 377 HIS A CA 1
ATOM 2933 C C . HIS A 1 377 ? -3.864 15.798 -25.740 1.00 33.59 377 HIS A C 1
ATOM 2935 O O . HIS A 1 377 ? -3.173 16.561 -26.410 1.00 33.59 377 HIS A O 1
ATOM 2941 N N . GLU A 1 378 ? -3.476 15.358 -24.536 1.00 38.59 378 GLU A N 1
ATOM 2942 C CA . GLU A 1 378 ? -2.206 15.805 -23.933 1.00 38.59 378 GLU A CA 1
ATOM 2943 C C . GLU A 1 378 ? -1.167 14.691 -23.742 1.00 38.59 378 GLU A C 1
ATOM 2945 O O . GLU A 1 378 ? 0.019 14.964 -23.884 1.00 38.59 378 GLU A O 1
ATOM 2950 N N . HIS A 1 379 ? -1.546 13.429 -23.513 1.00 40.66 379 HIS A N 1
ATOM 2951 C CA . HIS A 1 379 ? -0.574 12.345 -23.298 1.00 40.66 379 HIS A CA 1
ATOM 2952 C C . HIS A 1 379 ? -1.091 11.007 -23.853 1.00 40.66 379 HIS A C 1
ATOM 2954 O O . HIS A 1 379 ? -1.443 10.087 -23.116 1.00 40.66 379 HIS A O 1
ATOM 2960 N N . ALA A 1 380 ? -1.115 10.892 -25.183 1.00 28.48 380 ALA A N 1
ATOM 2961 C CA . ALA A 1 380 ? -1.463 9.668 -25.900 1.00 28.48 380 ALA A CA 1
ATOM 2962 C C . ALA A 1 380 ? -0.348 8.607 -25.803 1.00 28.48 380 ALA A C 1
ATOM 2964 O O . ALA A 1 380 ? 0.385 8.378 -26.759 1.00 28.48 380 ALA A O 1
ATOM 2965 N N . LEU A 1 381 ? -0.234 7.947 -24.651 1.00 32.59 381 LEU A N 1
ATOM 2966 C CA . LEU A 1 381 ? 0.356 6.611 -24.514 1.00 32.59 381 LEU A CA 1
ATOM 2967 C C . LEU A 1 381 ? -0.489 5.846 -23.486 1.00 32.59 381 LEU A C 1
ATOM 2969 O O . LEU A 1 381 ? -0.206 5.832 -22.290 1.00 32.59 381 LEU A O 1
ATOM 2973 N N . LEU A 1 382 ? -1.607 5.298 -23.965 1.00 31.45 382 LEU A N 1
ATOM 2974 C CA . LEU A 1 382 ? -2.576 4.548 -23.171 1.00 31.45 382 LEU A CA 1
ATOM 2975 C C . LEU A 1 382 ? -2.028 3.149 -22.867 1.00 31.45 382 LEU A C 1
ATOM 2977 O O . LEU A 1 382 ? -1.983 2.289 -23.743 1.00 31.45 382 LEU A O 1
ATOM 2981 N N . TRP A 1 383 ? -1.635 2.934 -21.616 1.00 32.81 383 TRP A N 1
ATOM 2982 C CA . TRP A 1 383 ? -1.453 1.606 -21.034 1.00 32.81 383 TRP A CA 1
ATOM 2983 C C . TRP A 1 383 ? -2.824 1.055 -20.616 1.00 32.81 383 TRP A C 1
ATOM 2985 O O . TRP A 1 383 ? -3.643 1.794 -20.061 1.00 32.81 383 TRP A O 1
ATOM 2995 N N . ASN A 1 384 ? -3.096 -0.223 -20.893 1.00 25.55 384 ASN A N 1
ATOM 2996 C CA . ASN A 1 384 ? -4.339 -0.872 -20.474 1.00 25.55 384 ASN A CA 1
ATOM 2997 C C . ASN A 1 384 ? -4.359 -1.081 -18.950 1.00 25.55 384 ASN A C 1
ATOM 2999 O O . ASN A 1 384 ? -3.320 -1.205 -18.305 1.00 25.55 384 ASN A O 1
ATOM 3003 N N . GLU A 1 385 ? -5.558 -1.166 -18.373 1.00 29.06 385 GLU A N 1
ATOM 3004 C CA . GLU A 1 385 ? -5.816 -1.330 -16.929 1.00 29.06 385 GLU A CA 1
ATOM 3005 C C . GLU A 1 385 ? -5.058 -2.526 -16.309 1.00 29.06 385 GLU A C 1
ATOM 3007 O O . GLU A 1 385 ? -4.623 -2.465 -15.161 1.00 29.06 385 GLU A O 1
ATOM 3012 N N . ALA A 1 386 ? -4.799 -3.572 -17.105 1.00 27.16 386 ALA A N 1
ATOM 3013 C CA . ALA A 1 386 ? -4.006 -4.743 -16.723 1.00 27.16 386 ALA A CA 1
ATOM 3014 C C . ALA A 1 386 ? -2.483 -4.481 -16.628 1.00 27.16 386 ALA A C 1
ATOM 3016 O O . ALA A 1 386 ? -1.801 -5.144 -15.847 1.00 27.16 386 ALA A O 1
ATOM 3017 N N . ASP A 1 387 ? -1.948 -3.503 -17.369 1.00 26.92 387 ASP A N 1
ATOM 3018 C CA . ASP A 1 387 ? -0.522 -3.132 -17.353 1.00 26.92 387 ASP A CA 1
ATOM 3019 C C . ASP A 1 387 ? -0.201 -2.157 -16.205 1.00 26.92 387 ASP A C 1
ATOM 3021 O O . ASP A 1 387 ? 0.875 -2.222 -15.599 1.00 26.92 387 ASP A O 1
ATOM 3025 N N . LEU A 1 388 ? -1.168 -1.300 -15.847 1.00 32.56 388 LEU A N 1
ATOM 3026 C CA . LEU A 1 388 ? -1.093 -0.381 -14.704 1.00 32.56 388 LEU A CA 1
ATOM 3027 C C . LEU A 1 388 ? -1.015 -1.127 -13.363 1.00 32.56 388 LEU A C 1
ATOM 3029 O O . LEU A 1 388 ? -0.297 -0.702 -12.459 1.00 32.56 388 LEU A O 1
ATOM 3033 N N . MET A 1 389 ? -1.722 -2.247 -13.216 1.00 31.31 389 MET A N 1
ATOM 3034 C CA . MET A 1 389 ? -1.831 -2.940 -11.925 1.00 31.31 389 MET A CA 1
ATOM 3035 C C . MET A 1 389 ? -0.627 -3.832 -11.588 1.00 31.31 389 MET A C 1
ATOM 3037 O O . MET A 1 389 ? -0.355 -4.057 -10.411 1.00 31.31 389 MET A O 1
ATOM 3041 N N . ASN A 1 390 ? 0.141 -4.268 -12.594 1.00 29.56 390 ASN A N 1
ATOM 3042 C CA . ASN A 1 390 ? 1.247 -5.217 -12.416 1.00 29.56 390 ASN A CA 1
ATOM 3043 C C . ASN A 1 390 ? 2.647 -4.595 -12.555 1.00 29.56 390 ASN A C 1
ATOM 3045 O O . ASN A 1 390 ? 3.641 -5.322 -12.566 1.00 29.56 390 ASN A O 1
ATOM 3049 N N . SER A 1 391 ? 2.770 -3.271 -12.680 1.00 32.38 391 SER A N 1
ATOM 3050 C CA . SER A 1 391 ? 4.086 -2.638 -12.872 1.00 32.38 391 SER A CA 1
ATOM 3051 C C . SER A 1 391 ? 4.216 -1.198 -12.379 1.00 32.38 391 SER A C 1
ATOM 3053 O O . SER A 1 391 ? 5.296 -0.630 -12.486 1.00 32.38 391 SER A O 1
ATOM 3055 N N . THR A 1 392 ? 3.170 -0.565 -11.848 1.00 44.62 392 THR A N 1
ATOM 3056 C CA . THR A 1 392 ? 3.281 0.844 -11.433 1.00 44.62 392 THR A CA 1
ATOM 3057 C C . THR A 1 392 ? 4.279 1.009 -10.287 1.00 44.62 392 THR A C 1
ATOM 3059 O O . THR A 1 392 ? 4.389 0.096 -9.496 1.00 44.62 392 THR A O 1
ATOM 3062 N N . ILE A 1 393 ? 4.994 2.148 -10.309 1.00 50.66 393 ILE A N 1
ATOM 3063 C CA . ILE A 1 393 ? 6.047 2.852 -9.525 1.00 50.66 393 ILE A CA 1
ATOM 3064 C C . ILE A 1 393 ? 5.668 4.220 -8.861 1.00 50.66 393 ILE A C 1
ATOM 3066 O O . ILE A 1 393 ? 6.470 5.140 -8.879 1.00 50.66 393 ILE A O 1
ATOM 3070 N N . CYS A 1 394 ? 4.440 4.445 -8.365 1.00 46.59 394 CYS A N 1
ATOM 3071 C CA . CYS A 1 394 ? 4.098 5.070 -7.049 1.00 46.59 394 CYS A CA 1
ATOM 3072 C C . CYS A 1 394 ? 5.138 5.649 -6.028 1.00 46.59 394 CYS A C 1
ATOM 3074 O O . CYS A 1 394 ? 5.330 4.989 -5.007 1.00 46.59 394 CYS A O 1
ATOM 3076 N N . ARG A 1 395 ? 5.698 6.878 -6.115 1.00 44.28 395 ARG A N 1
ATOM 3077 C CA . ARG A 1 395 ? 6.469 7.475 -4.967 1.00 44.28 395 ARG A CA 1
ATOM 3078 C C . ARG A 1 395 ? 5.704 7.400 -3.630 1.00 44.28 395 ARG A C 1
ATOM 3080 O O . ARG A 1 395 ? 6.317 7.325 -2.568 1.00 44.28 395 ARG A O 1
ATOM 3087 N N . HIS A 1 396 ? 4.372 7.436 -3.695 1.00 44.84 396 HIS A N 1
ATOM 3088 C CA . HIS A 1 396 ? 3.469 7.441 -2.541 1.00 44.84 396 HIS A CA 1
ATOM 3089 C C . HIS A 1 396 ? 2.602 6.185 -2.424 1.00 44.84 396 HIS A C 1
ATOM 3091 O O . HIS A 1 396 ? 1.668 6.178 -1.640 1.00 44.84 396 HIS A O 1
ATOM 3097 N N . CYS A 1 397 ? 2.868 5.123 -3.183 1.00 38.56 397 CYS A N 1
ATOM 3098 C CA . CYS A 1 397 ? 2.400 3.767 -2.881 1.00 38.56 397 CYS A CA 1
ATOM 3099 C C . CYS A 1 397 ? 3.347 2.796 -3.553 1.00 38.56 397 CYS A C 1
ATOM 3101 O O . CYS A 1 397 ? 3.263 2.650 -4.765 1.00 38.56 397 CYS A O 1
ATOM 3103 N N . PHE A 1 398 ? 4.152 2.074 -2.779 1.00 40.97 398 PHE A N 1
ATOM 3104 C CA . PHE A 1 398 ? 4.524 0.733 -3.208 1.00 40.97 398 PHE A CA 1
ATOM 3105 C C . PHE A 1 398 ? 4.353 -0.284 -2.145 1.00 40.97 398 PHE A C 1
ATOM 3107 O O . PHE A 1 398 ? 5.030 -0.177 -1.128 1.00 40.97 398 PHE A O 1
ATOM 3114 N N . GLN A 1 399 ? 3.646 -1.343 -2.538 1.00 29.19 399 GLN A N 1
ATOM 3115 C CA . GLN A 1 399 ? 4.169 -2.699 -2.449 1.00 29.19 399 GLN A CA 1
ATOM 3116 C C . GLN A 1 399 ? 3.774 -3.495 -3.724 1.00 29.19 399 GLN A C 1
ATOM 3118 O O . GLN A 1 399 ? 3.093 -2.982 -4.604 1.00 29.19 399 GLN A O 1
ATOM 3123 N N . ASN A 1 400 ? 4.301 -4.713 -3.796 1.00 28.72 400 ASN A N 1
ATOM 3124 C CA . ASN A 1 400 ? 4.682 -5.621 -4.896 1.00 28.72 400 ASN A CA 1
ATOM 3125 C C . ASN A 1 400 ? 3.700 -5.970 -6.032 1.00 28.72 400 ASN A C 1
ATOM 3127 O O . ASN A 1 400 ? 2.783 -6.735 -5.804 1.00 28.72 400 ASN A O 1
ATOM 3131 N N . SER A 1 401 ? 4.031 -5.719 -7.299 1.00 26.80 401 SER A N 1
ATOM 3132 C CA . SER A 1 401 ? 3.541 -6.615 -8.359 1.00 26.80 401 SER A CA 1
ATOM 3133 C C . SER A 1 401 ? 4.457 -7.843 -8.488 1.00 26.80 401 SER A C 1
ATOM 3135 O O . SER A 1 401 ? 5.671 -7.720 -8.687 1.00 26.80 401 SER A O 1
ATOM 3137 N N . THR A 1 402 ? 3.887 -9.031 -8.288 1.00 29.52 402 THR A N 1
ATOM 3138 C CA . THR A 1 402 ? 4.492 -10.339 -8.609 1.00 29.52 402 THR A CA 1
ATOM 3139 C C . THR A 1 402 ? 4.055 -10.792 -9.983 1.00 29.52 402 THR A C 1
ATOM 3141 O O . THR A 1 402 ? 2.843 -10.635 -10.260 1.00 29.52 402 THR A O 1
#

pLDDT: mean 70.74, std 26.13, range [22.75, 98.25]

Sequence (402 aa):
MSGPDPDHSGPDLPSPDISGSEYLADRHSCSTRTSFNKCSTSFFYSELIKNINSNGLMAIAAPKQRKASLSKALRALFFLISLPLIVQYILSRWNRASSSLSSAPSHQGSTTPANPNANLTIWEVLSNDERVSRFAKIIGELPDIVRGLSAPQAQFTVYAPVNEAFESFYFPPDPPPFFGLFIAGYHMGPGPVPAENLGSVGTVSSFVNGDIFFDYKQRISVQRTGKDITLNHEAKYIPRGDAQSRALNGYIHHIDGVLGLPNSTSHVLRTRPQLSRLREALSLTNLAESVYDTNSHVSQTLFAPTDAAFDRLGHKAIKFLFSPWGKPYLRALLKCHVISNHTLFSDMYWPHGGAESVDFRKLSVSDRHEVGAKRSHEHALLWNEADLMNSTICRHCFQNST